Protein 3RV1 (pdb70)

CATH classification: 1.20.1270.260 (+1 more: 1.10.1520.10)

InterPro domains:
  IPR000999 Ribonuclease III domain [PF00636] (144-233)
  IPR000999 Ribonuclease III domain [PS00517] (144-152)
  IPR000999 Ribonuclea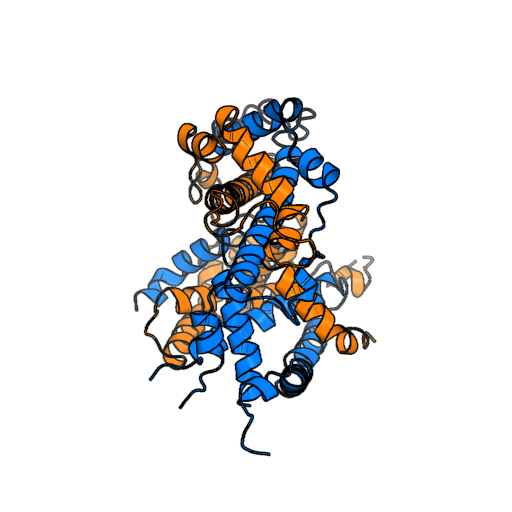se III domain [PS50142] (95-235)
  IPR000999 Ribonuclease III domain [SM00535] (115-259)
  IPR000999 Ribonuclease III domain [cd00593] (116-259)
  IPR014720 Double-stranded RNA-binding domain [PF00035] (270-331)
  IPR014720 Double-stranded RNA-binding domain [PF00035] (483-544)
  IPR014720 Double-stranded RNA-binding domain [PS50137] (269-334)
  IPR014720 Double-stranded RNA-binding domain [PS50137] (482-548)
  IPR014720 Double-stranded RNA-binding domain [SM00358] (270-333)
  IPR014720 Double-stranded RNA-binding domain [SM00358] (483-547)
  IPR036389 Ribonuclease III, endonuclease domain superfamily [G3DSA:1.10.1520.10] (99-260)
  IPR036389 Ribonuclease III, endonuclease domain superfamily [SSF69065] (112-248)
  IPR048504 Dicers-like, N-terminal domain [PF20860] (19-106)
  IPR048505 Dicers-like, N-terminal domain superfamily [G3DSA:1.20.1270.260] (15-98)

Nearest PDB structures (foldseek):
  3rv1-assembly1_B  TM=1.004E+00  e=1.310E-31  Vanderwaltozyma polyspora DSM 70294
  3rv0-assembly1_A  TM=9.539E-01  e=1.735E-27  Vanderwaltozyma polyspora DSM 70294
  3rv0-assembly2_C  TM=9.463E-01  e=3.176E-27  Vanderwaltozyma polyspora DSM 70294
  3rv0-assembly2_D  TM=9.300E-01  e=8.839E-27  Vanderwaltozyma polyspora DSM 70294
  3rv1-assembly1_A  TM=9.564E-01  e=5.062E-25  Vanderwaltozyma polyspora DSM 70294

Sequence (455 aa):
SNELKVREFYRLHNACVKLKESIKLIYENPLVTDQNVLNLGTAENTIDYTILNTPTLNVAKTLLGNRYSLDLIDLFQSHDFKDSNTDVDMFIKYPVVYDENLENLAFMHKSQLSNERLEFLGDSWLGALVSYIVYTRFPSANEGMLSQMKESIVNNNNLFDWSTKLNFTKRLQGNIAKRYADCVQAYIGALVIDRFGTEFLDIKEWLEELSEKKLAKSNELKVREFYRLHNACVKLKESIKLIYENPLVTDQNVLNLGTAENTIDYTILNTPTLNVAKTLLGNRYSLDLIDLFQSHDFKDSNTDVDMFIKYPVVYDENLENLAFMHKAHLNDAQKTQLSNERLEFLGDSWLGALVSYIVYTRFPSANEGMLSQMKESIVNNNNLFDWSTKLNFTKRLQGNIATPTRVVKDKMSKRYADCVQAYIGALVIDRFGTEFLDIKEWLEELSEKKLAKSS

Organism: Vanderwaltozyma polyspora (strain ATCC 22028 / DSM 70294 / BCRC 21397 / CBS 2163 / NBRC 10782 / NRRL Y-8283 / UCD 57-17) (NCBI:txid436907)

Structure (mmCIF, N/CA/C/O backbone):
data_3RV1
#
_entry.id   3RV1
#
_cell.length_a   58.907
_cell.length_b   96.405
_cell.length_c   101.449
_cell.angle_alpha   90.000
_cell.angle_beta   90.000
_cell.angle_gamma   90.000
#
_symmetry.space_group_name_H-M   'P 21 21 21'
#
loop_
_entity.id
_entity.type
_entity.pdbx_description
1 polymer 'K. polysporus Dcr1'
2 water water
#
loop_
_atom_site.group_PDB
_atom_site.id
_atom_site.type_symbol
_atom_site.label_atom_id
_atom_site.label_alt_id
_atom_site.label_comp_id
_atom_site.label_asym_id
_atom_site.label_entity_id
_atom_site.label_seq_id
_atom_site.pdbx_PDB_ins_code
_atom_site.Cartn_x
_atom_site.Cartn_y
_atom_site.Cartn_z
_atom_site.occupancy
_atom_site.B_iso_or_equiv
_atom_site.auth_seq_id
_atom_site.auth_comp_id
_atom_site.auth_asym_id
_atom_site.auth_atom_id
_atom_site.pdbx_PDB_model_num
ATOM 1 N N . SER A 1 1 ? -34.453 -3.082 -41.940 1.00 25.27 15 SER A N 1
ATOM 2 C CA . SER A 1 1 ? -35.879 -3.292 -41.677 1.00 27.60 15 SER A CA 1
ATOM 3 C C . SER A 1 1 ? -36.058 -4.141 -40.421 1.00 30.36 15 SER A C 1
ATOM 4 O O . SER A 1 1 ? -36.223 -3.586 -39.335 1.00 23.33 15 SER A O 1
ATOM 7 N N . ASN A 1 2 ? -36.018 -5.471 -40.546 1.00 23.45 16 ASN A N 1
ATOM 8 C CA . ASN A 1 2 ? -36.012 -6.309 -39.341 1.00 27.13 16 ASN A CA 1
ATOM 9 C C . ASN A 1 2 ? -34.861 -5.870 -38.442 1.00 22.29 16 ASN A C 1
ATOM 10 O O . ASN A 1 2 ? -35.006 -5.734 -37.227 1.00 14.46 16 ASN A O 1
ATOM 15 N N . GLU A 1 3 ? -33.716 -5.646 -39.070 1.00 13.42 17 GLU A N 1
ATOM 16 C CA . GLU A 1 3 ? -32.485 -5.377 -38.356 1.00 19.11 17 GLU A CA 1
ATOM 17 C C . GLU A 1 3 ? -32.580 -4.032 -37.643 1.00 18.80 17 GLU A C 1
ATOM 18 O O . GLU A 1 3 ? -32.198 -3.912 -36.477 1.00 14.51 17 GLU A O 1
ATOM 24 N N . LEU A 1 4 ? -33.113 -3.027 -38.332 1.00 11.38 18 LEU A N 1
ATOM 25 C CA . LEU A 1 4 ? -33.292 -1.720 -37.703 1.00 16.11 18 LEU A CA 1
ATOM 26 C C . LEU A 1 4 ? -34.264 -1.784 -36.520 1.00 23.17 18 LEU A C 1
ATOM 27 O O . LEU A 1 4 ? -34.096 -1.063 -35.536 1.00 13.93 18 LEU A O 1
ATOM 32 N N . LYS A 1 5 ? -35.266 -2.656 -36.611 1.00 18.16 19 LYS A N 1
ATOM 33 C CA . LYS A 1 5 ? -36.248 -2.769 -35.539 1.00 17.52 19 LYS A CA 1
ATOM 34 C C . LYS A 1 5 ? -35.640 -3.397 -34.293 1.00 17.93 19 LYS A C 1
ATOM 35 O O . LYS A 1 5 ? -35.938 -2.976 -33.176 1.00 15.28 19 LYS A O 1
ATOM 41 N N . VAL A 1 6 ? -34.803 -4.411 -34.491 1.00 10.94 20 VAL A N 1
ATOM 42 C CA . VAL A 1 6 ? -34.089 -5.015 -33.390 1.00 12.63 20 VAL A CA 1
ATOM 43 C C . VAL A 1 6 ? -33.174 -3.985 -32.711 1.00 11.14 20 VAL A C 1
ATOM 44 O O . VAL A 1 6 ? -33.192 -3.860 -31.493 1.00 8.26 20 VAL A O 1
ATOM 48 N N . ARG A 1 7 ? -32.391 -3.247 -33.491 1.00 11.06 21 ARG A N 1
ATOM 49 C CA . ARG A 1 7 ? -31.531 -2.222 -32.918 1.00 10.95 21 ARG A CA 1
ATOM 50 C C . ARG A 1 7 ? -32.321 -1.239 -32.066 1.00 16.56 21 ARG A C 1
ATOM 51 O O . ARG A 1 7 ? -31.924 -0.951 -30.929 1.00 13.33 21 ARG A O 1
ATOM 59 N N . GLU A 1 8 ? -33.428 -0.726 -32.607 1.00 8.56 22 GLU A N 1
ATOM 60 C CA . GLU A 1 8 ? -34.221 0.262 -31.882 1.00 13.98 22 GLU A CA 1
ATOM 61 C C . GLU A 1 8 ? -34.937 -0.373 -30.695 1.00 10.23 22 GLU A C 1
ATOM 62 O O . GLU A 1 8 ? -35.158 0.271 -29.669 1.00 9.82 22 GLU A O 1
ATOM 68 N N . PHE A 1 9 ? -35.306 -1.639 -30.838 1.00 8.11 23 PHE A N 1
ATOM 69 C CA . PHE A 1 9 ? -35.911 -2.345 -29.733 1.00 6.69 23 PHE A CA 1
ATOM 70 C C . PHE A 1 9 ? -34.982 -2.400 -28.513 1.00 8.64 23 PHE A C 1
ATOM 71 O O . PHE A 1 9 ? -35.414 -2.167 -27.383 1.00 11.77 23 PHE A O 1
ATOM 79 N N . TYR A 1 10 ? -33.708 -2.719 -28.726 1.00 6.75 24 TYR A N 1
ATOM 80 C CA . TYR A 1 10 ? -32.808 -2.762 -27.575 1.00 6.60 24 TYR A CA 1
ATOM 81 C C . TYR A 1 10 ? -32.503 -1.381 -26.971 1.00 11.58 24 TYR A C 1
ATOM 82 O O . TYR A 1 10 ? -32.400 -1.245 -25.745 1.00 8.24 24 TYR A O 1
ATOM 91 N N . ARG A 1 11 ? -32.398 -0.359 -27.812 1.00 6.40 25 ARG A N 1
ATOM 92 C CA . ARG A 1 11 ? -32.240 1.014 -27.301 1.00 12.01 25 ARG A CA 1
ATOM 93 C C . ARG A 1 11 ? -33.391 1.369 -26.355 1.00 13.35 25 ARG A C 1
ATOM 94 O O . ARG A 1 11 ? -33.194 1.992 -25.303 1.00 8.22 25 ARG A O 1
ATOM 102 N N . LEU A 1 12 ? -34.597 0.998 -26.775 1.00 6.29 26 LEU A N 1
ATOM 103 C CA . LEU A 1 12 ? -35.832 1.222 -26.019 1.00 7.61 26 LEU A CA 1
ATOM 104 C C . LEU A 1 12 ? -35.889 0.393 -24.748 1.00 6.28 26 LEU A C 1
ATOM 105 O O . LEU A 1 12 ? -36.239 0.901 -23.681 1.00 6.22 26 LEU A O 1
ATOM 110 N N . HIS A 1 13 ? -35.578 -0.898 -24.876 1.00 6.38 27 HIS A N 1
ATOM 111 C CA . HIS A 1 13 ? -35.628 -1.791 -23.732 1.00 7.75 27 HIS A CA 1
ATOM 112 C C . HIS A 1 13 ? -34.636 -1.333 -22.646 1.00 11.46 27 HIS A C 1
ATOM 113 O O . HIS A 1 13 ? -34.995 -1.224 -21.476 1.00 10.69 27 HIS A O 1
ATOM 120 N N . ASN A 1 14 ? -33.401 -1.034 -23.040 1.00 8.29 28 ASN A N 1
ATOM 121 C CA . ASN A 1 14 ? -32.411 -0.543 -22.080 1.00 11.87 28 ASN A CA 1
ATOM 122 C C . ASN A 1 14 ? -32.823 0.779 -21.413 1.00 8.25 28 ASN A C 1
ATOM 123 O O . ASN A 1 14 ? -32.529 1.015 -20.241 1.00 7.27 28 ASN A O 1
ATOM 128 N N . ALA A 1 15 ? -33.514 1.636 -22.149 1.00 6.11 29 ALA A N 1
ATOM 129 C CA . ALA A 1 15 ? -34.041 2.844 -21.529 1.00 17.23 29 ALA A CA 1
ATOM 130 C C . ALA A 1 15 ? -35.130 2.491 -20.519 1.00 13.62 29 ALA A C 1
ATOM 131 O O . ALA A 1 15 ? -35.245 3.148 -19.485 1.00 6.40 29 ALA A O 1
ATOM 133 N N . CYS A 1 16 ? -35.928 1.465 -20.819 1.00 6.12 30 CYS A N 1
ATOM 134 C CA . CYS A 1 16 ? -36.984 1.037 -19.894 1.00 6.15 30 CYS A CA 1
ATOM 135 C C . CYS A 1 16 ? -36.378 0.427 -18.621 1.00 6.17 30 CYS A C 1
ATOM 136 O O . CYS A 1 16 ? -36.882 0.651 -17.500 1.00 7.83 30 CYS A O 1
ATOM 139 N N . VAL A 1 17 ? -35.302 -0.342 -18.793 1.00 6.60 31 VAL A N 1
ATOM 140 C CA . VAL A 1 17 ? -34.575 -0.917 -17.651 1.00 6.23 31 VAL A CA 1
ATOM 141 C C . VAL A 1 17 ? -34.040 0.193 -16.719 1.00 9.37 31 VAL A C 1
ATOM 142 O O . VAL A 1 17 ? -34.193 0.122 -15.504 1.00 13.91 31 VAL A O 1
ATOM 146 N N . LYS A 1 18 ? -33.453 1.233 -17.293 1.00 6.93 32 LYS A N 1
ATOM 147 C CA . LYS A 1 18 ? -32.966 2.363 -16.497 1.00 9.58 32 LYS A CA 1
ATOM 148 C C . LYS A 1 18 ? -34.090 3.156 -15.832 1.00 7.46 32 LYS A C 1
ATOM 149 O O . LYS A 1 18 ? -33.932 3.667 -14.725 1.00 9.61 32 LYS A O 1
ATOM 155 N N . LEU A 1 19 ? -35.212 3.300 -16.520 1.00 6.42 33 LEU A N 1
ATOM 156 C CA . LEU A 1 19 ? -36.333 4.017 -15.944 1.00 5.95 33 LEU A CA 1
ATOM 157 C C . LEU A 1 19 ? -36.800 3.269 -14.711 1.00 6.20 33 LEU A C 1
ATOM 158 O O . LEU A 1 19 ? -37.072 3.866 -13.675 1.00 5.99 33 LEU A O 1
ATOM 163 N N . LYS A 1 20 ? -36.897 1.948 -14.839 1.00 6.07 34 LYS A N 1
ATOM 164 C CA . LYS A 1 20 ? -37.403 1.120 -13.760 1.00 6.13 34 LYS A CA 1
ATOM 165 C C . LYS A 1 20 ? -36.467 1.182 -12.543 1.00 11.42 34 LYS A C 1
ATOM 166 O O . LYS A 1 20 ? -36.917 1.267 -11.394 1.00 10.64 34 LYS A O 1
ATOM 172 N N . GLU A 1 21 ? -35.162 1.158 -12.806 1.00 10.77 35 GLU A N 1
ATOM 173 C CA . GLU A 1 21 ? -34.163 1.254 -11.751 1.00 6.09 35 GLU A CA 1
ATOM 174 C C . GLU A 1 21 ? -34.251 2.593 -11.036 1.00 6.03 35 GLU A C 1
ATOM 175 O O . GLU A 1 21 ? -34.249 2.659 -9.804 1.00 6.33 35 GLU A O 1
ATOM 181 N N . SER A 1 22 ? -34.310 3.669 -11.811 1.00 5.97 36 SER A N 1
ATOM 182 C CA . SER A 1 22 ? -34.285 5.001 -11.222 1.00 8.91 36 SER A CA 1
ATOM 183 C C . SER A 1 22 ? -35.549 5.301 -10.418 1.00 10.33 36 SER A C 1
ATOM 184 O O . SER A 1 22 ? -35.477 5.842 -9.310 1.00 13.94 36 SER A O 1
ATOM 187 N N . ILE A 1 23 ? -36.710 4.954 -10.975 1.00 11.72 37 ILE A N 1
ATOM 188 C CA . ILE A 1 23 ? -37.956 5.222 -10.278 1.00 6.02 37 ILE A CA 1
ATOM 189 C C . ILE A 1 23 ? -37.988 4.521 -8.920 1.00 8.64 37 ILE A C 1
ATOM 190 O O . ILE A 1 23 ? -38.479 5.088 -7.952 1.00 12.49 37 ILE A O 1
ATOM 195 N N . LYS A 1 24 ? -37.488 3.288 -8.845 1.00 8.77 38 LYS A N 1
ATOM 196 C CA . LYS A 1 24 ? -37.421 2.618 -7.552 1.00 14.34 38 LYS A CA 1
ATOM 197 C C . LYS A 1 24 ? -36.569 3.409 -6.548 1.00 18.78 38 LYS A C 1
ATOM 198 O O . LYS A 1 24 ? -36.934 3.561 -5.378 1.00 19.00 38 LYS A O 1
ATOM 204 N N . LEU A 1 25 ? -35.432 3.921 -7.011 1.00 10.71 39 LEU A N 1
ATOM 205 C CA . LEU A 1 25 ? -34.537 4.686 -6.153 1.00 8.27 39 LEU A CA 1
ATOM 206 C C . LEU A 1 25 ? -35.217 5.960 -5.700 1.00 10.63 39 LEU A C 1
ATOM 207 O O . LEU A 1 25 ? -35.019 6.406 -4.571 1.00 13.70 39 LEU A O 1
ATOM 212 N N . ILE A 1 26 ? -36.010 6.557 -6.590 1.00 7.28 40 ILE A N 1
ATOM 213 C CA . ILE A 1 26 ? -36.717 7.801 -6.272 1.00 13.42 40 ILE A CA 1
ATOM 214 C C . ILE A 1 26 ? -37.851 7.553 -5.275 1.00 15.69 40 ILE A C 1
ATOM 215 O O . ILE A 1 26 ? -37.998 8.291 -4.302 1.00 16.14 40 ILE A O 1
ATOM 220 N N . TYR A 1 27 ? -38.628 6.496 -5.505 1.00 12.56 41 TYR A N 1
ATOM 221 C CA . TYR A 1 27 ? -39.750 6.164 -4.621 1.00 15.15 41 TYR A CA 1
ATOM 222 C C . TYR A 1 27 ? -39.297 5.849 -3.192 1.00 22.47 41 TYR A C 1
ATOM 223 O O . TYR A 1 27 ? -40.010 6.117 -2.230 1.00 19.44 41 TYR A O 1
ATOM 232 N N . GLU A 1 28 ? -38.116 5.264 -3.061 1.00 24.15 42 GLU A N 1
ATOM 233 C CA . GLU A 1 28 ? -37.684 4.720 -1.782 1.00 22.21 42 GLU A CA 1
ATOM 234 C C . GLU A 1 28 ? -36.605 5.563 -1.118 1.00 21.71 42 GLU A C 1
ATOM 235 O O . GLU A 1 28 ? -36.038 5.159 -0.106 1.00 16.09 42 GLU A O 1
ATOM 241 N N . ASN A 1 29 ? -36.304 6.724 -1.686 1.00 16.00 43 ASN A N 1
ATOM 242 C CA . ASN A 1 29 ? -35.243 7.525 -1.123 1.00 9.56 43 ASN A CA 1
ATOM 243 C C . ASN A 1 29 ? -35.647 8.080 0.240 1.00 11.78 43 ASN A C 1
ATOM 244 O O . ASN A 1 29 ? -36.744 8.621 0.398 1.00 11.83 43 ASN A O 1
ATOM 249 N N . PRO A 1 30 ? -34.740 7.987 1.217 1.00 15.16 44 PRO A N 1
ATOM 250 C CA . PRO A 1 30 ? -35.029 8.404 2.600 1.00 16.45 44 PRO A CA 1
ATOM 251 C C . PRO A 1 30 ? -35.454 9.870 2.703 1.00 17.09 44 PRO A C 1
ATOM 252 O O . PRO A 1 30 ? -36.155 10.230 3.646 1.00 18.97 44 PRO A O 1
ATOM 256 N N . LEU A 1 31 ? -35.042 10.710 1.754 1.00 9.38 45 LEU A N 1
ATOM 257 C CA . LEU A 1 31 ? -35.391 12.137 1.817 1.00 9.02 45 LEU A CA 1
ATOM 258 C C . LEU A 1 31 ? -36.829 12.391 1.372 1.00 15.33 45 LEU A C 1
ATOM 259 O O . LEU A 1 31 ? -37.382 13.464 1.599 1.00 17.50 45 LEU A O 1
ATOM 264 N N . VAL A 1 32 ? -37.419 11.391 0.735 1.00 10.35 46 VAL A N 1
ATOM 265 C CA . VAL A 1 32 ? -38.685 11.551 0.027 1.00 17.37 46 VAL A CA 1
ATOM 266 C C . VAL A 1 32 ? -39.813 10.830 0.752 1.00 16.98 46 VAL A C 1
ATOM 267 O O . VAL A 1 32 ? -40.969 11.232 0.666 1.00 19.10 46 VAL A O 1
ATOM 271 N N . THR A 1 33 ? -39.470 9.754 1.450 1.00 17.88 47 THR A N 1
ATOM 272 C CA . THR A 1 33 ? -40.471 8.936 2.120 1.00 30.48 47 THR A CA 1
ATOM 273 C C . THR A 1 33 ? -40.936 9.569 3.432 1.00 40.52 47 THR A C 1
ATOM 274 O O . THR A 1 33 ? -40.321 10.512 3.937 1.00 32.20 47 THR A O 1
ATOM 278 N N . ASP A 1 34 ? -42.032 9.041 3.971 1.00 48.54 48 ASP A N 1
ATOM 279 C CA . ASP A 1 34 ? -42.737 9.677 5.079 1.00 48.49 48 ASP A CA 1
ATOM 280 C C . ASP A 1 34 ? -42.073 9.483 6.439 1.00 38.40 48 ASP A C 1
ATOM 281 O O . ASP A 1 34 ? -42.108 10.381 7.279 1.00 31.15 48 ASP A O 1
ATOM 286 N N . GLN A 1 35 ? -41.480 8.313 6.665 1.00 33.57 49 GLN A N 1
ATOM 287 C CA . GLN A 1 35 ? -40.732 8.093 7.893 1.00 32.49 49 GLN A CA 1
ATOM 288 C C . GLN A 1 35 ? -39.785 9.268 8.157 1.00 32.04 49 GLN A C 1
ATOM 289 O O . GLN A 1 35 ? -39.570 9.647 9.309 1.00 24.99 49 GLN A O 1
ATOM 295 N N . ASN A 1 36 ? -39.231 9.839 7.082 1.00 32.37 50 ASN A N 1
ATOM 296 C CA . ASN A 1 36 ? -38.266 10.939 7.176 1.00 24.60 50 ASN A CA 1
ATOM 297 C C . ASN A 1 36 ? -37.194 10.646 8.230 1.00 23.53 50 ASN A C 1
ATOM 298 O O . ASN A 1 36 ? -36.932 11.449 9.128 1.00 27.03 50 ASN A O 1
ATOM 303 N N . VAL A 1 37 ? -36.586 9.474 8.098 1.00 20.87 51 VAL A N 1
ATOM 304 C CA . VAL A 1 37 ? -35.619 8.953 9.059 1.00 26.30 51 VAL A CA 1
ATOM 305 C C . VAL A 1 37 ? -34.367 9.811 9.250 1.00 33.55 51 VAL A C 1
ATOM 306 O O . VAL A 1 37 ? -33.617 9.606 10.212 1.00 35.57 51 VAL A O 1
ATOM 310 N N . LEU A 1 38 ? -34.127 10.750 8.334 1.00 29.64 52 LEU A N 1
ATOM 311 C CA . LEU A 1 38 ? -32.977 11.647 8.453 1.00 32.18 52 LEU A CA 1
ATOM 312 C C . LEU A 1 38 ? -33.373 13.008 9.027 1.00 31.23 52 LEU A C 1
ATOM 313 O O . LEU A 1 38 ? -32.551 13.921 9.102 1.00 27.27 52 LEU A O 1
ATOM 318 N N . ASN A 1 39 ? -34.631 13.129 9.438 1.00 25.43 53 ASN A N 1
ATOM 319 C CA . ASN A 1 39 ? -35.150 14.378 9.995 1.00 30.63 53 ASN A CA 1
ATOM 320 C C . ASN A 1 39 ? -34.906 15.599 9.121 1.00 31.15 53 ASN A C 1
ATOM 321 O O . ASN A 1 39 ? -34.528 16.666 9.615 1.00 27.93 53 ASN A O 1
ATOM 326 N N . LEU A 1 40 ? -35.122 15.424 7.820 1.00 34.75 54 LEU A N 1
ATOM 327 C CA . LEU A 1 40 ? -35.090 16.521 6.866 1.00 31.49 54 LEU A CA 1
ATOM 328 C C . LEU A 1 40 ? -36.125 17.569 7.270 1.00 36.23 54 LEU A C 1
ATOM 329 O O . LEU A 1 40 ? -37.312 17.266 7.400 1.00 41.98 54 LEU A O 1
ATOM 334 N N . GLY A 1 41 ? -35.670 18.803 7.458 1.00 38.41 55 GLY A N 1
ATOM 335 C CA . GLY A 1 41 ? -36.548 19.896 7.834 1.00 44.96 55 GLY A CA 1
ATOM 336 C C . GLY A 1 41 ? -36.561 20.096 9.335 1.00 48.11 55 GLY A C 1
ATOM 337 O O . GLY A 1 41 ? -36.246 21.176 9.828 1.00 44.30 55 GLY A O 1
ATOM 338 N N . THR A 1 42 ? -36.924 19.035 10.049 1.00 58.55 56 THR A N 1
ATOM 339 C CA . THR A 1 42 ? -36.956 19.020 11.506 1.00 66.18 56 THR A CA 1
ATOM 340 C C . THR A 1 42 ? -35.680 19.585 12.120 1.00 69.71 56 THR A C 1
ATOM 341 O O . THR A 1 42 ? -35.729 20.328 13.103 1.00 66.01 56 THR A O 1
ATOM 345 N N . ALA A 1 43 ? -34.539 19.224 11.536 1.00 76.15 57 ALA A N 1
ATOM 346 C CA . ALA A 1 43 ? -33.236 19.639 12.052 1.00 75.20 57 ALA A CA 1
ATOM 347 C C . ALA A 1 43 ? -33.069 21.153 12.022 1.00 72.18 57 ALA A C 1
ATOM 348 O O . ALA A 1 43 ? -32.341 21.723 12.837 1.00 73.67 57 ALA A O 1
ATOM 350 N N . GLU A 1 44 ? -33.746 21.795 11.075 1.00 67.62 58 GLU A N 1
ATOM 351 C CA . GLU A 1 44 ? -33.707 23.247 10.943 1.00 64.26 58 GLU A CA 1
ATOM 352 C C . GLU A 1 44 ? -32.287 23.796 10.821 1.00 51.36 58 GLU A C 1
ATOM 353 O O . GLU A 1 44 ? -31.854 24.614 11.631 1.00 47.25 58 GLU A O 1
ATOM 359 N N . ASN A 1 45 ? -31.561 23.336 9.808 1.00 47.89 59 ASN A N 1
ATOM 360 C CA . ASN A 1 45 ? -30.281 23.938 9.462 1.00 40.86 59 ASN A CA 1
ATOM 361 C C . ASN A 1 45 ? -30.215 24.270 7.975 1.00 34.13 59 ASN A C 1
ATOM 362 O O . ASN A 1 45 ? -31.058 23.832 7.198 1.00 33.36 59 ASN A O 1
ATOM 367 N N . THR A 1 46 ? -29.206 25.039 7.590 1.00 27.91 60 THR A N 1
ATOM 368 C CA . THR A 1 46 ? -29.118 25.581 6.245 1.00 36.51 60 THR A CA 1
ATOM 369 C C . THR A 1 46 ? -29.165 24.515 5.152 1.00 31.61 60 THR A C 1
ATOM 370 O O . THR A 1 46 ? -29.697 24.763 4.079 1.00 37.32 60 THR A O 1
ATOM 374 N N . ILE A 1 47 ? -28.613 23.334 5.417 1.00 23.58 61 ILE A N 1
ATOM 375 C CA . ILE A 1 47 ? -28.566 22.317 4.378 1.00 30.88 61 ILE A CA 1
ATOM 376 C C . ILE A 1 47 ? -29.926 21.666 4.213 1.00 20.07 61 ILE A C 1
ATOM 377 O O . ILE A 1 47 ? -30.356 21.401 3.087 1.00 17.23 61 ILE A O 1
ATOM 382 N N . ASP A 1 48 ? -30.614 21.420 5.328 1.00 9.48 62 ASP A N 1
ATOM 383 C CA . ASP A 1 48 ? -31.986 20.954 5.242 1.00 15.13 62 ASP A CA 1
ATOM 384 C C . ASP A 1 48 ? -32.777 21.865 4.317 1.00 18.13 62 ASP A C 1
ATOM 385 O O . ASP A 1 48 ? -33.497 21.400 3.428 1.00 11.59 62 ASP A O 1
ATOM 390 N N . TYR A 1 49 ? -32.628 23.168 4.532 1.00 13.61 63 TYR A N 1
ATOM 391 C CA . TYR A 1 49 ? -33.383 24.167 3.798 1.00 15.87 63 TYR A CA 1
ATOM 392 C C . TYR A 1 49 ? -33.027 24.075 2.323 1.00 16.05 63 TYR A C 1
ATOM 393 O O . TYR A 1 49 ? -33.905 24.014 1.465 1.00 16.22 63 TYR A O 1
ATOM 402 N N . THR A 1 50 ? -31.726 24.062 2.044 1.00 9.17 64 THR A N 1
ATOM 403 C CA . THR A 1 50 ? -31.233 24.064 0.674 1.00 17.17 64 THR A CA 1
ATOM 404 C C . THR A 1 50 ? -31.773 22.848 -0.048 1.00 18.13 64 THR A C 1
ATOM 405 O O . THR A 1 50 ? -32.285 22.934 -1.162 1.00 11.06 64 THR A O 1
ATOM 409 N N . ILE A 1 51 ? -31.670 21.705 0.610 1.00 6.26 65 ILE A N 1
ATOM 410 C CA . ILE A 1 51 ? -32.158 20.469 0.024 1.00 6.22 65 ILE A CA 1
ATOM 411 C C . ILE A 1 51 ? -33.654 20.521 -0.293 1.00 16.57 65 ILE A C 1
ATOM 412 O O . ILE A 1 51 ? -34.076 20.124 -1.382 1.00 14.63 65 ILE A O 1
ATOM 417 N N . LEU A 1 52 ? -34.452 21.017 0.654 1.00 10.37 66 LEU A N 1
ATOM 418 C CA . LEU A 1 52 ? -35.904 21.033 0.501 1.00 9.69 66 LEU A CA 1
ATOM 419 C C . LEU A 1 52 ? -36.386 21.901 -0.654 1.00 9.80 66 LEU A C 1
ATOM 420 O O . LEU A 1 52 ? -37.395 21.603 -1.270 1.00 21.10 66 LEU A O 1
ATOM 425 N N . ASN A 1 53 ? -35.650 22.966 -0.949 1.00 11.04 67 ASN A N 1
ATOM 426 C CA . ASN A 1 53 ? -36.060 23.895 -1.994 1.00 15.43 67 ASN A CA 1
ATOM 427 C C . ASN A 1 53 ? -35.459 23.609 -3.372 1.00 17.37 67 ASN A C 1
ATOM 428 O O . ASN A 1 53 ? -35.549 24.447 -4.276 1.00 17.97 67 ASN A O 1
ATOM 433 N N . THR A 1 54 ? -34.855 22.435 -3.540 1.00 8.45 68 THR A N 1
ATOM 434 C CA . THR A 1 54 ? -34.268 22.077 -4.832 1.00 9.76 68 THR A CA 1
ATOM 435 C C . THR A 1 54 ? -35.334 21.575 -5.815 1.00 12.26 68 THR A C 1
ATOM 436 O O . THR A 1 54 ? -36.323 20.941 -5.425 1.00 10.21 68 THR A O 1
ATOM 440 N N . PRO A 1 55 ? -35.124 21.839 -7.106 1.00 13.58 69 PRO A N 1
ATOM 441 C CA . PRO A 1 55 ? -35.917 21.174 -8.144 1.00 7.62 69 PRO A CA 1
ATOM 442 C C . PRO A 1 55 ? -35.976 19.659 -7.895 1.00 7.81 69 PRO A C 1
ATOM 443 O O . PRO A 1 55 ? -37.016 19.028 -8.051 1.00 9.54 69 PRO A O 1
ATOM 447 N N . THR A 1 56 ? -34.844 19.090 -7.502 1.00 8.83 70 THR A N 1
ATOM 448 C CA . THR A 1 56 ? -34.733 17.651 -7.290 1.00 12.11 70 THR A CA 1
ATOM 449 C C . THR A 1 56 ? -35.804 17.138 -6.326 1.00 12.91 70 THR A C 1
ATOM 450 O O . THR A 1 56 ? -36.591 16.251 -6.659 1.00 8.22 70 THR A O 1
ATOM 454 N N . LEU A 1 57 ? -35.820 17.677 -5.116 1.00 10.37 71 LEU A N 1
ATOM 455 C CA . LEU A 1 57 ? -36.834 17.272 -4.157 1.00 9.60 71 LEU A CA 1
ATOM 456 C C . LEU A 1 57 ? -38.257 17.548 -4.672 1.00 8.51 71 LEU A C 1
ATOM 457 O O . LEU A 1 57 ? -39.154 16.732 -4.478 1.00 12.57 71 LEU A O 1
ATOM 462 N N . ASN A 1 58 ? -38.462 18.686 -5.334 1.00 10.20 72 ASN A N 1
ATOM 463 C CA . ASN A 1 58 ? -39.803 19.035 -5.822 1.00 15.63 72 ASN A CA 1
ATOM 464 C C . ASN A 1 58 ? -40.295 18.049 -6.863 1.00 14.22 72 ASN A C 1
ATOM 465 O O . ASN A 1 58 ? -41.447 17.607 -6.843 1.00 17.91 72 ASN A O 1
ATOM 470 N N . VAL A 1 59 ? -39.403 17.695 -7.771 1.00 14.69 73 VAL A N 1
ATOM 471 C CA . VAL A 1 59 ? -39.736 16.714 -8.784 1.00 8.58 73 VAL A CA 1
ATOM 472 C C . VAL A 1 59 ? -40.059 15.382 -8.129 1.00 10.57 73 VAL A C 1
ATOM 473 O O . VAL A 1 59 ? -41.098 14.778 -8.410 1.00 11.89 73 VAL A O 1
ATOM 477 N N . ALA A 1 60 ? -39.171 14.928 -7.245 1.00 10.01 74 ALA A N 1
ATOM 478 C CA . ALA A 1 60 ? -39.327 13.607 -6.635 1.00 8.03 74 ALA A CA 1
ATOM 479 C C . ALA A 1 60 ? -40.618 13.483 -5.833 1.00 12.66 74 ALA A C 1
ATOM 480 O O . ALA A 1 60 ? -41.277 12.445 -5.861 1.00 13.23 74 ALA A O 1
ATOM 482 N N . LYS A 1 61 ? -40.968 14.538 -5.104 1.00 9.17 75 LYS A N 1
ATOM 483 C CA . LYS A 1 61 ? -42.189 14.533 -4.294 1.00 9.56 75 LYS A CA 1
ATOM 484 C C . LYS A 1 61 ? -43.433 14.518 -5.180 1.00 10.34 75 LYS A C 1
ATOM 485 O O . LYS A 1 61 ? -44.459 13.954 -4.820 1.00 13.51 75 LYS A O 1
ATOM 491 N N . THR A 1 62 ? -43.336 15.136 -6.347 1.00 10.03 76 THR A N 1
ATOM 492 C CA . THR A 1 62 ? -44.437 15.086 -7.300 1.00 8.36 76 THR A CA 1
ATOM 493 C C . THR A 1 62 ? -44.622 13.662 -7.825 1.00 13.58 76 THR A C 1
ATOM 494 O O . THR A 1 62 ? -45.751 13.171 -7.947 1.00 10.28 76 THR A O 1
ATOM 498 N N . LEU A 1 63 ? -43.508 12.998 -8.117 1.00 12.73 77 LEU A N 1
ATOM 499 C CA . LEU A 1 63 ? -43.533 11.623 -8.610 1.00 11.43 77 LEU A CA 1
ATOM 500 C C . LEU A 1 63 ? -44.150 10.684 -7.580 1.00 10.05 77 LEU A C 1
ATOM 501 O O . LEU A 1 63 ? -44.962 9.819 -7.910 1.00 14.11 77 LEU A O 1
ATOM 506 N N . LEU A 1 64 ? -43.743 10.847 -6.331 1.00 11.71 78 LEU A N 1
ATOM 507 C CA . LEU A 1 64 ? -44.229 9.982 -5.266 1.00 18.87 78 LEU A CA 1
ATOM 508 C C . LEU A 1 64 ? -45.737 10.200 -5.074 1.00 20.56 78 LEU A C 1
ATOM 509 O O . LEU A 1 64 ? -46.510 9.255 -4.844 1.00 18.83 78 LEU A O 1
ATOM 514 N N . GLY A 1 65 ? -46.144 11.458 -5.172 1.00 12.99 79 GLY A N 1
ATOM 515 C CA . GLY A 1 65 ? -47.527 11.830 -4.952 1.00 21.30 79 GLY A CA 1
ATOM 516 C C . GLY A 1 65 ? -48.431 11.318 -6.055 1.00 24.07 79 GLY A C 1
ATOM 517 O O . GLY A 1 65 ? -49.636 11.186 -5.856 1.00 20.07 79 GLY A O 1
ATOM 518 N N . ASN A 1 66 ? -47.857 11.020 -7.218 1.00 15.14 80 ASN A N 1
ATOM 519 C CA . ASN A 1 66 ? -48.673 10.567 -8.340 1.00 15.83 80 ASN A CA 1
ATOM 520 C C . ASN A 1 66 ? -48.773 9.049 -8.440 1.00 16.16 80 ASN A C 1
ATOM 521 O O . ASN A 1 66 ? -49.439 8.520 -9.336 1.00 18.26 80 ASN A O 1
ATOM 526 N N . ARG A 1 67 ? -48.122 8.341 -7.520 1.00 9.49 81 ARG A N 1
ATOM 527 C CA . ARG A 1 67 ? -48.175 6.878 -7.560 1.00 13.17 81 ARG A CA 1
ATOM 528 C C . ARG A 1 67 ? -49.602 6.324 -7.552 1.00 18.49 81 ARG A C 1
ATOM 529 O O . ARG A 1 67 ? -49.863 5.272 -8.146 1.00 15.31 81 ARG A O 1
ATOM 537 N N . TYR A 1 68 ? -50.518 7.001 -6.855 1.00 12.75 82 TYR A N 1
ATOM 538 C CA . TYR A 1 68 ? -51.909 6.524 -6.764 1.00 20.44 82 TYR A CA 1
ATOM 539 C C . TYR A 1 68 ? -52.592 6.510 -8.137 1.00 22.88 82 TYR A C 1
ATOM 540 O O . TYR A 1 68 ? -53.469 5.689 -8.401 1.00 22.35 82 TYR A O 1
ATOM 549 N N . SER A 1 69 ? -52.177 7.432 -8.999 1.00 17.37 83 SER A N 1
ATOM 550 C CA . SER A 1 69 ? -52.652 7.501 -10.378 1.00 24.59 83 SER A CA 1
ATOM 551 C C . SER A 1 69 ? -51.918 6.532 -11.304 1.00 23.94 83 SER A C 1
ATOM 552 O O . SER A 1 69 ? -52.543 5.796 -12.069 1.00 19.66 83 SER A O 1
ATOM 555 N N . LEU A 1 70 ? -50.590 6.540 -11.249 1.00 18.95 84 LEU A N 1
ATOM 556 C CA . LEU A 1 70 ? -49.801 5.574 -12.018 1.00 13.04 84 LEU A CA 1
ATOM 557 C C . LEU A 1 70 ? -48.530 5.247 -11.257 1.00 15.35 84 LEU A C 1
ATOM 558 O O . LEU A 1 70 ? -47.675 6.109 -11.053 1.00 15.84 84 LEU A O 1
ATOM 563 N N . ASP A 1 71 ? -48.421 4.003 -10.818 1.00 16.84 85 ASP A N 1
ATOM 564 C CA . ASP A 1 71 ? -47.274 3.584 -10.050 1.00 21.28 85 ASP A CA 1
ATOM 565 C C . ASP A 1 71 ? -46.329 2.876 -10.997 1.00 19.26 85 ASP A C 1
ATOM 566 O O . ASP A 1 71 ? -46.630 1.785 -11.497 1.00 13.50 85 ASP A O 1
ATOM 571 N N . LEU A 1 72 ? -45.180 3.495 -11.248 1.00 15.18 86 LEU A N 1
ATOM 572 C CA . LEU A 1 72 ? -44.299 2.989 -12.288 1.00 14.34 86 LEU A CA 1
ATOM 573 C C . LEU A 1 72 ? -43.814 1.565 -11.995 1.00 15.60 86 LEU A C 1
ATOM 574 O O . LEU A 1 72 ? -43.725 0.736 -12.903 1.00 18.87 86 LEU A O 1
ATOM 579 N N . ILE A 1 73 ? -43.533 1.276 -10.727 1.00 8.20 87 ILE A N 1
ATOM 580 C CA . ILE A 1 73 ? -43.097 -0.063 -10.326 1.00 14.36 87 ILE A CA 1
ATOM 581 C C . ILE A 1 73 ? -44.188 -1.099 -10.608 1.00 16.41 87 ILE A C 1
ATOM 582 O O . ILE A 1 73 ? -43.918 -2.160 -11.170 1.00 16.84 87 ILE A O 1
ATOM 587 N N . ASP A 1 74 ? -45.426 -0.776 -10.231 1.00 15.25 88 ASP A N 1
ATOM 588 C CA . ASP A 1 74 ? -46.567 -1.645 -10.531 1.00 17.41 88 ASP A CA 1
ATOM 589 C C . ASP A 1 74 ? -46.755 -1.812 -12.036 1.00 16.17 88 ASP A C 1
ATOM 590 O O . ASP A 1 74 ? -47.052 -2.906 -12.517 1.00 9.95 88 ASP A O 1
ATOM 595 N N . LEU A 1 75 ? -46.585 -0.719 -12.773 1.00 14.93 89 LEU A N 1
ATOM 596 C CA . LEU A 1 75 ? -46.673 -0.763 -14.228 1.00 14.99 89 LEU A CA 1
ATOM 597 C C . LEU A 1 75 ? -45.765 -1.845 -14.809 1.00 22.11 89 LEU A C 1
ATOM 598 O O . LEU A 1 75 ? -46.202 -2.658 -15.619 1.00 21.60 89 LEU A O 1
ATOM 603 N N . PHE A 1 76 ? -44.499 -1.846 -14.400 1.00 18.13 90 PHE A N 1
ATOM 604 C CA . PHE A 1 76 ? -43.551 -2.824 -14.914 1.00 12.73 90 PHE A CA 1
ATOM 605 C C . PHE A 1 76 ? -43.932 -4.247 -14.517 1.00 15.09 90 PHE A C 1
ATOM 606 O O . PHE A 1 76 ? -43.956 -5.150 -15.355 1.00 15.03 90 PHE A O 1
ATOM 614 N N . GLN A 1 77 ? -44.236 -4.442 -13.239 1.00 18.41 91 GLN A N 1
ATOM 615 C CA . GLN A 1 77 ? -44.612 -5.765 -12.735 1.00 23.70 91 GLN A CA 1
ATOM 616 C C . GLN A 1 77 ? -45.885 -6.312 -13.393 1.00 18.50 91 GLN A C 1
ATOM 617 O O . GLN A 1 77 ? -45.938 -7.477 -13.786 1.00 16.22 91 GLN A O 1
ATOM 623 N N . SER A 1 78 ? -46.901 -5.465 -13.531 1.00 13.92 92 SER A N 1
ATOM 624 C CA . SER A 1 78 ? -48.158 -5.905 -14.120 1.00 26.58 92 SER A CA 1
ATOM 625 C C . SER A 1 78 ? -47.983 -6.438 -15.549 1.00 28.32 92 SER A C 1
ATOM 626 O O . SER A 1 78 ? -48.798 -7.222 -16.029 1.00 23.46 92 SER A O 1
ATOM 629 N N . HIS A 1 79 ? -46.917 -6.030 -16.231 1.00 26.25 93 HIS A N 1
ATOM 630 C CA . HIS A 1 79 ? -46.681 -6.537 -17.580 1.00 20.09 93 HIS A CA 1
ATOM 631 C C . HIS A 1 79 ? -45.642 -7.638 -17.623 1.00 21.21 93 HIS A C 1
ATOM 632 O O . HIS A 1 79 ? -45.236 -8.083 -18.700 1.00 24.49 93 HIS A O 1
ATOM 639 N N . ASP A 1 80 ? -45.228 -8.095 -16.449 1.00 15.42 94 ASP A N 1
ATOM 640 C CA . ASP A 1 80 ? -44.202 -9.127 -16.368 1.00 17.72 94 ASP A CA 1
ATOM 641 C C . ASP A 1 80 ? -42.940 -8.707 -17.144 1.00 22.17 94 ASP A C 1
ATOM 642 O O . ASP A 1 80 ? -42.306 -9.509 -17.840 1.00 22.93 94 ASP A O 1
ATOM 647 N N . PHE A 1 81 ? -42.588 -7.432 -17.020 1.00 19.80 95 PHE A N 1
ATOM 648 C CA . PHE A 1 81 ? -41.357 -6.912 -17.600 1.00 14.12 95 PHE A CA 1
ATOM 649 C C . PHE A 1 81 ? -40.149 -7.599 -16.969 1.00 18.21 95 PHE A C 1
ATOM 650 O O . PHE A 1 81 ? -40.018 -7.633 -15.748 1.00 20.92 95 PHE A O 1
ATOM 658 N N . LYS A 1 82 ? -39.263 -8.143 -17.794 1.00 11.33 96 LYS A N 1
ATOM 659 C CA . LYS A 1 82 ? -38.016 -8.715 -17.288 1.00 15.22 96 LYS A CA 1
ATOM 660 C C . LYS A 1 82 ? -36.807 -7.978 -17.856 1.00 20.70 96 LYS A C 1
ATOM 661 O O . LYS A 1 82 ? -36.655 -7.873 -19.079 1.00 17.60 96 LYS A O 1
ATOM 667 N N . ASP A 1 83 ? -35.944 -7.489 -16.965 1.00 18.19 97 ASP A N 1
ATOM 668 C CA . ASP A 1 83 ? -34.749 -6.737 -17.349 1.00 17.86 97 ASP A CA 1
ATOM 669 C C . ASP A 1 83 ? -33.842 -7.443 -18.366 1.00 16.38 97 ASP A C 1
ATOM 670 O O . ASP A 1 83 ? -33.429 -6.838 -19.352 1.00 9.29 97 ASP A O 1
ATOM 675 N N . SER A 1 84 ? -33.531 -8.714 -18.123 1.00 20.46 98 SER A N 1
ATOM 676 C CA . SER A 1 84 ? -32.414 -9.364 -18.820 1.00 19.97 98 SER A CA 1
ATOM 677 C C . SER A 1 84 ? -32.824 -10.386 -19.891 1.00 20.87 98 SER A C 1
ATOM 678 O O . SER A 1 84 ? -31.974 -10.974 -20.564 1.00 18.76 98 SER A O 1
ATOM 681 N N . ASN A 1 85 ? -34.124 -10.599 -20.039 1.00 22.10 99 ASN A N 1
ATOM 682 C CA . ASN A 1 85 ? -34.646 -11.555 -21.009 1.00 20.27 99 ASN A CA 1
ATOM 683 C C . ASN A 1 85 ? -35.815 -10.948 -21.762 1.00 23.55 99 ASN A C 1
ATOM 684 O O . ASN A 1 85 ? -36.729 -10.405 -21.142 1.00 19.81 99 ASN A O 1
ATOM 689 N N . THR A 1 86 ? -35.794 -11.037 -23.091 1.00 16.61 100 THR A N 1
ATOM 690 C CA . THR A 1 86 ? -36.924 -10.565 -23.877 1.00 19.29 100 THR A CA 1
ATOM 691 C C . THR A 1 86 ? -37.226 -11.540 -25.010 1.00 18.39 100 THR A C 1
ATOM 692 O O . THR A 1 86 ? -36.392 -12.377 -25.360 1.00 15.44 100 THR A O 1
ATOM 696 N N . ASP A 1 87 ? -38.424 -11.407 -25.576 1.00 15.09 101 ASP A N 1
ATOM 697 C CA . ASP A 1 87 ? -38.868 -12.225 -26.699 1.00 12.70 101 ASP A CA 1
ATOM 698 C C . ASP A 1 87 ? -38.020 -11.983 -27.937 1.00 21.19 101 ASP A C 1
ATOM 699 O O . ASP A 1 87 ? -37.967 -12.820 -28.841 1.00 23.03 101 ASP A O 1
ATOM 704 N N . VAL A 1 88 ? -37.354 -10.832 -27.967 1.00 16.67 102 VAL A N 1
ATOM 705 C CA . VAL A 1 88 ? -36.531 -10.456 -29.102 1.00 9.54 102 VAL A CA 1
ATOM 706 C C . VAL A 1 88 ? -35.120 -11.079 -29.074 1.00 11.23 102 VAL A C 1
ATOM 707 O O . VAL A 1 88 ? -34.414 -11.044 -30.084 1.00 14.11 102 VAL A O 1
ATOM 711 N N . ASP A 1 89 ? -34.720 -11.677 -27.946 1.00 11.71 103 ASP A N 1
ATOM 712 C CA . ASP A 1 89 ? -33.364 -12.239 -27.835 1.00 17.80 103 ASP A CA 1
ATOM 713 C C . ASP A 1 89 ? -33.119 -13.327 -28.894 1.00 20.71 103 ASP A C 1
ATOM 714 O O . ASP A 1 89 ? -31.973 -13.644 -29.258 1.00 17.06 103 ASP A O 1
ATOM 719 N N . MET A 1 90 ? -34.228 -13.881 -29.368 1.00 16.07 104 MET A N 1
ATOM 720 C CA . MET A 1 90 ? -34.295 -14.800 -30.500 1.00 24.92 104 MET A CA 1
ATOM 721 C C . MET A 1 90 ? -33.442 -14.329 -31.673 1.00 18.39 104 MET A C 1
ATOM 722 O O . MET A 1 90 ? -32.833 -15.117 -32.378 1.00 19.35 104 MET A O 1
ATOM 727 N N . PHE A 1 91 ? -33.421 -13.023 -31.887 1.00 14.64 105 PHE A N 1
ATOM 728 C CA . PHE A 1 91 ? -32.793 -12.447 -33.063 1.00 9.32 105 PHE A CA 1
ATOM 729 C C . PHE A 1 91 ? -31.293 -12.222 -32.923 1.00 11.65 105 PHE A C 1
ATOM 730 O O . PHE A 1 91 ? -30.645 -11.864 -33.898 1.00 13.82 105 PHE A O 1
ATOM 738 N N . ILE A 1 92 ? -30.739 -12.403 -31.722 1.00 12.20 106 ILE A N 1
ATOM 739 C CA . ILE A 1 92 ? -29.356 -11.993 -31.496 1.00 22.11 106 ILE A CA 1
ATOM 740 C C . ILE A 1 92 ? -28.483 -13.042 -30.825 1.00 21.17 106 ILE A C 1
ATOM 741 O O . ILE A 1 92 ? -28.975 -13.936 -30.143 1.00 24.34 106 ILE A O 1
ATOM 746 N N . LYS A 1 93 ? -27.177 -12.909 -31.028 1.00 21.55 107 LYS A N 1
ATOM 747 C CA . LYS A 1 93 ? -26.205 -13.794 -30.402 1.00 24.27 107 LYS A CA 1
ATOM 748 C C . LYS A 1 93 ? -25.508 -13.086 -29.233 1.00 24.42 107 LYS A C 1
ATOM 749 O O . LYS A 1 93 ? -25.149 -13.713 -28.235 1.00 25.40 107 LYS A O 1
ATOM 755 N N . TYR A 1 94 ? -25.344 -11.772 -29.364 1.00 16.47 108 TYR A N 1
ATOM 756 C CA . TYR A 1 94 ? -24.678 -10.965 -28.348 1.00 25.96 108 TYR A CA 1
ATOM 757 C C . TYR A 1 94 ? -25.245 -9.536 -28.319 1.00 26.39 108 TYR A C 1
ATOM 758 O O . TYR A 1 94 ? -25.986 -9.141 -29.226 1.00 23.09 108 TYR A O 1
ATOM 767 N N . PRO A 1 95 ? -24.905 -8.759 -27.274 1.00 13.76 109 PRO A N 1
ATOM 768 C CA . PRO A 1 95 ? -25.511 -7.431 -27.108 1.00 13.79 109 PRO A CA 1
ATOM 769 C C . PRO A 1 95 ? -25.352 -6.570 -28.344 1.00 19.67 109 PRO A C 1
ATOM 770 O O . PRO A 1 95 ? -24.312 -6.579 -29.001 1.00 12.89 109 PRO A O 1
ATOM 774 N N . VAL A 1 96 ? -26.388 -5.796 -28.619 1.00 9.45 110 VAL A N 1
ATOM 775 C CA . VAL A 1 96 ? -26.529 -5.074 -29.868 1.00 9.62 110 VAL A CA 1
ATOM 776 C C . VAL A 1 96 ? -25.932 -3.678 -29.840 1.00 13.79 110 VAL A C 1
ATOM 777 O O . VAL A 1 96 ? -26.077 -2.940 -28.857 1.00 10.89 110 VAL A O 1
ATOM 781 N N . VAL A 1 97 ? -25.282 -3.308 -30.935 1.00 13.89 111 VAL A N 1
ATOM 782 C CA . VAL A 1 97 ? -24.884 -1.928 -31.151 1.00 9.33 111 VAL A CA 1
ATOM 783 C C . VAL A 1 97 ? -26.058 -1.207 -31.790 1.00 16.36 111 VAL A C 1
ATOM 784 O O . VAL A 1 97 ? -26.557 -1.641 -32.826 1.00 18.18 111 VAL A O 1
ATOM 788 N N . TYR A 1 98 ? -26.536 -0.133 -31.166 1.00 11.59 112 TYR A N 1
ATOM 789 C CA . TYR A 1 98 ? -27.687 0.582 -31.726 1.00 14.75 112 TYR A CA 1
ATOM 790 C C . TYR A 1 98 ? -27.356 1.182 -33.095 1.00 15.31 112 TYR A C 1
ATOM 791 O O . TYR A 1 98 ? -28.184 1.137 -33.999 1.00 17.86 112 TYR A O 1
ATOM 800 N N . ASP A 1 99 ? -26.147 1.733 -33.248 1.00 12.15 113 ASP A N 1
ATOM 801 C CA . ASP A 1 99 ? -25.748 2.413 -34.494 1.00 17.72 113 ASP A CA 1
ATOM 802 C C . ASP A 1 99 ? -25.037 1.462 -35.486 1.00 17.88 113 ASP A C 1
ATOM 803 O O . ASP A 1 99 ? -23.906 1.050 -35.251 1.00 20.08 113 ASP A O 1
ATOM 808 N N . GLU A 1 100 ? -25.698 1.106 -36.584 1.00 13.47 114 GLU A N 1
ATOM 809 C CA . GLU A 1 100 ? -25.100 0.149 -37.527 1.00 10.91 114 GLU A CA 1
ATOM 810 C C . GLU A 1 100 ? -23.763 0.653 -38.097 1.00 16.95 114 GLU A C 1
ATOM 811 O O . GLU A 1 100 ? -22.845 -0.131 -38.293 1.00 15.77 114 GLU A O 1
ATOM 817 N N . ASN A 1 101 ? -23.656 1.957 -38.351 1.00 12.23 115 ASN A N 1
ATOM 818 C CA . ASN A 1 101 ? -22.404 2.538 -38.835 1.00 19.65 115 ASN A CA 1
ATOM 819 C C . ASN A 1 101 ? -21.274 2.323 -37.840 1.00 21.91 115 ASN A C 1
ATOM 820 O O . ASN A 1 101 ? -20.123 2.110 -38.212 1.00 21.30 115 ASN A O 1
ATOM 825 N N . LEU A 1 102 ? -21.612 2.383 -36.562 1.00 16.35 116 LEU A N 1
ATOM 826 C CA . LEU A 1 102 ? -20.639 2.170 -35.513 1.00 17.16 116 LEU A CA 1
ATOM 827 C C . LEU A 1 102 ? -20.224 0.702 -35.477 1.00 13.00 116 LEU A C 1
ATOM 828 O O . LEU A 1 102 ? -19.045 0.385 -35.315 1.00 10.62 116 LEU A O 1
ATOM 833 N N . GLU A 1 103 ? -21.193 -0.201 -35.607 1.00 16.37 117 GLU A N 1
ATOM 834 C CA . GLU A 1 103 ? -20.871 -1.626 -35.634 1.00 21.27 117 GLU A CA 1
ATOM 835 C C . GLU A 1 103 ? -19.924 -1.941 -36.800 1.00 23.08 117 GLU A C 1
ATOM 836 O O . GLU A 1 103 ? -18.939 -2.670 -36.642 1.00 18.85 117 GLU A O 1
ATOM 842 N N . ASN A 1 104 ? -20.220 -1.391 -37.971 1.00 18.29 118 ASN A N 1
ATOM 843 C CA . ASN A 1 104 ? -19.388 -1.678 -39.135 1.00 19.80 118 ASN A CA 1
ATOM 844 C C . ASN A 1 104 ? -17.959 -1.188 -38.949 1.00 20.38 118 ASN A C 1
ATOM 845 O O . ASN A 1 104 ? -17.007 -1.908 -39.238 1.00 23.09 118 ASN A O 1
ATOM 850 N N . LEU A 1 105 ? -17.829 0.034 -38.446 1.00 17.88 119 LEU A N 1
ATOM 851 C CA . LEU A 1 105 ? -16.531 0.653 -38.206 1.00 19.05 119 LEU A CA 1
ATOM 852 C C . LEU A 1 105 ? -15.644 -0.206 -37.305 1.00 18.28 119 LEU A C 1
ATOM 853 O O . LEU A 1 105 ? -14.410 -0.202 -37.436 1.00 15.20 119 LEU A O 1
ATOM 858 N N . ALA A 1 106 ? -16.276 -0.940 -36.395 1.00 17.41 120 ALA A N 1
ATOM 859 C CA . ALA A 1 106 ? -15.556 -1.805 -35.461 1.00 14.57 120 ALA A CA 1
ATOM 860 C C . ALA A 1 106 ? -14.838 -2.951 -36.160 1.00 20.96 120 ALA A C 1
ATOM 861 O O . ALA A 1 106 ? -13.928 -3.574 -35.597 1.00 17.38 120 ALA A O 1
ATOM 863 N N . PHE A 1 107 ? -15.255 -3.251 -37.383 1.00 20.11 121 PHE A N 1
ATOM 864 C CA . PHE A 1 107 ? -14.684 -4.398 -38.068 1.00 20.62 121 PHE A CA 1
ATOM 865 C C . PHE A 1 107 ? -13.658 -3.964 -39.111 1.00 23.80 121 PHE A C 1
ATOM 866 O O . PHE A 1 107 ? -13.064 -4.791 -39.792 1.00 20.15 121 PHE A O 1
ATOM 874 N N . MET A 1 108 ? -13.434 -2.656 -39.197 1.00 20.10 122 MET A N 1
ATOM 875 C CA . MET A 1 108 ? -12.454 -2.092 -40.116 1.00 21.45 122 MET A CA 1
ATOM 876 C C . MET A 1 108 ? -11.069 -2.014 -39.472 1.00 24.70 122 MET A C 1
ATOM 877 O O . MET A 1 108 ? -10.814 -1.144 -38.637 1.00 24.48 122 MET A O 1
ATOM 882 N N . HIS A 1 109 ? -10.174 -2.912 -39.882 1.00 23.55 123 HIS A N 1
ATOM 883 C CA . HIS A 1 109 ? -8.856 -3.046 -39.256 1.00 26.30 123 HIS A CA 1
ATOM 884 C C . HIS A 1 109 ? -7.909 -1.878 -39.535 1.00 34.12 123 HIS A C 1
ATOM 885 O O . HIS A 1 109 ? -7.987 -1.224 -40.581 1.00 25.80 123 HIS A O 1
ATOM 892 N N . LYS A 1 110 ? -7.014 -1.640 -38.581 1.00 35.27 124 LYS A N 1
ATOM 893 C CA . LYS A 1 110 ? -5.950 -0.645 -38.689 1.00 42.44 124 LYS A CA 1
ATOM 894 C C . LYS A 1 110 ? -5.030 -0.945 -39.875 1.00 40.69 124 LYS A C 1
ATOM 895 O O . LYS A 1 110 ? -4.928 -2.095 -40.313 1.00 36.57 124 LYS A O 1
ATOM 901 N N . SER A 1 111 ? -4.381 0.096 -40.395 1.00 50.26 125 SER A N 1
ATOM 902 C CA . SER A 1 111 ? -3.367 -0.026 -41.453 1.00 62.73 125 SER A CA 1
ATOM 903 C C . SER A 1 111 ? -3.178 -1.447 -41.976 1.00 68.67 125 SER A C 1
ATOM 904 O O . SER A 1 111 ? -2.158 -2.086 -41.707 1.00 66.66 125 SER A O 1
ATOM 907 N N . GLN A 1 126 ? -7.674 6.767 -43.990 1.00 62.19 140 GLN A N 1
ATOM 908 C CA . GLN A 1 126 ? -8.806 5.851 -44.093 1.00 66.90 140 GLN A CA 1
ATOM 909 C C . GLN A 1 126 ? -9.491 5.677 -42.735 1.00 65.44 140 GLN A C 1
ATOM 910 O O . GLN A 1 126 ? -8.943 6.062 -41.700 1.00 64.01 140 GLN A O 1
ATOM 916 N N . LEU A 1 127 ? -10.695 5.111 -42.744 1.00 60.27 141 LEU A N 1
ATOM 917 C CA . LEU A 1 127 ? -11.414 4.844 -41.506 1.00 51.79 141 LEU A CA 1
ATOM 918 C C . LEU A 1 127 ? -10.994 3.498 -40.950 1.00 45.14 141 LEU A C 1
ATOM 919 O O . LEU A 1 127 ? -10.823 2.536 -41.703 1.00 40.92 141 LEU A O 1
ATOM 924 N N . SER A 1 128 ? -10.815 3.441 -39.633 1.00 33.95 142 SER A N 1
ATOM 925 C CA . SER A 1 128 ? -10.484 2.191 -38.950 1.00 21.35 142 SER A CA 1
ATOM 926 C C . SER A 1 128 ? -11.056 2.163 -37.532 1.00 22.54 142 SER A C 1
ATOM 927 O O . SER A 1 128 ? -11.565 3.175 -37.028 1.00 13.71 142 SER A O 1
ATOM 930 N N . ASN A 1 129 ? -10.953 0.996 -36.900 1.00 16.95 143 ASN A N 1
ATOM 931 C CA . ASN A 1 129 ? -11.511 0.755 -35.577 1.00 19.33 143 ASN A CA 1
ATOM 932 C C . ASN A 1 129 ? -10.516 1.044 -34.452 1.00 25.21 143 ASN A C 1
ATOM 933 O O . ASN A 1 129 ? -10.774 0.705 -33.300 1.00 21.45 143 ASN A O 1
ATOM 938 N N . GLU A 1 130 ? -9.378 1.649 -34.781 1.00 19.98 144 GLU A N 1
ATOM 939 C CA . GLU A 1 130 ? -8.312 1.809 -33.797 1.00 19.81 144 GLU A CA 1
ATOM 940 C C . GLU A 1 130 ? -8.730 2.598 -32.547 1.00 11.94 144 GLU A C 1
ATOM 941 O O . GLU A 1 130 ? -8.324 2.254 -31.435 1.00 15.55 144 GLU A O 1
ATOM 947 N N . ARG A 1 131 ? -9.532 3.645 -32.721 1.00 14.21 145 ARG A N 1
ATOM 948 C CA . ARG A 1 131 ? -10.002 4.406 -31.565 1.00 17.72 145 ARG A CA 1
ATOM 949 C C . ARG A 1 131 ? -10.998 3.596 -30.744 1.00 18.01 145 ARG A C 1
ATOM 950 O O . ARG A 1 131 ? -10.995 3.662 -29.515 1.00 13.76 145 ARG A O 1
ATOM 958 N N . LEU A 1 132 ? -11.878 2.868 -31.428 1.00 16.94 146 LEU A N 1
ATOM 959 C CA . LEU A 1 132 ? -12.869 2.044 -30.750 1.00 12.53 146 LEU A CA 1
ATOM 960 C C . LEU A 1 132 ? -12.162 0.966 -29.943 1.00 14.16 146 LEU A C 1
ATOM 961 O O . LEU A 1 132 ? -12.567 0.647 -28.827 1.00 11.41 146 LEU A O 1
ATOM 966 N N . GLU A 1 133 ? -11.080 0.441 -30.504 1.00 11.83 147 GLU A N 1
ATOM 967 C CA . GLU A 1 133 ? -10.300 -0.606 -29.865 1.00 12.28 147 GLU A CA 1
ATOM 968 C C . GLU A 1 133 ? -9.637 -0.081 -28.600 1.00 13.37 147 GLU A C 1
ATOM 969 O O . GLU A 1 133 ? -9.605 -0.762 -27.585 1.00 14.25 147 GLU A O 1
ATOM 975 N N . PHE A 1 134 ? -9.081 1.121 -28.698 1.00 12.82 148 PHE A N 1
ATOM 976 C CA . PHE A 1 134 ? -8.542 1.847 -27.554 1.00 14.52 148 PHE A CA 1
ATOM 977 C C . PHE A 1 134 ? -9.613 1.986 -26.453 1.00 22.68 148 PHE A C 1
ATOM 978 O O . PHE A 1 134 ? -9.431 1.538 -25.321 1.00 15.68 148 PHE A O 1
ATOM 986 N N . LEU A 1 135 ? -10.736 2.604 -26.798 1.00 16.41 149 LEU A N 1
ATOM 987 C CA . LEU A 1 135 ? -11.833 2.775 -25.856 1.00 7.78 149 LEU A CA 1
ATOM 988 C C . LEU A 1 135 ? -12.277 1.439 -25.261 1.00 12.73 149 LEU A C 1
ATOM 989 O O . LEU A 1 135 ? -12.375 1.272 -24.044 1.00 10.71 149 LEU A O 1
ATOM 994 N N . GLY A 1 136 ? -12.544 0.479 -26.128 1.00 8.32 150 GLY A N 1
ATOM 995 C CA . GLY A 1 136 ? -13.130 -0.771 -25.688 1.00 9.26 150 GLY A CA 1
ATOM 996 C C . GLY A 1 136 ? -12.208 -1.620 -24.846 1.00 17.45 150 GLY A C 1
ATOM 997 O O . GLY A 1 136 ? -12.674 -2.400 -24.018 1.00 13.16 150 GLY A O 1
ATOM 998 N N . ASP A 1 137 ? -10.902 -1.497 -25.082 1.00 19.95 151 ASP A N 1
ATOM 999 C CA . ASP A 1 137 ? -9.909 -2.197 -24.273 1.00 13.51 151 ASP A CA 1
ATOM 1000 C C . ASP A 1 137 ? -9.961 -1.692 -22.819 1.00 12.59 151 ASP A C 1
ATOM 1001 O O . ASP A 1 137 ? -9.944 -2.482 -21.882 1.00 8.33 151 ASP A O 1
ATOM 1006 N N . SER A 1 138 ? -10.04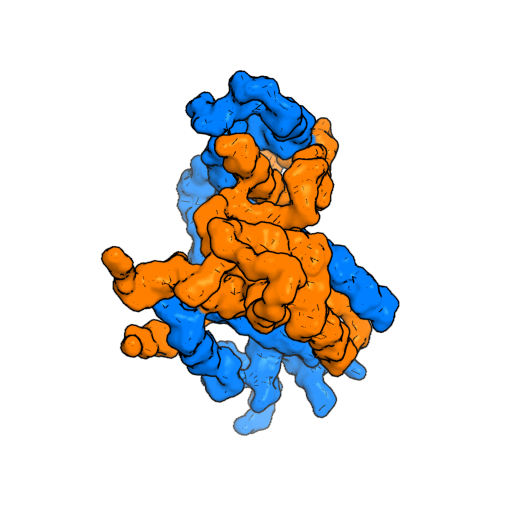1 -0.379 -22.625 1.00 7.78 152 SER A N 1
ATOM 1007 C CA . SER A 1 138 ? -10.146 0.135 -21.255 1.00 14.79 152 SER A CA 1
ATOM 1008 C C . SER A 1 138 ? -11.486 -0.189 -20.595 1.00 17.32 152 SER A C 1
ATOM 1009 O O . SER A 1 138 ? -11.534 -0.364 -19.383 1.00 11.82 152 SER A O 1
ATOM 1012 N N . TRP A 1 139 ? -12.572 -0.269 -21.375 1.00 11.71 153 TRP A N 1
ATOM 1013 C CA . TRP A 1 139 ? -13.877 -0.548 -20.780 1.00 6.92 153 TRP A CA 1
ATOM 1014 C C . TRP A 1 139 ? -14.022 -2.036 -20.447 1.00 12.83 153 TRP A C 1
ATOM 1015 O O . TRP A 1 139 ? -14.605 -2.406 -19.422 1.00 8.88 153 TRP A O 1
ATOM 1026 N N . LEU A 1 140 ? -13.458 -2.887 -21.294 1.00 8.31 154 LEU A N 1
ATOM 1027 C CA . LEU A 1 140 ? -13.359 -4.311 -20.969 1.00 12.32 154 LEU A CA 1
ATOM 1028 C C . LEU A 1 140 ? -12.665 -4.496 -19.613 1.00 9.73 154 LEU A C 1
ATOM 1029 O O . LEU A 1 140 ? -13.144 -5.242 -18.742 1.00 12.93 154 LEU A O 1
ATOM 1034 N N . GLY A 1 141 ? -11.545 -3.804 -19.431 1.00 13.23 155 GLY A N 1
ATOM 1035 C CA . GLY A 1 141 ? -10.798 -3.879 -18.183 1.00 12.53 155 GLY A CA 1
ATOM 1036 C C . GLY A 1 141 ? -11.628 -3.436 -16.989 1.00 14.18 155 GLY A C 1
ATOM 1037 O O . GLY A 1 141 ? -11.692 -4.121 -15.974 1.00 12.29 155 GLY A O 1
ATOM 1038 N N . ALA A 1 142 ? -12.268 -2.278 -17.115 1.00 9.43 156 ALA A N 1
ATOM 1039 C CA . ALA A 1 142 ? -13.099 -1.742 -16.047 1.00 9.97 156 ALA A CA 1
ATOM 1040 C C . ALA A 1 142 ? -14.269 -2.668 -15.722 1.00 9.77 156 ALA A C 1
ATOM 1041 O O . ALA A 1 142 ? -14.556 -2.923 -14.548 1.00 10.28 156 ALA A O 1
ATOM 1043 N N . LEU A 1 143 ? -14.942 -3.188 -16.748 1.00 11.69 157 LEU A N 1
ATOM 1044 C CA . LEU A 1 143 ? -16.094 -4.067 -16.487 1.00 14.89 157 LEU A CA 1
ATOM 1045 C C . LEU A 1 143 ? -15.684 -5.383 -15.831 1.00 12.39 157 LEU A C 1
ATOM 1046 O O . LEU A 1 143 ? -16.308 -5.829 -14.868 1.00 8.73 157 LEU A O 1
ATOM 1051 N N . VAL A 1 144 ? -14.633 -6.003 -16.350 1.00 9.97 158 VAL A N 1
ATOM 1052 C CA . VAL A 1 144 ? -14.135 -7.229 -15.754 1.00 12.34 158 VAL A CA 1
ATOM 1053 C C . VAL A 1 144 ? -13.644 -6.964 -14.316 1.00 16.00 158 VAL A C 1
ATOM 1054 O O . VAL A 1 144 ? -13.838 -7.787 -13.424 1.00 15.56 158 VAL A O 1
ATOM 1058 N N . SER A 1 145 ? -13.040 -5.800 -14.088 1.00 17.98 159 SER A N 1
ATOM 1059 C CA . SER A 1 145 ? -12.597 -5.432 -12.743 1.00 14.85 159 SER A CA 1
ATOM 1060 C C . SER A 1 145 ? -13.785 -5.348 -11.790 1.00 20.04 159 SER A C 1
ATOM 1061 O O . SER A 1 145 ? -13.714 -5.785 -10.630 1.00 19.54 159 SER A O 1
ATOM 1064 N N . TYR A 1 146 ? -14.883 -4.791 -12.287 1.00 10.05 160 TYR A N 1
ATOM 1065 C CA . TYR A 1 146 ? -16.090 -4.679 -11.484 1.00 7.03 160 TYR A CA 1
ATOM 1066 C C . TYR A 1 146 ? -16.649 -6.084 -11.248 1.00 14.25 160 TYR A C 1
ATOM 1067 O O . TYR A 1 146 ? -17.088 -6.411 -10.151 1.00 16.29 160 TYR A O 1
ATOM 1076 N N . ILE A 1 147 ? -16.601 -6.929 -12.271 1.00 12.94 161 ILE A N 1
ATOM 1077 C CA . ILE A 1 147 ? -17.083 -8.296 -12.112 1.00 17.63 161 ILE A CA 1
ATOM 1078 C C . ILE A 1 147 ? -16.345 -9.044 -10.995 1.00 16.89 161 ILE A C 1
ATOM 1079 O O . ILE A 1 147 ? -16.978 -9.608 -10.100 1.00 12.79 161 ILE A O 1
ATOM 1084 N N . VAL A 1 148 ? -15.016 -9.018 -11.023 1.00 15.21 162 VAL A N 1
ATOM 1085 C CA . VAL A 1 148 ? -14.252 -9.789 -10.050 1.00 17.75 162 VAL A CA 1
ATOM 1086 C C . VAL A 1 148 ? -14.355 -9.184 -8.658 1.00 22.60 162 VAL A C 1
ATOM 1087 O O . VAL A 1 148 ? -14.468 -9.910 -7.663 1.00 20.50 162 VAL A O 1
ATOM 1091 N N . TYR A 1 149 ? -14.337 -7.857 -8.591 1.00 13.67 163 TYR A N 1
ATOM 1092 C CA . TYR A 1 149 ? -14.482 -7.161 -7.316 1.00 16.81 163 TYR A CA 1
ATOM 1093 C C . TYR A 1 149 ? -15.767 -7.561 -6.590 1.00 23.22 163 TYR A C 1
ATOM 1094 O O . TYR A 1 149 ? -15.749 -7.863 -5.391 1.00 19.92 163 TYR A O 1
ATOM 1103 N N . THR A 1 150 ? -16.885 -7.554 -7.312 1.00 19.67 164 THR A N 1
ATOM 1104 C CA . THR A 1 150 ? -18.168 -7.766 -6.667 1.00 15.67 164 THR A CA 1
ATOM 1105 C C . THR A 1 150 ? -18.416 -9.249 -6.458 1.00 20.29 164 THR A C 1
ATOM 1106 O O . THR A 1 150 ? -19.178 -9.643 -5.583 1.00 22.20 164 THR A O 1
ATOM 1110 N N . ARG A 1 151 ? -17.757 -10.070 -7.259 1.00 22.49 165 ARG A N 1
ATOM 1111 C CA . ARG A 1 151 ? -17.967 -11.508 -7.200 1.00 24.48 165 ARG A CA 1
ATOM 1112 C C . ARG A 1 151 ? -17.119 -12.211 -6.138 1.00 32.39 165 ARG A C 1
ATOM 1113 O O . ARG A 1 151 ? -17.489 -13.278 -5.649 1.00 33.60 165 ARG A O 1
ATOM 1121 N N . PHE A 1 152 ? -15.976 -11.618 -5.804 1.00 26.07 166 PHE A N 1
ATOM 1122 C CA . PHE A 1 152 ? -15.098 -12.154 -4.773 1.00 22.93 166 PHE A CA 1
ATOM 1123 C C . PHE A 1 152 ? -14.837 -11.086 -3.729 1.00 20.39 166 PHE A C 1
ATOM 1124 O O . PHE A 1 152 ? -13.739 -10.517 -3.662 1.00 13.88 166 PHE A O 1
ATOM 1132 N N . PRO A 1 153 ? -15.856 -10.808 -2.908 1.00 25.28 167 PRO A N 1
ATOM 1133 C CA . PRO A 1 153 ? -15.818 -9.697 -1.963 1.00 29.08 167 PRO A CA 1
ATOM 1134 C C . PRO A 1 153 ? -14.648 -9.769 -1.002 1.00 32.17 167 PRO A C 1
ATOM 1135 O O . PRO A 1 153 ? -14.384 -8.770 -0.342 1.00 25.66 167 PRO A O 1
ATOM 1139 N N . SER A 1 154 ? -13.955 -10.904 -0.938 1.00 30.38 168 SER A N 1
ATOM 1140 C CA . SER A 1 154 ? -12.872 -11.062 0.030 1.00 39.48 168 SER A CA 1
ATOM 1141 C C . SER A 1 154 ? -11.499 -11.252 -0.595 1.00 36.37 168 SER A C 1
ATOM 1142 O O . SER A 1 154 ? -10.490 -11.192 0.105 1.00 38.24 168 SER A O 1
ATOM 1145 N N . ALA A 1 155 ? -11.453 -11.498 -1.900 1.00 29.47 169 ALA A N 1
ATOM 1146 C CA . ALA A 1 155 ? -10.169 -11.601 -2.575 1.00 24.65 169 ALA A CA 1
ATOM 1147 C C . ALA A 1 155 ? -9.362 -10.350 -2.281 1.00 27.01 169 ALA A C 1
ATOM 1148 O O . ALA A 1 155 ? -9.922 -9.262 -2.140 1.00 23.06 169 ALA A O 1
ATOM 1150 N N . ASN A 1 156 ? -8.052 -10.516 -2.151 1.00 25.17 170 ASN A N 1
ATOM 1151 C CA . ASN A 1 156 ? -7.166 -9.374 -2.045 1.00 29.66 170 ASN A CA 1
ATOM 1152 C C . ASN A 1 156 ? -6.824 -8.862 -3.443 1.00 24.96 170 ASN A C 1
ATOM 1153 O O . ASN A 1 156 ? -7.152 -9.493 -4.448 1.00 25.53 170 ASN A O 1
ATOM 1158 N N . GLU A 1 157 ? -6.179 -7.707 -3.502 1.00 23.60 171 GLU A N 1
ATOM 1159 C CA . GLU A 1 157 ? -5.869 -7.082 -4.775 1.00 29.21 171 GLU A CA 1
ATOM 1160 C C . GLU A 1 157 ? -5.147 -8.062 -5.705 1.00 34.51 171 GLU A C 1
ATOM 1161 O O . GLU A 1 157 ? -5.438 -8.136 -6.896 1.00 28.12 171 GLU A O 1
ATOM 1167 N N . GLY A 1 158 ? -4.209 -8.823 -5.151 1.00 37.68 172 GLY A N 1
ATOM 1168 C CA . GLY A 1 158 ? -3.423 -9.750 -5.943 1.00 28.57 172 GLY A CA 1
ATOM 1169 C C . GLY A 1 158 ? -4.266 -10.789 -6.657 1.00 23.97 172 GLY A C 1
ATOM 1170 O O . GLY A 1 158 ? -4.076 -11.044 -7.841 1.00 23.89 172 GLY A O 1
ATOM 1171 N N . MET A 1 159 ? -5.198 -11.393 -5.931 1.00 22.20 173 MET A N 1
ATOM 1172 C CA . MET A 1 159 ? -6.106 -12.370 -6.514 1.00 27.18 173 MET A CA 1
ATOM 1173 C C . MET A 1 159 ? -7.005 -11.759 -7.585 1.00 31.82 173 MET A C 1
ATOM 1174 O O . MET A 1 159 ? -7.183 -12.345 -8.656 1.00 37.02 173 MET A O 1
ATOM 1179 N N . LEU A 1 160 ? -7.569 -10.588 -7.298 1.00 22.54 174 LEU A N 1
ATOM 1180 C CA . LEU A 1 160 ? -8.386 -9.892 -8.290 1.00 21.69 174 LEU A CA 1
ATOM 1181 C C . LEU A 1 160 ? -7.613 -9.666 -9.587 1.00 16.21 174 LEU A C 1
ATOM 1182 O O . LEU A 1 160 ? -8.135 -9.890 -10.676 1.00 17.92 174 LEU A O 1
ATOM 1187 N N . SER A 1 161 ? -6.366 -9.223 -9.468 1.00 24.33 175 SER A N 1
ATOM 1188 C CA . SER A 1 161 ? -5.528 -8.994 -10.644 1.00 30.05 175 SER A CA 1
ATOM 1189 C C . SER A 1 161 ? -5.250 -10.276 -11.419 1.00 30.20 175 SER A C 1
ATOM 1190 O O . SER A 1 161 ? -5.271 -10.285 -12.652 1.00 27.78 175 SER A O 1
ATOM 1193 N N . GLN A 1 162 ? -4.982 -11.362 -10.700 1.00 31.88 176 GLN A N 1
ATOM 1194 C CA . GLN A 1 162 ? -4.711 -12.628 -11.364 1.00 35.70 176 GLN A CA 1
ATOM 1195 C C . GLN A 1 162 ? -5.949 -13.085 -12.125 1.00 32.94 176 GLN A C 1
ATOM 1196 O O . GLN A 1 162 ? -5.861 -13.471 -13.297 1.00 27.49 176 GLN A O 1
ATOM 1202 N N . MET A 1 163 ? -7.104 -13.035 -11.461 1.00 25.91 177 MET A N 1
ATOM 1203 C CA . MET A 1 163 ? -8.347 -13.423 -12.116 1.00 31.69 177 MET A CA 1
ATOM 1204 C C . MET A 1 163 ? -8.590 -12.556 -13.350 1.00 28.18 177 MET A C 1
ATOM 1205 O O . MET A 1 163 ? -8.774 -13.074 -14.451 1.00 29.88 177 MET A O 1
ATOM 1210 N N . LYS A 1 164 ? -8.560 -11.237 -13.164 1.00 20.07 178 LYS A N 1
ATOM 1211 C CA . LYS A 1 164 ? -8.792 -10.308 -14.265 1.00 27.90 178 LYS A CA 1
ATOM 1212 C C . LYS A 1 164 ? -7.873 -10.583 -15.448 1.00 30.65 178 LYS A C 1
ATOM 1213 O O . LYS A 1 164 ? -8.328 -10.694 -16.589 1.00 27.15 178 LYS A O 1
ATOM 1219 N N . GLU A 1 165 ? -6.574 -10.678 -15.170 1.00 31.20 179 GLU A N 1
ATOM 1220 C CA . GLU A 1 165 ? -5.580 -10.927 -16.209 1.00 31.70 179 GLU A CA 1
ATOM 1221 C C . GLU A 1 165 ? -5.832 -12.231 -16.968 1.00 23.15 179 GLU A C 1
ATOM 1222 O O . GLU A 1 165 ? -5.560 -12.323 -18.167 1.00 30.06 179 GLU A O 1
ATOM 1228 N N . SER A 1 166 ? -6.345 -13.235 -16.265 1.00 18.72 180 SER A N 1
ATOM 1229 C CA . SER A 1 166 ? -6.633 -14.522 -16.881 1.00 27.12 180 SER A CA 1
ATOM 1230 C C . SER A 1 166 ? -7.804 -14.408 -17.844 1.00 33.11 180 SER A C 1
ATOM 1231 O O . SER A 1 166 ? -8.065 -15.327 -18.627 1.00 30.82 180 SER A O 1
ATOM 1234 N N . ILE A 1 167 ? -8.517 -13.284 -17.776 1.00 28.40 181 ILE A N 1
ATOM 1235 C CA . ILE A 1 167 ? -9.683 -13.067 -18.631 1.00 29.38 181 ILE A CA 1
ATOM 1236 C C . ILE A 1 167 ? -9.397 -12.106 -19.784 1.00 27.75 181 ILE A C 1
ATOM 1237 O O . ILE A 1 167 ? -9.809 -12.352 -20.914 1.00 29.87 181 ILE A O 1
ATOM 1242 N N . VAL A 1 168 ? -8.696 -11.010 -19.514 1.00 20.65 182 VAL A N 1
ATOM 1243 C CA . VAL A 1 168 ? -8.548 -9.986 -20.546 1.00 25.25 182 VAL A CA 1
ATOM 1244 C C . VAL A 1 168 ? -7.295 -10.101 -21.407 1.00 25.32 182 VAL A C 1
ATOM 1245 O O . VAL A 1 168 ? -7.068 -9.247 -22.256 1.00 28.54 182 VAL A O 1
ATOM 1249 N N . ASN A 1 169 ? -6.488 -11.139 -21.207 1.00 25.69 183 ASN A N 1
ATOM 1250 C CA . ASN A 1 169 ? -5.308 -11.326 -22.056 1.00 30.62 183 ASN A CA 1
ATOM 1251 C C . ASN A 1 169 ? -5.710 -11.685 -23.496 1.00 29.31 183 ASN A C 1
ATOM 1252 O O . ASN A 1 169 ? -6.799 -12.214 -23.725 1.00 29.46 183 ASN A O 1
ATOM 1257 N N . ASN A 1 170 ? -4.836 -11.383 -24.456 1.00 28.69 184 ASN A N 1
ATOM 1258 C CA . ASN A 1 170 ? -5.141 -11.553 -25.878 1.00 33.57 184 ASN A CA 1
ATOM 1259 C C . ASN A 1 170 ? -5.466 -12.991 -26.276 1.00 38.24 184 ASN A C 1
ATOM 1260 O O . ASN A 1 170 ? -6.171 -13.229 -27.255 1.00 37.45 184 ASN A O 1
ATOM 1265 N N . ASN A 1 171 ? -4.961 -13.946 -25.505 1.00 39.86 185 ASN A N 1
ATOM 1266 C CA . ASN A 1 171 ? -5.232 -15.351 -25.769 1.00 47.05 185 ASN A CA 1
ATOM 1267 C C . ASN A 1 171 ? -6.683 -15.728 -25.484 1.00 45.08 185 ASN A C 1
ATOM 1268 O O . ASN A 1 171 ? -7.312 -16.443 -26.270 1.00 46.08 185 ASN A O 1
ATOM 1273 N N . ASN A 1 172 ? -7.209 -15.246 -24.361 1.00 34.88 186 ASN A N 1
ATOM 1274 C CA . ASN A 1 172 ? -8.612 -15.461 -24.031 1.00 29.92 186 ASN A CA 1
ATOM 1275 C C . ASN A 1 172 ? -9.479 -14.711 -25.032 1.00 24.43 186 ASN A C 1
ATOM 1276 O O . ASN A 1 172 ? -10.462 -15.245 -25.547 1.00 27.79 186 ASN A O 1
ATOM 1281 N N . LEU A 1 173 ? -9.092 -13.472 -25.320 1.00 20.73 187 LEU A N 1
ATOM 1282 C CA . LEU A 1 173 ? -9.823 -12.642 -26.266 1.00 23.89 187 LEU A CA 1
ATOM 1283 C C . LEU A 1 173 ? -9.884 -13.294 -27.645 1.00 32.64 187 LEU A C 1
ATOM 1284 O O . LEU A 1 173 ? -10.867 -13.149 -28.364 1.00 32.95 187 LEU A O 1
ATOM 1289 N N . PHE A 1 174 ? -8.826 -14.007 -28.015 1.00 37.48 188 PHE A N 1
ATOM 1290 C CA . PHE A 1 174 ? -8.842 -14.752 -29.264 1.00 36.63 188 PHE A CA 1
ATOM 1291 C C . PHE A 1 174 ? -9.910 -15.839 -29.217 1.00 25.92 188 PHE A C 1
ATOM 1292 O O . PHE A 1 174 ? -10.689 -15.984 -30.154 1.00 34.46 188 PHE A O 1
ATOM 1300 N N . ASP A 1 175 ? -9.943 -16.593 -28.124 1.00 25.57 189 ASP A N 1
ATOM 1301 C CA . ASP A 1 175 ? -10.950 -17.630 -27.944 1.00 36.04 189 ASP A CA 1
ATOM 1302 C C . ASP A 1 175 ? -12.367 -17.069 -28.039 1.00 43.31 189 ASP A C 1
ATOM 1303 O O . ASP A 1 175 ? -13.247 -17.689 -28.638 1.00 49.16 189 ASP A O 1
ATOM 1308 N N . TRP A 1 176 ? -12.583 -15.896 -27.447 1.00 39.16 190 TRP A N 1
ATOM 1309 C CA . TRP A 1 176 ? -13.892 -15.252 -27.491 1.00 31.60 190 TRP A CA 1
ATOM 1310 C C . TRP A 1 176 ? -14.272 -14.931 -28.935 1.00 34.61 190 TRP A C 1
ATOM 1311 O O . TRP A 1 176 ? -15.356 -15.273 -29.391 1.00 40.67 190 TRP A O 1
ATOM 1322 N N . SER A 1 177 ? -13.367 -14.271 -29.650 1.00 31.60 191 SER A N 1
ATOM 1323 C CA . SER A 1 177 ? -13.609 -13.894 -31.033 1.00 35.32 191 SER A CA 1
ATOM 1324 C C . SER A 1 177 ? -14.032 -15.114 -31.848 1.00 36.69 191 SER A C 1
ATOM 1325 O O . SER A 1 177 ? -14.837 -15.019 -32.781 1.00 33.72 191 SER A O 1
ATOM 1328 N N . THR A 1 178 ? -13.496 -16.268 -31.474 1.00 42.43 192 THR A N 1
ATOM 1329 C CA . THR A 1 178 ? -13.835 -17.514 -32.145 1.00 41.93 192 THR A CA 1
ATOM 1330 C C . THR A 1 178 ? -15.258 -17.935 -31.808 1.00 41.27 192 THR A C 1
ATOM 1331 O O . THR A 1 178 ? -16.093 -18.111 -32.696 1.00 40.57 192 THR A O 1
ATOM 1335 N N . LYS A 1 179 ? -15.531 -18.093 -30.518 1.00 46.02 193 LYS A N 1
ATOM 1336 C CA . LYS A 1 179 ? -16.870 -18.446 -30.066 1.00 48.26 193 LYS A CA 1
ATOM 1337 C C . LYS A 1 179 ? -17.909 -17.481 -30.633 1.00 45.81 193 LYS A C 1
ATOM 1338 O O . LYS A 1 179 ? -18.960 -17.901 -31.113 1.00 47.01 193 LYS A O 1
ATOM 1344 N N . LEU A 1 180 ? -17.606 -16.188 -30.584 1.00 43.77 194 LEU A N 1
ATOM 1345 C CA . LEU A 1 180 ? -18.536 -15.167 -31.058 1.00 48.27 194 LEU A CA 1
ATOM 1346 C C . LEU A 1 180 ? -18.668 -15.163 -32.585 1.00 52.99 194 LEU A C 1
ATOM 1347 O O . LEU A 1 180 ? -19.548 -14.499 -33.144 1.00 51.03 194 LEU A O 1
ATOM 1352 N N . ASN A 1 181 ? -17.796 -15.914 -33.250 1.00 52.34 195 ASN A N 1
ATOM 1353 C CA . ASN A 1 181 ? -17.826 -16.022 -34.705 1.00 51.51 195 ASN A CA 1
ATOM 1354 C C . ASN A 1 181 ? -17.572 -14.701 -35.416 1.00 47.34 195 ASN A C 1
ATOM 1355 O O . ASN A 1 181 ? -18.063 -14.487 -36.526 1.00 42.71 195 ASN A O 1
ATOM 1360 N N . PHE A 1 182 ? -16.810 -13.817 -34.774 1.00 48.68 196 PHE A N 1
ATOM 1361 C CA . PHE A 1 182 ? -16.371 -12.582 -35.413 1.00 60.34 196 PHE A CA 1
ATOM 1362 C C . PHE A 1 182 ? -15.502 -12.935 -36.614 1.00 73.78 196 PHE A C 1
ATOM 1363 O O . PHE A 1 182 ? -15.130 -12.074 -37.413 1.00 72.72 196 PHE A O 1
ATOM 1371 N N . THR A 1 183 ? -15.176 -14.218 -36.721 1.00 87.66 197 THR A N 1
ATOM 1372 C CA . THR A 1 183 ? -14.470 -14.749 -37.876 1.00 96.14 197 THR A CA 1
ATOM 1373 C C . THR A 1 183 ? -15.377 -14.770 -39.107 1.00 98.43 197 THR A C 1
ATOM 1374 O O . THR A 1 183 ? -15.060 -14.169 -40.133 1.00 99.36 197 THR A O 1
ATOM 1378 N N . LYS A 1 184 ? -16.511 -15.455 -38.993 1.00 96.25 198 LYS A N 1
ATOM 1379 C CA . LYS A 1 184 ? -17.438 -15.599 -40.111 1.00 96.04 198 LYS A CA 1
ATOM 1380 C C . LYS A 1 184 ? -18.010 -14.261 -40.581 1.00 92.78 198 LYS A C 1
ATOM 1381 O O . LYS A 1 184 ? -18.814 -14.212 -41.513 1.00 96.15 198 LYS A O 1
ATOM 1387 N N . ARG A 1 185 ? -17.597 -13.180 -39.931 1.00 87.77 199 ARG A N 1
ATOM 1388 C CA . ARG A 1 185 ? -18.028 -11.844 -40.323 1.00 81.84 199 ARG A CA 1
ATOM 1389 C C . ARG A 1 185 ? -16.949 -11.158 -41.157 1.00 78.15 199 ARG A C 1
ATOM 1390 O O . ARG A 1 185 ? -17.250 -10.351 -42.039 1.00 72.95 199 ARG A O 1
ATOM 1398 N N . LEU A 1 186 ? -15.692 -11.492 -40.867 1.00 76.19 200 LEU A N 1
ATOM 1399 C CA . LEU A 1 186 ? -14.540 -10.878 -41.526 1.00 78.02 200 LEU A CA 1
ATOM 1400 C C . LEU A 1 186 ? -14.062 -11.672 -42.747 1.00 77.70 200 LEU A C 1
ATOM 1401 O O . LEU A 1 186 ? -13.431 -11.121 -43.654 1.00 73.97 200 LEU A O 1
ATOM 1406 N N . GLN A 1 187 ? -14.362 -12.968 -42.760 1.00 76.99 201 GLN A N 1
ATOM 1407 C CA . GLN A 1 187 ? -13.966 -13.835 -43.862 1.00 76.37 201 GLN A CA 1
ATOM 1408 C C . GLN A 1 187 ? -15.170 -14.485 -44.537 1.00 59.73 201 GLN A C 1
ATOM 1409 O O . GLN A 1 187 ? -16.304 -14.373 -44.071 1.00 64.03 201 GLN A O 1
ATOM 1415 N N . GLY A 1 188 ? -14.905 -15.173 -45.639 1.00 40.64 202 GLY A N 1
ATOM 1416 C CA . GLY A 1 188 ? -15.921 -15.927 -46.351 1.00 31.91 202 GLY A CA 1
ATOM 1417 C C . GLY A 1 188 ? -15.237 -16.648 -47.490 1.00 29.47 202 GLY A C 1
ATOM 1418 O O . GLY A 1 188 ? -15.364 -17.857 -47.654 1.00 26.61 202 GLY A O 1
ATOM 1419 N N . ASN A 1 189 ? -14.465 -15.889 -48.257 1.00 33.74 203 ASN A N 1
ATOM 1420 C CA . ASN A 1 189 ? -13.772 -16.405 -49.422 1.00 25.13 203 ASN A CA 1
ATOM 1421 C C . ASN A 1 189 ? -12.575 -17.298 -49.060 1.00 20.56 203 ASN A C 1
ATOM 1422 O O . ASN A 1 189 ? -12.495 -18.445 -49.479 1.00 21.28 203 ASN A O 1
ATOM 1427 N N . ILE A 1 190 ? -11.655 -16.765 -48.269 1.00 20.21 204 ILE A N 1
ATOM 1428 C CA . ILE A 1 190 ? -10.387 -17.440 -47.955 1.00 34.51 204 ILE A CA 1
ATOM 1429 C C . ILE A 1 190 ? -10.524 -18.469 -46.820 1.00 38.45 204 ILE A C 1
ATOM 1430 O O . ILE A 1 190 ? -11.059 -18.150 -45.755 1.00 31.73 204 ILE A O 1
ATOM 1435 N N . ALA A 1 191 ? -10.009 -19.681 -47.051 1.00 39.54 205 ALA A N 1
ATOM 1436 C CA . ALA A 1 191 ? -10.203 -20.840 -46.162 1.00 42.62 205 ALA A CA 1
ATOM 1437 C C . ALA A 1 191 ? -9.550 -20.739 -44.782 1.00 40.86 205 ALA A C 1
ATOM 1438 O O . ALA A 1 191 ? -8.564 -20.035 -44.592 1.00 46.73 205 ALA A O 1
ATOM 1440 N N . LYS A 1 203 ? -4.082 -11.260 -33.419 1.00 52.01 217 LYS A N 1
ATOM 1441 C CA . LYS A 1 203 ? -4.143 -9.968 -32.742 1.00 57.48 217 LYS A CA 1
ATOM 1442 C C . LYS A 1 203 ? -5.252 -9.143 -33.370 1.00 60.96 217 LYS A C 1
ATOM 1443 O O . LYS A 1 203 ? -5.942 -8.377 -32.696 1.00 62.25 217 LYS A O 1
ATOM 1449 N N . ARG A 1 204 ? -5.408 -9.316 -34.675 1.00 59.13 218 ARG A N 1
ATOM 1450 C CA . ARG A 1 204 ? -6.397 -8.596 -35.454 1.00 54.52 218 ARG A CA 1
ATOM 1451 C C . ARG A 1 204 ? -7.787 -8.871 -34.901 1.00 52.81 218 ARG A C 1
ATOM 1452 O O . ARG A 1 204 ? -8.611 -7.962 -34.757 1.00 50.07 218 ARG A O 1
ATOM 1460 N N . TYR A 1 205 ? -8.040 -10.135 -34.582 1.00 53.32 219 TYR A N 1
ATOM 1461 C CA . TYR A 1 205 ? -9.356 -10.560 -34.122 1.00 58.07 219 TYR A CA 1
ATOM 1462 C C . TYR A 1 205 ? -9.650 -10.112 -32.696 1.00 50.15 219 TYR A C 1
ATOM 1463 O O . TYR A 1 205 ? -10.782 -9.727 -32.379 1.00 49.80 219 TYR A O 1
ATOM 1472 N N . ALA A 1 206 ? -8.636 -10.164 -31.840 1.00 38.30 220 ALA A N 1
ATOM 1473 C CA . ALA A 1 206 ? -8.788 -9.670 -30.480 1.00 33.81 220 ALA A CA 1
ATOM 1474 C C . ALA A 1 206 ? -9.201 -8.206 -30.531 1.00 32.61 220 ALA A C 1
ATOM 1475 O O . ALA A 1 206 ? -10.061 -7.764 -29.768 1.00 35.60 220 ALA A O 1
ATOM 1477 N N . ASP A 1 207 ? -8.587 -7.464 -31.446 1.00 22.74 221 ASP A N 1
ATOM 1478 C CA . ASP A 1 207 ? -8.825 -6.035 -31.554 1.00 29.35 221 ASP A CA 1
ATOM 1479 C C . ASP A 1 207 ? -10.279 -5.758 -31.918 1.00 28.48 221 ASP A C 1
ATOM 1480 O O . ASP A 1 207 ? -10.828 -4.736 -31.519 1.00 24.57 221 ASP A O 1
ATOM 1485 N N . CYS A 1 208 ? -10.891 -6.672 -32.673 1.00 27.97 222 CYS A N 1
ATOM 1486 C CA . CYS A 1 208 ? -12.298 -6.556 -33.061 1.00 23.29 222 CYS A CA 1
ATOM 1487 C C . CYS A 1 208 ? -13.242 -6.735 -31.875 1.00 22.05 222 CYS A C 1
ATOM 1488 O O . CYS A 1 208 ? -14.230 -6.015 -31.742 1.00 25.42 222 CYS A O 1
ATOM 1491 N N . VAL A 1 209 ? -12.938 -7.717 -31.033 1.00 12.82 223 VAL A N 1
ATOM 1492 C CA . VAL A 1 209 ? -13.690 -7.939 -29.818 1.00 17.71 223 VAL A CA 1
ATOM 1493 C C . VAL A 1 209 ? -13.676 -6.651 -29.001 1.00 20.94 223 VAL A C 1
ATOM 1494 O O . VAL A 1 209 ? -14.717 -6.190 -28.525 1.00 18.92 223 VAL A O 1
ATOM 1498 N N . GLN A 1 210 ? -12.491 -6.063 -28.863 1.00 16.78 224 GLN A N 1
ATOM 1499 C CA . GLN A 1 210 ? -12.338 -4.822 -28.101 1.00 16.87 224 GLN A CA 1
ATOM 1500 C C . GLN A 1 210 ? -13.042 -3.642 -28.758 1.00 22.17 224 GLN A C 1
ATOM 1501 O O . GLN A 1 210 ? -13.674 -2.840 -28.072 1.00 17.37 224 GLN A O 1
ATOM 1507 N N . ALA A 1 211 ? -12.917 -3.526 -30.082 1.00 14.37 225 ALA A N 1
ATOM 1508 C CA . ALA A 1 211 ? -13.571 -2.435 -30.797 1.00 18.75 225 ALA A CA 1
ATOM 1509 C C . ALA A 1 211 ? -15.093 -2.528 -30.656 1.00 18.16 225 ALA A C 1
ATOM 1510 O O . ALA A 1 211 ? -15.765 -1.512 -30.507 1.00 9.82 225 ALA A O 1
ATOM 1512 N N . TYR A 1 212 ? -15.623 -3.750 -30.690 1.00 12.98 226 TYR A N 1
ATOM 1513 C CA . TYR A 1 212 ? -17.057 -3.981 -30.547 1.00 13.74 226 TYR A CA 1
ATOM 1514 C C . TYR A 1 212 ? -17.548 -3.484 -29.185 1.00 16.94 226 TYR A C 1
ATOM 1515 O O . TYR A 1 212 ? -18.576 -2.809 -29.088 1.00 16.57 226 TYR A O 1
ATOM 1524 N N . ILE A 1 213 ? -16.804 -3.820 -28.133 1.00 11.02 227 ILE A N 1
ATOM 1525 C CA . ILE A 1 213 ? -17.120 -3.315 -26.800 1.00 10.78 227 ILE A CA 1
ATOM 1526 C C . ILE A 1 213 ? -17.063 -1.787 -26.809 1.00 9.87 227 ILE A C 1
ATOM 1527 O O . ILE A 1 213 ? -17.958 -1.146 -26.301 1.00 11.44 227 ILE A O 1
ATOM 1532 N N . GLY A 1 214 ? -16.030 -1.207 -27.414 1.00 14.37 228 GLY A N 1
ATOM 1533 C CA . GLY A 1 214 ? -15.992 0.236 -27.601 1.00 8.48 228 GLY A CA 1
ATOM 1534 C C . GLY A 1 214 ? -17.283 0.778 -28.197 1.00 12.00 228 GLY A C 1
ATOM 1535 O O . GLY A 1 214 ? -17.812 1.799 -27.750 1.00 12.30 228 GLY A O 1
ATOM 1536 N N . ALA A 1 215 ? -17.804 0.093 -29.216 1.00 8.84 229 ALA A N 1
ATOM 1537 C CA . ALA A 1 215 ? -19.052 0.514 -29.841 1.00 10.20 229 ALA A CA 1
ATOM 1538 C C . ALA A 1 215 ? -20.240 0.396 -28.870 1.00 8.90 229 ALA A C 1
ATOM 1539 O O . ALA A 1 215 ? -21.067 1.298 -28.786 1.00 8.14 229 ALA A O 1
ATOM 1541 N N . LEU A 1 216 ? -20.318 -0.718 -28.149 1.00 8.70 230 LEU A N 1
ATOM 1542 C CA . LEU A 1 216 ? -21.395 -0.926 -27.197 1.00 11.53 230 LEU A CA 1
ATOM 1543 C C . LEU A 1 216 ? -21.379 0.204 -26.165 1.00 12.14 230 LEU A C 1
ATOM 1544 O O . LEU A 1 216 ? -22.421 0.746 -25.793 1.00 13.45 230 LEU A O 1
ATOM 1549 N N . VAL A 1 217 ? -20.179 0.555 -25.725 1.00 13.65 231 VAL A N 1
ATOM 1550 C CA . VAL A 1 217 ? -19.991 1.594 -24.732 1.00 11.89 231 VAL A CA 1
ATOM 1551 C C . VAL A 1 217 ? -20.438 2.964 -25.242 1.00 14.57 231 VAL A C 1
ATOM 1552 O O . VAL A 1 217 ? -21.184 3.664 -24.556 1.00 6.32 231 VAL A O 1
ATOM 1556 N N . ILE A 1 218 ? -19.978 3.339 -26.435 1.00 10.69 232 ILE A N 1
ATOM 1557 C CA . ILE A 1 218 ? -20.354 4.609 -27.039 1.00 6.94 232 ILE A CA 1
ATOM 1558 C C . ILE A 1 218 ? -21.878 4.711 -27.129 1.00 18.19 232 ILE A C 1
ATOM 1559 O O . ILE A 1 218 ? -22.456 5.773 -26.879 1.00 8.33 232 ILE A O 1
ATOM 1564 N N . ASP A 1 219 ? -22.536 3.604 -27.471 1.00 7.76 233 ASP A N 1
ATOM 1565 C CA . ASP A 1 219 ? -23.993 3.637 -27.632 1.00 7.88 233 ASP A CA 1
ATOM 1566 C C . ASP A 1 219 ? -24.729 3.768 -26.311 1.00 20.43 233 ASP A C 1
ATOM 1567 O O . ASP A 1 219 ? -25.790 4.391 -26.256 1.00 22.81 233 ASP A O 1
ATOM 1572 N N . ARG A 1 220 ? -24.159 3.209 -25.245 1.00 14.61 234 ARG A N 1
ATOM 1573 C CA . ARG A 1 220 ? -24.855 3.172 -23.961 1.00 12.90 234 ARG A CA 1
ATOM 1574 C C . ARG A 1 220 ? -24.501 4.300 -22.975 1.00 14.64 234 ARG A C 1
ATOM 1575 O O . ARG A 1 220 ? -25.245 4.547 -22.030 1.00 15.68 234 ARG A O 1
ATOM 1583 N N . PHE A 1 221 ? -23.381 4.987 -23.181 1.00 8.60 235 PHE A N 1
ATOM 1584 C CA . PHE A 1 221 ? -22.925 5.925 -22.166 1.00 10.52 235 PHE A CA 1
ATOM 1585 C C . PHE A 1 221 ? -23.932 7.054 -22.051 1.00 14.86 235 PHE A C 1
ATOM 1586 O O . PHE A 1 221 ? -24.171 7.777 -23.009 1.00 8.50 235 PHE A O 1
ATOM 1594 N N . GLY A 1 222 ? -24.529 7.193 -20.874 1.00 10.10 236 GLY A N 1
ATOM 1595 C CA . GLY A 1 222 ? -25.513 8.232 -20.659 1.00 9.99 236 GLY A CA 1
ATOM 1596 C C . GLY A 1 222 ? -25.201 9.045 -19.415 1.00 12.43 236 GLY A C 1
ATOM 1597 O O . GLY A 1 222 ? -24.208 9.774 -19.355 1.00 18.96 236 GLY A O 1
ATOM 1598 N N . THR A 1 223 ? -26.032 8.904 -18.398 1.00 8.48 237 THR A N 1
ATOM 1599 C CA . THR A 1 223 ? -25.873 9.751 -17.214 1.00 13.38 237 THR A CA 1
ATOM 1600 C C . THR A 1 223 ? -25.353 8.986 -16.005 1.00 12.95 237 THR A C 1
ATOM 1601 O O . THR A 1 223 ? -25.057 9.581 -14.958 1.00 9.66 237 THR A O 1
ATOM 1605 N N . GLU A 1 224 ? -25.264 7.667 -16.120 1.00 7.98 238 GLU A N 1
ATOM 1606 C CA . GLU A 1 224 ? -24.935 6.871 -14.933 1.00 11.11 238 GLU A CA 1
ATOM 1607 C C . GLU A 1 224 ? -23.615 7.285 -14.272 1.00 12.24 238 GLU A C 1
ATOM 1608 O O . GLU A 1 224 ? -23.532 7.406 -13.043 1.00 5.60 238 GLU A O 1
ATOM 1614 N N . PHE A 1 225 ? -22.582 7.491 -15.084 1.00 2.74 239 PHE A N 1
ATOM 1615 C CA . PHE A 1 225 ? -21.306 7.979 -14.561 1.00 11.78 239 PHE A CA 1
ATOM 1616 C C . PHE A 1 225 ? -20.988 9.405 -14.969 1.00 12.49 239 PHE A C 1
ATOM 1617 O O . PHE A 1 225 ? -19.833 9.839 -14.923 1.00 11.73 239 PHE A O 1
ATOM 1625 N N . LEU A 1 226 ? -22.020 10.132 -15.363 1.00 11.91 240 LEU A N 1
ATOM 1626 C CA . LEU A 1 226 ? -21.823 11.453 -15.929 1.00 13.48 240 LEU A CA 1
ATOM 1627 C C . LEU A 1 226 ? -21.165 12.424 -14.952 1.00 10.53 240 LEU A C 1
ATOM 1628 O O . LEU A 1 226 ? -20.334 13.241 -15.357 1.00 10.64 240 LEU A O 1
ATOM 1633 N N . ASP A 1 227 ? -21.550 12.366 -13.676 1.00 9.41 241 ASP A N 1
ATOM 1634 C CA . ASP A 1 227 ? -20.993 13.320 -12.721 1.00 10.27 241 ASP A CA 1
ATOM 1635 C C . ASP A 1 227 ? -19.498 13.066 -12.526 1.00 12.83 241 ASP A C 1
ATOM 1636 O O . ASP A 1 227 ? -18.719 14.000 -12.491 1.00 9.02 241 ASP A O 1
ATOM 1641 N N . ILE A 1 228 ? -19.092 11.801 -12.450 1.00 5.61 242 ILE A N 1
ATOM 1642 C CA . ILE A 1 228 ? -17.667 11.483 -12.334 1.00 4.53 242 ILE A CA 1
ATOM 1643 C C . ILE A 1 228 ? -16.897 11.909 -13.581 1.00 5.26 242 ILE A C 1
ATOM 1644 O O . ILE A 1 228 ? -15.781 12.391 -13.497 1.00 9.61 242 ILE A O 1
ATOM 1649 N N . LYS A 1 229 ? -17.503 11.690 -14.743 1.00 11.60 243 LYS A N 1
ATOM 1650 C CA . LYS A 1 229 ? -16.873 11.987 -16.023 1.00 10.28 243 LYS A CA 1
ATOM 1651 C C . LYS A 1 229 ? -16.646 13.495 -16.154 1.00 2.53 243 LYS A C 1
ATOM 1652 O O . LYS A 1 229 ? -15.583 13.946 -16.559 1.00 11.07 243 LYS A O 1
ATOM 1658 N N . GLU A 1 230 ? -17.648 14.274 -15.787 1.00 6.16 244 GLU A N 1
ATOM 1659 C CA . GLU A 1 230 ? -17.522 15.723 -15.874 1.00 12.92 244 GLU A CA 1
ATOM 1660 C C . GLU A 1 230 ? -16.473 16.274 -14.912 1.00 14.88 244 GLU A C 1
ATOM 1661 O O . GLU A 1 230 ? -15.740 17.208 -15.234 1.00 11.89 244 GLU A O 1
ATOM 1667 N N . TRP A 1 231 ? -16.396 15.665 -13.739 1.00 6.78 245 TRP A N 1
ATOM 1668 C CA . TRP A 1 231 ? -15.450 16.068 -12.708 1.00 6.38 245 TRP A CA 1
ATOM 1669 C C . TRP A 1 231 ? -14.033 15.757 -13.168 1.00 9.62 245 TRP A C 1
ATOM 1670 O O . TRP A 1 231 ? -13.151 16.595 -13.075 1.00 8.19 245 TRP A O 1
ATOM 1681 N N . LEU A 1 232 ? -13.826 14.540 -13.666 1.00 2.67 246 LEU A N 1
ATOM 1682 C CA . LEU A 1 232 ? -12.522 14.142 -14.173 1.00 4.00 246 LEU A CA 1
ATOM 1683 C C . LEU A 1 232 ? -12.093 15.032 -15.335 1.00 9.67 246 LEU A C 1
ATOM 1684 O O . LEU A 1 232 ? -10.919 15.375 -15.461 1.00 14.33 246 LEU A O 1
ATOM 1689 N N . GLU A 1 233 ? -13.044 15.401 -16.184 1.00 10.63 247 GLU A N 1
ATOM 1690 C CA . GLU A 1 233 ? -12.736 16.268 -17.328 1.00 18.34 247 GLU A CA 1
ATOM 1691 C C . GLU A 1 233 ? -12.326 17.669 -16.862 1.00 14.77 247 GLU A C 1
ATOM 1692 O O . GLU A 1 233 ? -11.379 18.259 -17.378 1.00 16.09 247 GLU A O 1
ATOM 1698 N N . GLU A 1 234 ? -13.040 18.192 -15.877 1.00 14.87 248 GLU A N 1
ATOM 1699 C CA . GLU A 1 234 ? -12.665 19.464 -15.270 1.00 15.59 248 GLU A CA 1
ATOM 1700 C C . GLU A 1 234 ? -11.263 19.393 -14.667 1.00 16.93 248 GLU A C 1
ATOM 1701 O O . GLU A 1 234 ? -10.455 20.310 -14.837 1.00 22.94 248 GLU A O 1
ATOM 1707 N N . LEU A 1 235 ? -10.981 18.306 -13.950 1.00 14.64 249 LEU A N 1
ATOM 1708 C CA . LEU A 1 235 ? -9.665 18.115 -13.351 1.00 13.91 249 LEU A CA 1
ATOM 1709 C C . LEU A 1 235 ? -8.584 18.050 -14.415 1.00 16.96 249 LEU A C 1
ATOM 1710 O O . LEU A 1 235 ? -7.448 18.445 -14.166 1.00 9.98 249 LEU A O 1
ATOM 1715 N N . SER A 1 236 ? -8.955 17.539 -15.591 1.00 16.46 250 SER A N 1
ATOM 1716 C CA . SER A 1 236 ? -8.028 17.258 -16.679 1.00 10.70 250 SER A CA 1
ATOM 1717 C C . SER A 1 236 ? -7.947 18.400 -17.692 1.00 19.28 250 SER A C 1
ATOM 1718 O O . SER A 1 236 ? -7.313 18.260 -18.727 1.00 19.18 250 SER A O 1
ATOM 1721 N N . GLU A 1 237 ? -8.608 19.512 -17.411 1.00 13.70 251 GLU A N 1
ATOM 1722 C CA . GLU A 1 237 ? -8.781 20.546 -18.423 1.00 22.30 251 GLU A CA 1
ATOM 1723 C C . GLU A 1 237 ? -7.460 21.118 -18.930 1.00 30.63 251 GLU A C 1
ATOM 1724 O O . GLU A 1 237 ? -7.289 21.314 -20.131 1.00 37.38 251 GLU A O 1
ATOM 1730 N N . LYS A 1 238 ? -6.528 21.376 -18.018 1.00 25.15 252 LYS A N 1
ATOM 1731 C CA . LYS A 1 238 ? -5.201 21.844 -18.400 1.00 26.64 252 LYS A CA 1
ATOM 1732 C C . LYS A 1 238 ? -4.562 20.888 -19.396 1.00 24.77 252 LYS A C 1
ATOM 1733 O O . LYS A 1 238 ? -4.072 21.298 -20.447 1.00 31.95 252 LYS A O 1
ATOM 1739 N N . LYS A 1 239 ? -4.546 19.607 -19.054 1.00 20.40 253 LYS A N 1
ATOM 1740 C CA . LYS A 1 239 ? -3.908 18.626 -19.911 1.00 21.22 253 LYS A CA 1
ATOM 1741 C C . LYS A 1 239 ? -4.618 18.570 -21.264 1.00 25.08 253 LYS A C 1
ATOM 1742 O O . LYS A 1 239 ? -3.977 18.410 -22.299 1.00 32.73 253 LYS A O 1
ATOM 1748 N N . LEU A 1 240 ? -5.939 18.713 -21.244 1.00 22.52 254 LEU A N 1
ATOM 1749 C CA . LEU A 1 240 ? -6.754 18.573 -22.447 1.00 24.90 254 LEU A CA 1
ATOM 1750 C C . LEU A 1 240 ? -6.610 19.786 -23.363 1.00 36.64 254 LEU A C 1
ATOM 1751 O O . LEU A 1 240 ? -6.606 19.657 -24.593 1.00 35.14 254 LEU A O 1
ATOM 1756 N N . ALA A 1 241 ? -6.490 20.962 -22.757 1.00 39.28 255 ALA A N 1
ATOM 1757 C CA . ALA A 1 241 ? -6.282 22.194 -23.508 1.00 51.05 255 ALA A CA 1
ATOM 1758 C C . ALA A 1 241 ? -5.022 22.116 -24.381 1.00 57.53 255 ALA A C 1
ATOM 1759 O O . ALA A 1 241 ? -4.980 22.681 -25.475 1.00 62.31 255 ALA A O 1
ATOM 1761 N N . LYS A 1 242 ? -4.003 21.410 -23.898 1.00 59.51 256 LYS A N 1
ATOM 1762 C CA . LYS A 1 242 ? -2.775 21.212 -24.665 1.00 68.80 256 LYS A CA 1
ATOM 1763 C C . LYS A 1 242 ? -3.061 20.518 -26.001 1.00 70.90 256 LYS A C 1
ATOM 1764 O O . LYS A 1 242 ? -2.587 19.409 -26.260 1.00 67.10 256 LYS A O 1
ATOM 1770 N N . SER B 1 1 ? -25.479 12.681 10.349 1.00 53.89 15 SER B N 1
ATOM 1771 C CA . SER B 1 1 ? -26.846 12.775 9.862 1.00 53.83 15 SER B CA 1
ATOM 1772 C C . SER B 1 1 ? -26.948 13.891 8.832 1.00 49.77 15 SER B C 1
ATOM 1773 O O . SER B 1 1 ? -27.527 13.704 7.759 1.00 51.07 15 SER B O 1
ATOM 1776 N N . ASN B 1 2 ? -26.386 15.052 9.155 1.00 34.26 16 ASN B N 1
ATOM 1777 C CA . ASN B 1 2 ? -26.308 16.129 8.178 1.00 34.14 16 ASN B CA 1
ATOM 1778 C C . ASN B 1 2 ? -25.602 15.665 6.910 1.00 26.58 16 ASN B C 1
ATOM 1779 O O . ASN B 1 2 ? -26.070 15.911 5.797 1.00 17.87 16 ASN B O 1
ATOM 1784 N N . GLU B 1 3 ? -24.478 14.982 7.098 1.00 16.34 17 GLU B N 1
ATOM 1785 C CA . GLU B 1 3 ? -23.696 14.464 5.991 1.00 21.29 17 GLU B CA 1
ATOM 1786 C C . GLU B 1 3 ? -24.499 13.393 5.266 1.00 18.28 17 GLU B C 1
ATOM 1787 O O . GLU B 1 3 ? -24.416 13.275 4.047 1.00 11.61 17 GLU B O 1
ATOM 1793 N N . LEU B 1 4 ? -25.282 12.613 6.010 1.00 9.35 18 LEU B N 1
ATOM 1794 C CA . LEU B 1 4 ? -26.100 11.584 5.380 1.00 12.68 18 LEU B CA 1
ATOM 1795 C C . LEU B 1 4 ? -27.156 12.191 4.455 1.00 13.67 18 LEU B C 1
ATOM 1796 O O . LEU B 1 4 ? -27.458 11.622 3.416 1.00 7.32 18 LEU B O 1
ATOM 1801 N N . LYS B 1 5 ? -27.714 13.344 4.825 1.00 5.70 19 LYS B N 1
ATOM 1802 C CA . LYS B 1 5 ? -28.705 14.005 3.969 1.00 13.28 19 LYS B CA 1
ATOM 1803 C C . LYS B 1 5 ? -28.094 14.404 2.623 1.00 8.37 19 LYS B C 1
ATOM 1804 O O . LYS B 1 5 ? -28.715 14.210 1.579 1.00 12.30 19 LYS B O 1
ATOM 1810 N N . VAL B 1 6 ? -26.896 14.983 2.663 1.00 10.60 20 VAL B N 1
ATOM 1811 C CA . VAL B 1 6 ? -26.188 15.381 1.447 1.00 19.62 20 VAL B CA 1
ATOM 1812 C C . VAL B 1 6 ? -25.909 14.144 0.602 1.00 9.44 20 VAL B C 1
ATOM 1813 O O . VAL B 1 6 ? -26.063 14.158 -0.609 1.00 5.05 20 VAL B O 1
ATOM 1817 N N . ARG B 1 7 ? -25.517 13.060 1.257 1.00 2.75 21 ARG B N 1
ATOM 1818 C CA . ARG B 1 7 ? -25.223 11.829 0.542 1.00 8.71 21 ARG B CA 1
ATOM 1819 C C . ARG B 1 7 ? -26.447 11.277 -0.164 1.00 11.82 21 ARG B C 1
ATOM 1820 O O . ARG B 1 7 ? -26.376 10.904 -1.338 1.00 11.52 21 ARG B O 1
ATOM 1828 N N . GLU B 1 8 ? -27.567 11.232 0.552 1.00 8.99 22 GLU B N 1
ATOM 1829 C CA . GLU B 1 8 ? -28.814 10.745 -0.017 1.00 8.31 22 GLU B CA 1
ATOM 1830 C C . GLU B 1 8 ? -29.371 11.711 -1.044 1.00 7.84 22 GLU B C 1
ATOM 1831 O O . GLU B 1 8 ? -30.066 11.287 -1.975 1.00 7.76 22 GLU B O 1
ATOM 1837 N N . PHE B 1 9 ? -29.093 13.005 -0.882 1.00 2.16 23 PHE B N 1
ATOM 1838 C CA . PHE B 1 9 ? -29.534 13.955 -1.899 1.00 2.71 23 PHE B CA 1
ATOM 1839 C C . PHE B 1 9 ? -28.917 13.655 -3.282 1.00 3.76 23 PHE B C 1
ATOM 1840 O O . PHE B 1 9 ? -29.622 13.624 -4.291 1.00 8.71 23 PHE B O 1
ATOM 1848 N N . TYR B 1 10 ? -27.601 13.453 -3.336 1.00 5.44 24 TYR B N 1
ATOM 1849 C CA . TYR B 1 10 ? -26.958 13.171 -4.629 1.00 4.56 24 TYR B CA 1
ATOM 1850 C C . TYR B 1 10 ? -27.376 11.805 -5.182 1.00 6.34 24 TYR B C 1
ATOM 1851 O O . TYR B 1 10 ? -27.494 11.617 -6.395 1.00 4.45 24 TYR B O 1
ATOM 1860 N N . ARG B 1 11 ? -27.598 10.844 -4.300 1.00 2.80 25 ARG B N 1
ATOM 1861 C CA . ARG B 1 11 ? -28.146 9.577 -4.756 1.00 8.86 25 ARG B CA 1
ATOM 1862 C C . ARG B 1 11 ? -29.492 9.826 -5.433 1.00 19.05 25 ARG B C 1
ATOM 1863 O O . ARG B 1 11 ? -29.787 9.262 -6.502 1.00 4.19 25 ARG B O 1
ATOM 1871 N N . LEU B 1 12 ? -30.303 10.683 -4.813 1.00 6.76 26 LEU B N 1
ATOM 1872 C CA . LEU B 1 12 ? -31.615 11.000 -5.355 1.00 7.97 26 LEU B CA 1
ATOM 1873 C C . LEU B 1 12 ? -31.494 11.793 -6.649 1.00 10.01 26 LEU B C 1
ATOM 1874 O O . LEU B 1 12 ? -32.167 11.498 -7.642 1.00 8.89 26 LEU B O 1
ATOM 1879 N N . HIS B 1 13 ? -30.651 12.817 -6.623 1.00 2.62 27 HIS B N 1
ATOM 1880 C CA . HIS B 1 13 ? -30.483 13.666 -7.784 1.00 2.66 27 HIS B CA 1
ATOM 1881 C C . HIS B 1 13 ? -30.007 12.867 -8.996 1.00 9.91 27 HIS B C 1
ATOM 1882 O O . HIS B 1 13 ? -30.509 13.059 -10.107 1.00 7.47 27 HIS B O 1
ATOM 1889 N N . ASN B 1 14 ? -29.039 11.977 -8.787 1.00 6.35 28 ASN B N 1
ATOM 1890 C CA . ASN B 1 14 ? -28.522 11.154 -9.889 1.00 9.43 28 ASN B CA 1
ATOM 1891 C C . ASN B 1 14 ? -29.573 10.172 -10.418 1.00 7.36 28 ASN B C 1
ATOM 1892 O O . ASN B 1 14 ? -29.602 9.831 -11.603 1.00 8.35 28 ASN B O 1
ATOM 1897 N N . ALA B 1 15 ? -30.469 9.729 -9.552 1.00 4.62 29 ALA B N 1
ATOM 1898 C CA . ALA B 1 15 ? -31.564 8.891 -10.033 1.00 8.83 29 ALA B CA 1
ATOM 1899 C C . ALA B 1 15 ? -32.542 9.725 -10.872 1.00 4.93 29 ALA B C 1
ATOM 1900 O O . ALA B 1 15 ? -33.012 9.280 -11.911 1.00 3.59 29 ALA B O 1
ATOM 1902 N N . CYS B 1 16 ? -32.817 10.952 -10.441 1.00 3.61 30 CYS B N 1
ATOM 1903 C CA . CYS B 1 16 ? -33.669 11.848 -11.219 1.00 3.33 30 CYS B CA 1
ATOM 1904 C C . CYS B 1 16 ? -33.072 12.118 -12.604 1.00 3.41 30 CYS B C 1
ATOM 1905 O O . CYS B 1 16 ? -33.795 12.143 -13.610 1.00 4.20 30 CYS B O 1
ATOM 1908 N N . VAL B 1 17 ? -31.759 12.329 -12.649 1.00 7.40 31 VAL B N 1
ATOM 1909 C CA . VAL B 1 17 ? -31.067 12.580 -13.913 1.00 3.98 31 VAL B CA 1
ATOM 1910 C C . VAL B 1 17 ? -31.268 11.405 -14.862 1.00 6.55 31 VAL B C 1
ATOM 1911 O O . VAL B 1 17 ? -31.601 11.572 -16.048 1.00 5.52 31 VAL B O 1
ATOM 1915 N N . LYS B 1 18 ? -31.072 10.210 -14.327 1.00 3.32 32 LYS B N 1
ATOM 1916 C CA . LYS B 1 18 ? -31.254 8.994 -15.102 1.00 8.14 32 LYS B CA 1
ATOM 1917 C C . LYS B 1 18 ? -32.712 8.865 -15.562 1.00 6.06 32 LYS B C 1
ATOM 1918 O O . LYS B 1 18 ? -32.966 8.520 -16.701 1.00 7.67 32 LYS B O 1
ATOM 1924 N N . LEU B 1 19 ? -33.669 9.160 -14.685 1.00 3.78 33 LEU B N 1
ATOM 1925 C CA . LEU B 1 19 ? -35.078 9.031 -15.057 1.00 4.06 33 LEU B CA 1
ATOM 1926 C C . LEU B 1 19 ? -35.413 9.953 -16.218 1.00 10.25 33 LEU B C 1
ATOM 1927 O O . LEU B 1 19 ? -36.092 9.564 -17.171 1.00 4.52 33 LEU B O 1
ATOM 1932 N N . LYS B 1 20 ? -34.939 11.186 -16.119 1.00 4.18 34 LYS B N 1
ATOM 1933 C CA . LYS B 1 20 ? -35.217 12.190 -17.126 1.00 11.09 34 LYS B CA 1
ATOM 1934 C C . LYS B 1 20 ? -34.664 11.760 -18.482 1.00 4.47 34 LYS B C 1
ATOM 1935 O O . LYS B 1 20 ? -35.371 11.802 -19.484 1.00 9.25 34 LYS B O 1
ATOM 1941 N N . GLU B 1 21 ? -33.411 11.311 -18.498 1.00 4.48 35 GLU B N 1
ATOM 1942 C CA . GLU B 1 21 ? -32.793 10.793 -19.718 1.00 6.73 35 GLU B CA 1
ATOM 1943 C C . GLU B 1 21 ? -33.605 9.641 -20.292 1.00 12.17 35 GLU B C 1
ATOM 1944 O O . GLU B 1 21 ? -33.868 9.577 -21.493 1.00 14.48 35 GLU B O 1
ATOM 1950 N N . SER B 1 22 ? -33.982 8.718 -19.421 1.00 7.92 36 SER B N 1
ATOM 1951 C CA . SER B 1 22 ? -34.701 7.517 -19.822 1.00 8.78 36 SER B CA 1
ATOM 1952 C C . SER B 1 22 ? -36.065 7.838 -20.415 1.00 8.80 36 SER B C 1
ATOM 1953 O O . SER B 1 22 ? -36.452 7.281 -21.437 1.00 9.86 36 SER B O 1
ATOM 1956 N N . ILE B 1 23 ? -36.801 8.742 -19.778 1.00 11.14 37 ILE B N 1
ATOM 1957 C CA . ILE B 1 23 ? -38.153 9.028 -20.250 1.00 7.45 37 ILE B CA 1
ATOM 1958 C C . ILE B 1 23 ? -38.142 9.769 -21.596 1.00 18.36 37 ILE B C 1
ATOM 1959 O O . ILE B 1 23 ? -39.028 9.578 -22.423 1.00 12.43 37 ILE B O 1
ATOM 1964 N N . LYS B 1 24 ? -37.136 10.613 -21.813 1.00 13.78 38 LYS B N 1
ATOM 1965 C CA . LYS B 1 24 ? -36.987 11.290 -23.088 1.00 19.38 38 LYS B CA 1
ATOM 1966 C C . LYS B 1 24 ? -36.792 10.254 -24.205 1.00 22.91 38 LYS B C 1
ATOM 1967 O O . LYS B 1 24 ? -37.427 10.333 -25.260 1.00 19.93 38 LYS B O 1
ATOM 1973 N N . LEU B 1 25 ? -35.920 9.279 -23.970 1.00 12.97 39 LEU B N 1
ATOM 1974 C CA . LEU B 1 25 ? -35.719 8.208 -24.938 1.00 22.39 39 LEU B CA 1
ATOM 1975 C C . LEU B 1 25 ? -37.051 7.530 -25.238 1.00 19.02 39 LEU B C 1
ATOM 1976 O O . LEU B 1 25 ? -37.454 7.410 -26.396 1.00 20.85 39 LEU B O 1
ATOM 1981 N N . ILE B 1 26 ? -37.731 7.097 -24.184 1.00 14.26 40 ILE B N 1
ATOM 1982 C CA . ILE B 1 26 ? -38.986 6.378 -24.331 1.00 14.90 40 ILE B CA 1
ATOM 1983 C C . ILE B 1 26 ? -40.047 7.191 -25.080 1.00 15.44 40 ILE B C 1
ATOM 1984 O O . ILE B 1 26 ? -40.642 6.698 -26.035 1.00 15.39 40 ILE B O 1
ATOM 1989 N N . TYR B 1 27 ? -40.290 8.427 -24.649 1.00 17.42 41 TYR B N 1
ATOM 1990 C CA . TYR B 1 27 ? -41.311 9.252 -25.289 1.00 21.28 41 TYR B CA 1
ATOM 1991 C C . TYR B 1 27 ? -41.035 9.429 -26.792 1.00 20.80 41 TYR B C 1
ATOM 1992 O O . TYR B 1 27 ? -41.956 9.497 -27.597 1.00 23.52 41 TYR B O 1
ATOM 2001 N N . GLU B 1 28 ? -39.767 9.523 -27.168 1.00 18.97 42 GLU B N 1
ATOM 2002 C CA . GLU B 1 28 ? -39.430 9.888 -28.540 1.00 23.05 42 GLU B CA 1
ATOM 2003 C C . GLU B 1 28 ? -39.072 8.694 -29.415 1.00 19.25 42 GLU B C 1
ATOM 2004 O O . GLU B 1 28 ? -38.751 8.861 -30.578 1.00 20.11 42 GLU B O 1
ATOM 2010 N N . ASN B 1 29 ? -39.114 7.489 -28.862 1.00 16.45 43 ASN B N 1
ATOM 2011 C CA . ASN B 1 29 ? -38.663 6.337 -29.624 1.00 15.81 43 ASN B CA 1
ATOM 2012 C C . ASN B 1 29 ? -39.552 6.071 -30.855 1.00 13.28 43 ASN B C 1
ATOM 2013 O O . ASN B 1 29 ? -40.778 6.116 -30.769 1.00 12.59 43 ASN B O 1
ATOM 2018 N N . PRO B 1 30 ? -38.927 5.792 -32.004 1.00 22.81 44 PRO B N 1
ATOM 2019 C CA . PRO B 1 30 ? -39.652 5.513 -33.255 1.00 26.72 44 PRO B CA 1
ATOM 2020 C C . PRO B 1 30 ? -40.651 4.366 -33.126 1.00 29.97 44 PRO B C 1
ATOM 2021 O O . PRO B 1 30 ? -41.656 4.343 -33.845 1.00 31.93 44 PRO B O 1
ATOM 2025 N N . LEU B 1 31 ? -40.381 3.425 -32.227 1.00 19.60 45 LEU B N 1
ATOM 2026 C CA . LEU B 1 31 ? -41.203 2.221 -32.129 1.00 17.17 45 LEU B CA 1
ATOM 20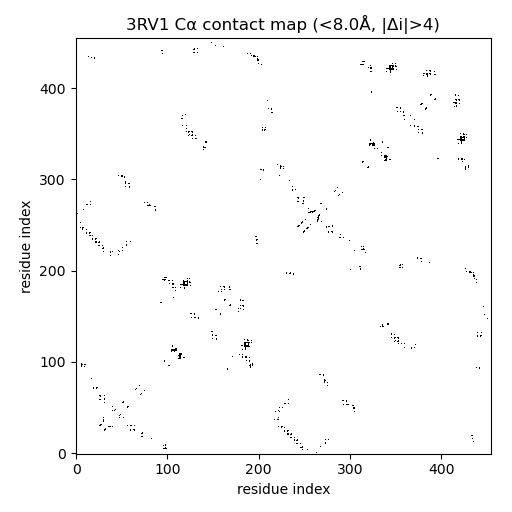27 C C . LEU B 1 31 ? -42.459 2.491 -31.349 1.00 20.76 45 LEU B C 1
ATOM 2028 O O . LEU B 1 31 ? -43.385 1.677 -31.343 1.00 18.37 45 LEU B O 1
ATOM 2033 N N . VAL B 1 32 ? -42.476 3.632 -30.675 1.00 14.56 46 VAL B N 1
ATOM 2034 C CA . VAL B 1 32 ? -43.501 3.916 -29.685 1.00 21.69 46 VAL B CA 1
ATOM 2035 C C . VAL B 1 32 ? -44.510 4.947 -30.187 1.00 30.39 46 VAL B C 1
ATOM 2036 O O . VAL B 1 32 ? -45.698 4.856 -29.873 1.00 35.14 46 VAL B O 1
ATOM 2040 N N . THR B 1 33 ? -44.041 5.914 -30.973 1.00 19.61 47 THR B N 1
ATOM 2041 C CA . THR B 1 33 ? -44.827 7.124 -31.229 1.00 30.99 47 THR B CA 1
ATOM 2042 C C . THR B 1 33 ? -45.899 6.968 -32.306 1.00 46.68 47 THR B C 1
ATOM 2043 O O . THR B 1 33 ? -47.049 7.372 -32.119 1.00 45.85 47 THR B O 1
ATOM 2047 N N . ASP B 1 34 ? -45.518 6.393 -33.437 1.00 61.43 48 ASP B N 1
ATOM 2048 C CA . ASP B 1 34 ? -46.449 6.225 -34.544 1.00 75.41 48 ASP B CA 1
ATOM 2049 C C . ASP B 1 34 ? -46.547 4.765 -34.945 1.00 78.28 48 ASP B C 1
ATOM 2050 O O . ASP B 1 34 ? -46.024 3.884 -34.259 1.00 76.42 48 ASP B O 1
ATOM 2055 N N . GLN B 1 35 ? -47.233 4.516 -36.053 1.00 80.90 49 GLN B N 1
ATOM 2056 C CA . GLN B 1 35 ? -47.286 3.186 -36.636 1.00 84.73 49 GLN B CA 1
ATOM 2057 C C . GLN B 1 35 ? -46.495 3.199 -37.926 1.00 75.55 49 GLN B C 1
ATOM 2058 O O . GLN B 1 35 ? -46.712 2.369 -38.805 1.00 71.51 49 GLN B O 1
ATOM 2064 N N . ASN B 1 36 ? -45.577 4.154 -38.030 1.00 75.43 50 ASN B N 1
ATOM 2065 C CA . ASN B 1 36 ? -44.798 4.342 -39.246 1.00 76.20 50 ASN B CA 1
ATOM 2066 C C . ASN B 1 36 ? -43.601 3.405 -39.371 1.00 64.57 50 ASN B C 1
ATOM 2067 O O . ASN B 1 36 ? -42.973 3.330 -40.427 1.00 59.58 50 ASN B O 1
ATOM 2072 N N . VAL B 1 37 ? -43.283 2.692 -38.296 1.00 52.80 51 VAL B N 1
ATOM 2073 C CA . VAL B 1 37 ? -42.199 1.714 -38.340 1.00 42.11 51 VAL B CA 1
ATOM 2074 C C . VAL B 1 37 ? -42.700 0.322 -37.947 1.00 35.28 51 VAL B C 1
ATOM 2075 O O . VAL B 1 37 ? -42.227 -0.686 -38.466 1.00 32.39 51 VAL B O 1
ATOM 2079 N N . LEU B 1 38 ? -43.680 0.288 -37.050 1.00 35.25 52 LEU B N 1
ATOM 2080 C CA . LEU B 1 38 ? -44.239 -0.953 -36.531 1.00 37.14 52 LEU B CA 1
ATOM 2081 C C . LEU B 1 38 ? -45.741 -1.056 -36.842 1.00 44.45 52 LEU B C 1
ATOM 2082 O O . LEU B 1 38 ? -46.558 -0.417 -36.179 1.00 47.95 52 LEU B O 1
ATOM 2087 N N . ASN B 1 39 ? -46.101 -1.867 -37.838 1.00 46.68 53 ASN B N 1
ATOM 2088 C CA . ASN B 1 39 ? -47.502 -2.032 -38.248 1.00 47.03 53 ASN B CA 1
ATOM 2089 C C . ASN B 1 39 ? -48.351 -2.817 -37.256 1.00 43.38 53 ASN B C 1
ATOM 2090 O O . ASN B 1 39 ? -47.917 -3.837 -36.726 1.00 32.19 53 ASN B O 1
ATOM 2095 N N . LEU B 1 40 ? -49.576 -2.350 -37.028 1.00 51.35 54 LEU B N 1
ATOM 2096 C CA . LEU B 1 40 ? -50.505 -3.050 -36.142 1.00 49.80 54 LEU B CA 1
ATOM 2097 C C . LEU B 1 40 ? -51.151 -4.257 -36.816 1.00 43.04 54 LEU B C 1
ATOM 2098 O O . LEU B 1 40 ? -51.205 -4.352 -38.043 1.00 42.56 54 LEU B O 1
ATOM 2103 N N . GLY B 1 41 ? -51.631 -5.179 -35.990 1.00 34.61 55 GLY B N 1
ATOM 2104 C CA . GLY B 1 41 ? -52.320 -6.366 -36.457 1.00 32.01 55 GLY B CA 1
ATOM 2105 C C . GLY B 1 41 ? -51.637 -7.133 -37.574 1.00 29.11 55 GLY B C 1
ATOM 2106 O O . GLY B 1 41 ? -52.314 -7.687 -38.437 1.00 31.69 55 GLY B O 1
ATOM 2107 N N . THR B 1 42 ? -50.306 -7.170 -37.569 1.00 22.84 56 THR B N 1
ATOM 2108 C CA . THR B 1 42 ? -49.577 -8.035 -38.491 1.00 22.58 56 THR B CA 1
ATOM 2109 C C . THR B 1 42 ? -49.606 -9.465 -37.953 1.00 23.85 56 THR B C 1
ATOM 2110 O O . THR B 1 42 ? -49.971 -9.685 -36.801 1.00 21.50 56 THR B O 1
ATOM 2114 N N . ALA B 1 43 ? -49.227 -10.429 -38.782 1.00 23.57 57 ALA B N 1
ATOM 2115 C CA . ALA B 1 43 ? -49.335 -11.845 -38.427 1.00 24.20 57 ALA B CA 1
ATOM 2116 C C . ALA B 1 43 ? -48.433 -12.252 -37.263 1.00 24.45 57 ALA B C 1
ATOM 2117 O O . ALA B 1 43 ? -47.384 -11.660 -37.048 1.00 31.34 57 ALA B O 1
ATOM 2119 N N . GLU B 1 44 ? -48.831 -13.304 -36.553 1.00 29.49 58 GLU B N 1
ATOM 2120 C CA . GLU B 1 44 ? -48.102 -13.787 -35.376 1.00 33.52 58 GLU B CA 1
ATOM 2121 C C . GLU B 1 44 ? -46.622 -14.052 -35.616 1.00 32.03 58 GLU B C 1
ATOM 2122 O O . GLU B 1 44 ? -45.817 -13.943 -34.689 1.00 35.57 58 GLU B O 1
ATOM 2128 N N . ASN B 1 45 ? -46.254 -14.411 -36.845 1.00 18.17 59 ASN B N 1
ATOM 2129 C CA . ASN B 1 45 ? -44.855 -14.721 -37.119 1.00 25.81 59 ASN B CA 1
ATOM 2130 C C . ASN B 1 45 ? -44.085 -13.579 -37.770 1.00 22.98 59 ASN B C 1
ATOM 2131 O O . ASN B 1 45 ? -43.100 -13.815 -38.470 1.00 19.43 59 ASN B O 1
ATOM 2136 N N . THR B 1 46 ? -44.535 -12.345 -37.545 1.00 9.81 60 THR B N 1
ATOM 2137 C CA . THR B 1 46 ? -43.795 -11.194 -38.043 1.00 21.07 60 THR B CA 1
ATOM 2138 C C . THR B 1 46 ? -43.143 -10.464 -36.880 1.00 24.95 60 THR B C 1
ATOM 2139 O O . THR B 1 46 ? -43.654 -10.472 -35.763 1.00 16.55 60 THR B O 1
ATOM 2143 N N . ILE B 1 47 ? -42.015 -9.821 -37.145 1.00 24.11 61 ILE B N 1
ATOM 2144 C CA . ILE B 1 47 ? -41.295 -9.128 -36.090 1.00 25.40 61 ILE B CA 1
ATOM 2145 C C . ILE B 1 47 ? -42.147 -8.018 -35.457 1.00 20.05 61 ILE B C 1
ATOM 2146 O O . ILE B 1 47 ? -42.040 -7.763 -34.257 1.00 14.98 61 ILE B O 1
ATOM 2151 N N . ASP B 1 48 ? -42.998 -7.368 -36.252 1.00 17.59 62 ASP B N 1
ATOM 2152 C CA . ASP B 1 48 ? -43.804 -6.263 -35.729 1.00 16.36 62 ASP B CA 1
ATOM 2153 C C . ASP B 1 48 ? -44.656 -6.765 -34.575 1.00 21.24 62 ASP B C 1
ATOM 2154 O O . ASP B 1 48 ? -44.791 -6.100 -33.549 1.00 18.59 62 ASP B O 1
ATOM 2159 N N . TYR B 1 49 ? -45.215 -7.958 -34.759 1.00 15.57 63 TYR B N 1
ATOM 2160 C CA . TYR B 1 49 ? -46.070 -8.588 -33.769 1.00 21.31 63 TYR B CA 1
ATOM 2161 C C . TYR B 1 49 ? -45.278 -8.944 -32.512 1.00 21.23 63 TYR B C 1
ATOM 2162 O O . TYR B 1 49 ? -45.697 -8.642 -31.395 1.00 15.13 63 TYR B O 1
ATOM 2171 N N . THR B 1 50 ? -44.144 -9.606 -32.706 1.00 22.23 64 THR B N 1
ATOM 2172 C CA . THR B 1 50 ? -43.287 -10.000 -31.598 1.00 21.30 64 THR B CA 1
ATOM 2173 C C . THR B 1 50 ? -42.936 -8.785 -30.758 1.00 16.07 64 THR B 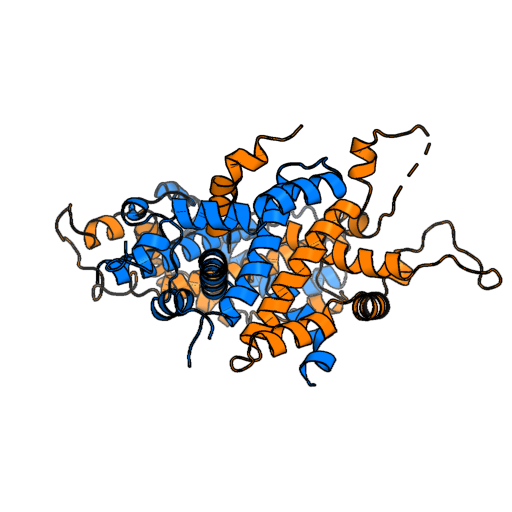C 1
ATOM 2174 O O . THR B 1 50 ? -43.008 -8.813 -29.533 1.00 19.59 64 THR B O 1
ATOM 2178 N N . ILE B 1 51 ? -42.551 -7.710 -31.424 1.00 14.46 65 ILE B N 1
ATOM 2179 C CA . ILE B 1 51 ? -42.112 -6.525 -30.710 1.00 17.34 65 ILE B CA 1
ATOM 2180 C C . I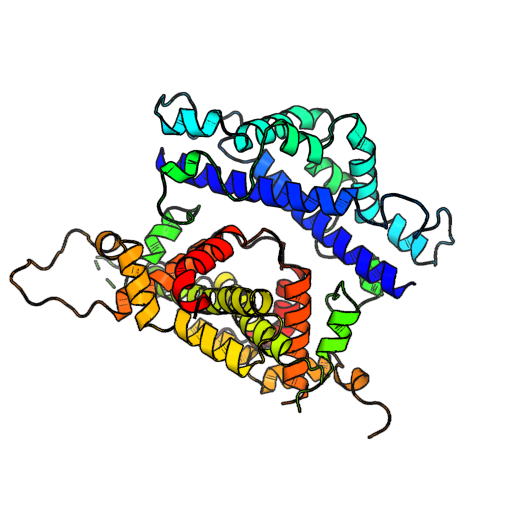LE B 1 51 ? -43.275 -5.843 -29.982 1.00 20.61 65 ILE B C 1
ATOM 2181 O O . ILE B 1 51 ? -43.164 -5.500 -28.802 1.00 14.29 65 ILE B O 1
ATOM 2186 N N . LEU B 1 52 ? -44.396 -5.663 -30.674 1.00 16.57 66 LEU B N 1
ATOM 2187 C CA . LEU B 1 52 ? -45.540 -4.992 -30.068 1.00 15.61 66 LEU B CA 1
ATOM 2188 C C . LEU B 1 52 ? -46.104 -5.768 -28.891 1.00 15.07 66 LEU B C 1
ATOM 2189 O O . LEU B 1 52 ? -46.718 -5.186 -28.013 1.00 17.93 66 LEU B O 1
ATOM 2194 N N . ASN B 1 53 ? -45.895 -7.080 -28.872 1.00 10.65 67 ASN B N 1
ATOM 2195 C CA . ASN B 1 53 ? -46.390 -7.895 -27.770 1.00 17.35 67 ASN B CA 1
ATOM 2196 C C . ASN B 1 53 ? -45.457 -8.007 -26.561 1.00 16.41 67 ASN B C 1
ATOM 2197 O O . ASN B 1 53 ? -45.775 -8.706 -25.608 1.00 16.54 67 ASN B O 1
ATOM 2202 N N . THR B 1 54 ? -44.321 -7.320 -26.597 1.00 18.31 68 THR B N 1
ATOM 2203 C CA . THR B 1 54 ? -43.375 -7.369 -25.481 1.00 12.30 68 THR B CA 1
ATOM 2204 C C . THR B 1 54 ? -43.861 -6.546 -24.284 1.00 11.24 68 THR B C 1
ATOM 2205 O O . THR B 1 54 ? -44.530 -5.520 -24.444 1.00 11.34 68 THR B O 1
ATOM 2209 N N . PRO B 1 55 ? -43.528 -6.999 -23.070 1.00 8.83 69 PRO B N 1
ATOM 2210 C CA . PRO B 1 55 ? -43.722 -6.122 -21.911 1.00 6.93 69 PRO B CA 1
ATOM 2211 C C . PRO B 1 55 ? -43.162 -4.728 -22.199 1.00 8.21 69 PRO B C 1
ATOM 2212 O O . PRO B 1 55 ? -43.787 -3.735 -21.827 1.00 14.26 69 PRO B O 1
ATOM 2216 N N . THR B 1 56 ? -42.015 -4.665 -22.874 1.00 8.02 70 THR B N 1
ATOM 2217 C CA . THR B 1 56 ? -41.346 -3.390 -23.158 1.00 10.43 70 THR B CA 1
ATOM 2218 C C . THR B 1 56 ? -42.240 -2.393 -23.896 1.00 6.80 70 THR B C 1
ATOM 2219 O O . THR B 1 56 ? -42.382 -1.254 -23.471 1.00 10.41 70 THR B O 1
ATOM 2223 N N . LEU B 1 57 ? -42.820 -2.807 -25.021 1.00 13.69 71 LEU B N 1
ATOM 2224 C CA . LEU B 1 57 ? -43.657 -1.894 -25.793 1.00 8.21 71 LEU B CA 1
ATOM 2225 C C . LEU B 1 57 ? -44.940 -1.569 -25.043 1.00 12.89 71 LEU B C 1
ATOM 2226 O O . LEU B 1 57 ? -45.449 -0.456 -25.129 1.00 19.68 71 LEU B O 1
ATOM 2231 N N . ASN B 1 58 ? -45.463 -2.541 -24.306 1.00 12.68 72 ASN B N 1
ATOM 2232 C CA . ASN B 1 58 ? -46.666 -2.292 -23.521 1.00 17.74 72 ASN B CA 1
ATOM 2233 C C . ASN B 1 58 ? -46.431 -1.240 -22.445 1.00 12.89 72 ASN B C 1
ATOM 2234 O O . ASN B 1 58 ? -47.241 -0.335 -22.274 1.00 15.38 72 ASN B O 1
ATOM 2239 N N . VAL B 1 59 ? -45.290 -1.330 -21.766 1.00 11.13 73 VAL B N 1
ATOM 2240 C CA . VAL B 1 59 ? -44.925 -0.327 -20.768 1.00 7.26 73 VAL B CA 1
ATOM 2241 C C . VAL B 1 59 ? -44.698 1.029 -21.421 1.00 14.50 73 VAL B C 1
ATOM 2242 O O . VAL B 1 59 ? -45.208 2.047 -20.941 1.00 8.76 73 VAL B O 1
ATOM 2246 N N . ALA B 1 60 ? -43.937 1.039 -22.519 1.00 12.25 74 ALA B N 1
ATOM 2247 C CA . ALA B 1 60 ? -43.596 2.284 -23.198 1.00 13.39 74 ALA B CA 1
ATOM 2248 C C . ALA B 1 60 ? -44.858 2.991 -23.672 1.00 15.35 74 ALA B C 1
ATOM 2249 O O . ALA B 1 60 ? -45.019 4.206 -23.500 1.00 14.40 74 ALA B O 1
ATOM 2251 N N . LYS B 1 61 ? -45.763 2.223 -24.269 1.00 15.13 75 LYS B N 1
ATOM 2252 C CA . LYS B 1 61 ? -47.021 2.784 -24.758 1.00 15.16 75 LYS B CA 1
ATOM 2253 C C . LYS B 1 61 ? -47.876 3.321 -23.615 1.00 21.33 75 LYS B C 1
ATOM 2254 O O . LYS B 1 61 ? -48.459 4.402 -23.722 1.00 15.66 75 LYS B O 1
ATOM 2260 N N . THR B 1 62 ? -47.934 2.588 -22.509 1.00 14.94 76 THR B N 1
ATOM 2261 C CA . THR B 1 62 ? -48.677 3.079 -21.353 1.00 19.12 76 THR B CA 1
ATOM 2262 C C . THR B 1 62 ? -48.111 4.422 -20.869 1.00 24.96 76 THR B C 1
ATOM 2263 O O . THR B 1 62 ? -48.860 5.343 -20.553 1.00 21.85 76 THR B O 1
ATOM 2267 N N . LEU B 1 63 ? -46.788 4.536 -20.840 1.00 18.14 77 LEU B N 1
ATOM 2268 C CA . LEU B 1 63 ? -46.136 5.764 -20.404 1.00 20.19 77 LEU B CA 1
ATOM 2269 C C . LEU B 1 63 ? -46.447 6.937 -21.323 1.00 11.92 77 LEU B C 1
ATOM 2270 O O . LEU B 1 63 ? -46.817 8.023 -20.863 1.00 12.66 77 LEU B O 1
ATOM 2275 N N . LEU B 1 64 ? -46.264 6.726 -22.622 1.00 8.06 78 LEU B N 1
ATOM 2276 C CA . LEU B 1 64 ? -46.555 7.761 -23.607 1.00 17.21 78 LEU B CA 1
ATOM 2277 C C . LEU B 1 64 ? -48.029 8.163 -23.511 1.00 20.99 78 LEU B C 1
ATOM 2278 O O . LEU B 1 64 ? -48.374 9.339 -23.600 1.00 15.67 78 LEU B O 1
ATOM 2283 N N . GLY B 1 65 ? -48.893 7.178 -23.301 1.00 22.88 79 GLY B N 1
ATOM 2284 C CA . GLY B 1 65 ? -50.319 7.430 -23.172 1.00 24.09 79 GLY B CA 1
ATOM 2285 C C . GLY B 1 65 ? -50.730 8.227 -21.943 1.00 26.64 79 GLY B C 1
ATOM 2286 O O . GLY B 1 65 ? -51.835 8.778 -21.909 1.00 25.46 79 GLY B O 1
ATOM 2287 N N . ASN B 1 66 ? -49.856 8.297 -20.933 1.00 12.56 80 ASN B N 1
ATOM 2288 C CA . ASN B 1 66 ? -50.205 8.986 -19.690 1.00 11.79 80 ASN B CA 1
ATOM 2289 C C . ASN B 1 66 ? -49.635 10.405 -19.610 1.00 16.64 80 ASN B C 1
ATOM 2290 O O . ASN B 1 66 ? -49.777 11.086 -18.591 1.00 19.07 80 ASN B O 1
ATOM 2295 N N . ARG B 1 67 ? -49.006 10.854 -20.694 1.00 14.19 81 ARG B N 1
ATOM 2296 C CA . ARG B 1 67 ? -48.421 12.193 -20.732 1.00 25.97 81 ARG B CA 1
ATOM 2297 C C . ARG B 1 67 ? -49.451 13.286 -20.492 1.00 24.53 81 ARG B C 1
ATOM 2298 O O . ARG B 1 67 ? -49.143 14.285 -19.840 1.00 24.67 81 ARG B O 1
ATOM 2306 N N . TYR B 1 68 ? -50.665 13.098 -21.020 1.00 21.05 82 TYR B N 1
ATOM 2307 C CA . TYR B 1 68 ? -51.750 14.066 -20.845 1.00 22.93 82 TYR B CA 1
ATOM 2308 C C . TYR B 1 68 ? -51.955 14.374 -19.363 1.00 27.27 82 TYR B C 1
ATOM 2309 O O . TYR B 1 68 ? -52.231 15.514 -18.986 1.00 31.38 82 TYR B O 1
ATOM 2318 N N . SER B 1 69 ? -51.821 13.348 -18.526 1.00 18.84 83 SER B N 1
ATOM 2319 C CA . SER B 1 69 ? -51.995 13.511 -17.086 1.00 25.27 83 SER B CA 1
ATOM 2320 C C . SER B 1 69 ? -50.737 14.076 -16.423 1.00 29.40 83 SER B C 1
ATOM 2321 O O . SER B 1 69 ? -50.786 15.127 -15.786 1.00 27.19 83 SER B O 1
ATOM 2324 N N . LEU B 1 70 ? -49.615 13.373 -16.565 1.00 26.53 84 LEU B N 1
ATOM 2325 C CA . LEU B 1 70 ? -48.337 13.878 -16.066 1.00 28.05 84 LEU B CA 1
ATOM 2326 C C . LEU B 1 70 ? -47.228 13.674 -17.094 1.00 25.75 84 LEU B C 1
ATOM 2327 O O . LEU B 1 70 ? -46.815 12.547 -17.363 1.00 17.65 84 LEU B O 1
ATOM 2332 N N . ASP B 1 71 ? -46.755 14.775 -17.665 1.00 13.43 85 ASP B N 1
ATOM 2333 C CA . ASP B 1 71 ? -45.718 14.732 -18.683 1.00 16.86 85 ASP B CA 1
ATOM 2334 C C . ASP B 1 71 ? -44.386 14.842 -17.971 1.00 17.14 85 ASP B C 1
ATOM 2335 O O . ASP B 1 71 ? -44.044 15.904 -17.438 1.00 18.85 85 ASP B O 1
ATOM 2340 N N . LEU B 1 72 ? -43.632 13.750 -17.958 1.00 11.97 86 LEU B N 1
ATOM 2341 C CA . LEU B 1 72 ? -42.414 13.701 -17.146 1.00 17.34 86 LEU B CA 1
ATOM 2342 C C . LEU B 1 72 ? -41.378 14.734 -17.582 1.00 23.34 86 LEU B C 1
ATOM 2343 O O . LEU B 1 72 ? -40.781 15.405 -16.745 1.00 21.44 86 LEU B O 1
ATOM 2348 N N . ILE B 1 73 ? -41.199 14.892 -18.892 1.00 14.85 87 ILE B N 1
ATOM 2349 C CA . ILE B 1 73 ? -40.262 15.884 -19.413 1.00 14.22 87 ILE B CA 1
ATOM 2350 C C . ILE B 1 73 ? -40.651 17.271 -18.942 1.00 16.66 87 ILE B C 1
ATOM 2351 O O . ILE B 1 73 ? -39.807 18.048 -18.483 1.00 18.24 87 ILE B O 1
ATOM 2356 N N . ASP B 1 74 ? -41.940 17.579 -19.035 1.00 17.92 88 ASP B N 1
ATOM 2357 C CA . ASP B 1 74 ? -42.404 18.901 -18.649 1.00 22.50 88 ASP B CA 1
ATOM 2358 C C . ASP B 1 74 ? -42.303 19.088 -17.144 1.00 17.19 88 ASP B C 1
ATOM 2359 O O . ASP B 1 74 ? -42.134 20.205 -16.660 1.00 18.69 88 ASP B O 1
ATOM 2364 N N . LEU B 1 75 ? -42.409 17.990 -16.406 1.00 18.43 89 LEU B N 1
ATOM 2365 C CA . LEU B 1 75 ? -42.282 18.052 -14.960 1.00 20.23 89 LEU B CA 1
ATOM 2366 C C . LEU B 1 75 ? -40.910 18.599 -14.639 1.00 17.80 89 LEU B C 1
ATOM 2367 O O . LEU B 1 75 ? -40.782 19.568 -13.895 1.00 1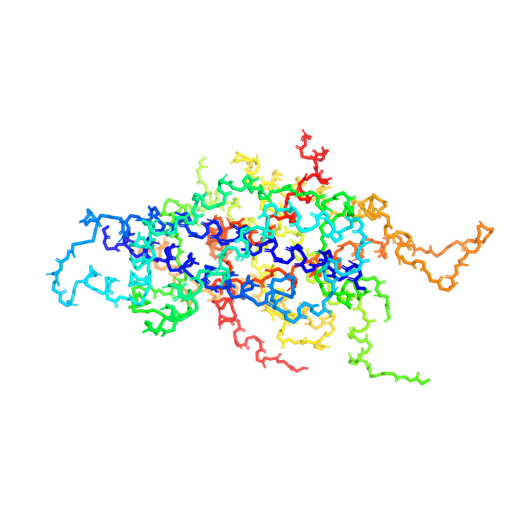5.80 89 LEU B O 1
ATOM 2372 N N . PHE B 1 76 ? -39.880 18.002 -15.236 1.00 13.39 90 PHE B N 1
ATOM 2373 C CA . PHE B 1 76 ? -38.518 18.436 -14.957 1.00 12.19 90 PHE B CA 1
ATOM 2374 C C . PHE B 1 76 ? -38.300 19.886 -15.359 1.00 16.06 90 PHE B C 1
ATOM 2375 O O . PHE B 1 76 ? -37.739 20.677 -14.604 1.00 19.13 90 PHE B O 1
ATOM 2383 N N . GLN B 1 77 ? -38.753 20.220 -16.560 1.00 16.19 91 GLN B N 1
ATOM 2384 C CA . GLN B 1 77 ? -38.595 21.558 -17.109 1.00 18.40 91 GLN B CA 1
ATOM 2385 C C . GLN B 1 77 ? -39.294 22.613 -16.244 1.00 17.36 91 GLN B C 1
ATOM 2386 O O . GLN B 1 77 ? -38.750 23.687 -16.024 1.00 20.18 91 GLN B O 1
ATOM 2392 N N . SER B 1 78 ? -40.487 22.300 -15.744 1.00 20.38 92 SER B N 1
ATOM 2393 C CA . SER B 1 78 ? -41.280 23.288 -15.018 1.00 20.95 92 SER B CA 1
ATOM 2394 C C . SER B 1 78 ? -40.724 23.556 -13.625 1.00 30.44 92 SER B C 1
ATOM 2395 O O . SER B 1 78 ? -41.152 24.501 -12.953 1.00 22.17 92 SER B O 1
ATOM 2398 N N . HIS B 1 79 ? -39.776 22.726 -13.193 1.00 22.22 93 HIS B N 1
ATOM 2399 C CA . HIS B 1 79 ? -39.170 22.901 -11.872 1.00 15.67 93 HIS B CA 1
ATOM 2400 C C . HIS B 1 79 ? -37.750 23.400 -12.006 1.00 20.49 93 HIS B C 1
ATOM 2401 O O . HIS B 1 79 ? -37.006 23.475 -11.017 1.00 18.59 93 HIS B O 1
ATOM 2408 N N . ASP B 1 80 ? -37.389 23.743 -13.241 1.00 17.93 94 ASP B N 1
ATOM 2409 C CA . ASP B 1 80 ? -36.085 24.311 -13.551 1.00 28.69 94 ASP B CA 1
ATOM 2410 C C . ASP B 1 80 ? -34.962 23.359 -13.147 1.00 25.91 94 ASP B C 1
ATOM 2411 O O . ASP B 1 80 ? -33.855 23.773 -12.781 1.00 19.96 94 ASP B O 1
ATOM 2416 N N . PHE B 1 81 ? -35.259 22.070 -13.229 1.00 17.47 95 PHE B N 1
ATOM 2417 C CA . PHE B 1 81 ? -34.286 21.044 -12.902 1.00 16.57 95 PHE B CA 1
ATOM 2418 C C . PHE B 1 81 ? -33.043 21.160 -13.773 1.00 16.40 95 PHE B C 1
ATOM 2419 O O . PHE B 1 81 ? -33.149 21.264 -14.989 1.00 21.90 95 PHE B O 1
ATOM 2427 N N . LYS B 1 82 ? -31.866 21.128 -13.152 1.00 12.00 96 LYS B N 1
ATOM 2428 C CA . LYS B 1 82 ? -30.611 21.048 -13.902 1.00 16.42 96 LYS B CA 1
ATOM 2429 C C . LYS B 1 82 ? -29.817 19.784 -13.557 1.00 18.40 96 LYS B C 1
ATOM 2430 O O . LYS B 1 82 ? -29.657 19.419 -12.390 1.00 9.98 96 LYS B O 1
ATOM 2436 N N . ASP B 1 83 ? -29.330 19.107 -14.586 1.00 8.57 97 ASP B N 1
ATOM 2437 C CA . ASP B 1 83 ? -28.624 17.842 -14.387 1.00 10.29 97 ASP B CA 1
ATOM 2438 C C . ASP B 1 83 ? -27.283 18.001 -13.687 1.00 18.10 97 ASP B C 1
ATOM 2439 O O . ASP B 1 83 ? -26.961 17.239 -12.783 1.00 12.18 97 ASP B O 1
ATOM 2444 N N . SER B 1 84 ? -26.504 18.992 -14.098 1.00 13.95 98 SER B N 1
ATOM 2445 C CA . SER B 1 84 ? -25.091 19.024 -13.729 1.00 22.29 98 SER B CA 1
ATOM 2446 C C . SER B 1 84 ? -24.756 20.048 -12.647 1.00 22.24 98 SER B C 1
ATOM 2447 O O . SER B 1 84 ? -23.604 20.164 -12.235 1.00 27.43 98 SER B O 1
ATOM 2450 N N . ASN B 1 85 ? -25.771 20.778 -12.193 1.00 20.37 99 ASN B N 1
ATOM 2451 C CA . ASN B 1 85 ? -25.611 21.770 -11.139 1.00 25.23 99 ASN B CA 1
ATOM 2452 C C . ASN B 1 85 ? -26.806 21.719 -10.203 1.00 23.49 99 ASN B C 1
ATOM 2453 O O . ASN B 1 85 ? -27.946 21.617 -10.653 1.00 21.79 99 ASN B O 1
ATOM 2458 N N . THR B 1 86 ? -26.543 21.795 -8.903 1.00 16.34 100 THR B N 1
ATOM 2459 C CA . THR B 1 86 ? -27.608 21.901 -7.906 1.00 14.93 100 THR B CA 1
ATOM 2460 C C . THR B 1 86 ? -27.150 22.832 -6.783 1.00 8.55 100 THR B C 1
ATOM 2461 O O . THR B 1 86 ? -25.951 23.045 -6.591 1.00 15.19 100 THR B O 1
ATOM 2465 N N . ASP B 1 87 ? -28.114 23.351 -6.030 1.00 16.62 101 ASP B N 1
ATOM 2466 C CA . ASP B 1 87 ? -27.861 24.299 -4.943 1.00 16.23 101 ASP B CA 1
ATOM 2467 C C . ASP B 1 87 ? -27.029 23.690 -3.820 1.00 11.42 101 ASP B C 1
ATOM 2468 O O . ASP B 1 87 ? -26.408 24.406 -3.041 1.00 11.92 101 ASP B O 1
ATOM 2473 N N . VAL B 1 88 ? -27.038 22.366 -3.729 1.00 8.40 102 VAL B N 1
ATOM 2474 C CA . VAL B 1 88 ? -26.304 21.654 -2.679 1.00 7.90 102 VAL B CA 1
ATOM 2475 C C . VAL B 1 88 ? -24.799 21.571 -2.965 1.00 13.48 102 VAL B C 1
ATOM 2476 O O . VAL B 1 88 ? -24.012 21.298 -2.064 1.00 16.98 102 VAL B O 1
ATOM 2480 N N . ASP B 1 89 ? -24.403 21.797 -4.217 1.00 6.74 103 ASP B N 1
ATOM 2481 C CA . ASP B 1 89 ? -22.986 21.731 -4.591 1.00 9.15 103 ASP B CA 1
ATOM 2482 C C . ASP B 1 89 ? -22.127 22.617 -3.694 1.00 18.42 103 ASP B C 1
ATOM 2483 O O . ASP B 1 89 ? -20.947 22.346 -3.471 1.00 14.91 103 ASP B O 1
ATOM 2488 N N . MET B 1 90 ? -22.741 23.671 -3.173 1.00 20.45 104 MET B N 1
ATOM 2489 C CA . MET B 1 90 ? -22.082 24.596 -2.255 1.00 22.81 104 MET B CA 1
ATOM 2490 C C . MET B 1 90 ? -21.440 23.886 -1.062 1.00 18.49 104 MET B C 1
ATOM 2491 O O . MET B 1 90 ? -20.475 24.377 -0.488 1.00 25.84 104 MET B O 1
ATOM 2496 N N . PHE B 1 91 ? -21.981 22.734 -0.680 1.00 12.84 105 PHE B N 1
ATOM 2497 C CA . PHE B 1 91 ? -21.533 22.051 0.529 1.00 16.65 105 PHE B CA 1
ATOM 2498 C C . PHE B 1 91 ? -20.498 20.956 0.260 1.00 25.20 105 PHE B C 1
ATOM 2499 O O . PHE B 1 91 ? -20.134 20.206 1.160 1.00 17.29 105 PHE B O 1
ATOM 2507 N N . ILE B 1 92 ? -20.027 20.842 -0.974 1.00 19.67 106 ILE B N 1
ATOM 2508 C CA . ILE B 1 92 ? -19.117 19.748 -1.288 1.00 13.43 106 ILE B CA 1
ATOM 2509 C C . ILE B 1 92 ? -17.949 20.241 -2.121 1.00 10.50 106 ILE B C 1
ATOM 2510 O O . ILE B 1 92 ? -18.041 21.296 -2.740 1.00 15.24 106 ILE B O 1
ATOM 2515 N N . LYS B 1 93 ? -16.852 19.482 -2.134 1.00 12.05 107 LYS B N 1
ATOM 2516 C CA . LYS B 1 93 ? -15.696 19.850 -2.967 1.00 20.12 107 LYS B CA 1
ATOM 2517 C C . LYS B 1 93 ? -15.606 19.019 -4.242 1.00 20.22 107 LYS B C 1
ATOM 2518 O O . LYS B 1 93 ? -15.149 19.506 -5.271 1.00 24.27 107 LYS B O 1
ATOM 2524 N N . TYR B 1 94 ? -16.035 17.762 -4.160 1.00 15.71 108 TYR B N 1
ATOM 2525 C CA . TYR B 1 94 ? -15.967 16.823 -5.281 1.00 15.03 108 TYR B CA 1
ATOM 2526 C C . TYR B 1 94 ? -17.126 15.815 -5.205 1.00 9.13 108 TYR B C 1
ATOM 2527 O O . TYR B 1 94 ? -17.798 15.717 -4.177 1.00 9.47 108 TYR B O 1
ATOM 2536 N N . PRO B 1 95 ? -17.380 15.084 -6.300 1.00 11.26 109 PRO B N 1
ATOM 2537 C CA . PRO B 1 95 ? -18.530 14.172 -6.302 1.00 3.29 109 PRO B CA 1
ATOM 2538 C C . PRO B 1 95 ? -18.548 13.316 -5.051 1.00 1.62 109 PRO B C 1
ATOM 2539 O O . PRO B 1 95 ? -17.502 12.948 -4.530 1.00 5.22 109 PRO B O 1
ATOM 2543 N N . VAL B 1 96 ? -19.746 13.025 -4.566 1.00 2.87 110 VAL B N 1
ATOM 2544 C CA . VAL B 1 96 ? -19.930 12.426 -3.255 1.00 6.17 110 VAL B CA 1
ATOM 2545 C C . VAL B 1 96 ? -20.058 10.908 -3.357 1.00 8.33 110 VAL B C 1
ATOM 2546 O O . VAL B 1 96 ? -20.659 10.383 -4.294 1.00 4.89 110 VAL B O 1
ATOM 2550 N N . VAL B 1 97 ? -19.479 10.203 -2.397 1.00 7.45 111 VAL B N 1
ATOM 2551 C CA . VAL B 1 97 ? -19.716 8.776 -2.267 1.00 2.56 111 VAL B CA 1
ATOM 2552 C C . VAL B 1 97 ? -20.971 8.614 -1.377 1.00 10.21 111 VAL B C 1
ATOM 2553 O O . VAL B 1 97 ? -21.078 9.277 -0.348 1.00 6.38 111 VAL B O 1
ATOM 2557 N N . TYR B 1 98 ? -21.934 7.781 -1.773 1.00 7.17 112 TYR B N 1
ATOM 2558 C CA . TYR B 1 98 ? -23.197 7.682 -1.015 1.00 11.45 112 TYR B CA 1
ATOM 2559 C C . TYR B 1 98 ? -23.042 6.958 0.328 1.00 11.90 112 TYR B C 1
ATOM 2560 O O . TYR B 1 98 ? -23.684 7.305 1.317 1.00 10.41 112 TYR B O 1
ATOM 2569 N N . ASP B 1 99 ? -22.217 5.923 0.337 1.00 13.96 113 ASP B N 1
ATOM 2570 C CA . ASP B 1 99 ? -22.040 5.088 1.511 1.00 8.37 113 ASP B CA 1
ATOM 2571 C C . ASP B 1 99 ? -20.855 5.603 2.324 1.00 11.04 113 ASP B C 1
ATOM 2572 O O . ASP B 1 99 ? -19.715 5.594 1.860 1.00 9.06 113 ASP B O 1
ATOM 2577 N N . GLU B 1 100 ? -21.121 6.042 3.545 1.00 8.88 114 GLU B N 1
ATOM 2578 C CA . GLU B 1 100 ? -20.076 6.643 4.370 1.00 16.35 114 GLU B CA 1
ATOM 2579 C C . GLU B 1 100 ? -18.947 5.672 4.714 1.00 7.92 114 GLU B C 1
ATOM 2580 O O . GLU B 1 100 ? -17.785 6.063 4.782 1.00 10.94 114 GLU B O 1
ATOM 2586 N N . ASN B 1 101 ? -19.285 4.408 4.939 1.00 11.97 115 ASN B N 1
ATOM 2587 C CA . ASN B 1 101 ? -18.269 3.422 5.253 1.00 7.28 115 ASN B CA 1
ATOM 2588 C C . ASN B 1 101 ? -17.367 3.169 4.055 1.00 14.62 115 ASN B C 1
ATOM 2589 O O . ASN B 1 101 ? -16.169 2.921 4.205 1.00 10.52 115 ASN B O 1
ATOM 2594 N N . LEU B 1 102 ? -17.946 3.253 2.865 1.00 5.39 116 LEU B N 1
ATOM 2595 C CA . LEU B 1 102 ? -17.174 3.044 1.649 1.00 6.54 116 LEU B CA 1
ATOM 2596 C C . LEU B 1 102 ? -16.182 4.179 1.450 1.00 10.80 116 LEU B C 1
ATOM 2597 O O . LEU B 1 102 ? -15.028 3.950 1.090 1.00 15.40 116 LEU B O 1
ATOM 2602 N N . GLU B 1 103 ? -16.640 5.408 1.674 1.00 5.44 117 GLU B N 1
ATOM 2603 C CA . GLU B 1 103 ? -15.780 6.568 1.518 1.00 8.91 117 GLU B CA 1
ATOM 2604 C C . GLU B 1 103 ? -14.576 6.432 2.456 1.00 15.26 117 GLU B C 1
ATOM 2605 O O . GLU B 1 103 ? -13.433 6.628 2.043 1.00 9.55 117 GLU B O 1
ATOM 2611 N N . ASN B 1 104 ? -14.831 6.053 3.705 1.00 15.66 118 ASN B N 1
ATOM 2612 C CA . ASN B 1 104 ? -13.757 5.973 4.687 1.00 12.27 118 ASN B CA 1
ATOM 2613 C C . ASN B 1 104 ? -12.793 4.839 4.387 1.00 12.35 118 ASN B C 1
ATOM 2614 O O . ASN B 1 104 ? -11.596 4.949 4.639 1.00 12.81 118 ASN B O 1
ATOM 2619 N N . LEU B 1 105 ? -13.324 3.765 3.822 1.00 11.43 119 LEU B N 1
ATOM 2620 C CA . LEU B 1 105 ? -12.507 2.651 3.389 1.00 11.35 119 LEU B CA 1
ATOM 2621 C C . LEU B 1 105 ? -11.485 3.107 2.342 1.00 15.51 119 LEU B C 1
ATOM 2622 O O . LEU B 1 105 ? -10.352 2.637 2.334 1.00 19.59 119 LEU B O 1
ATOM 2627 N N . ALA B 1 106 ? -11.889 4.030 1.470 1.00 7.28 120 ALA B N 1
ATOM 2628 C CA . ALA B 1 106 ? -11.013 4.512 0.393 1.00 10.58 120 ALA B CA 1
ATOM 2629 C C . ALA B 1 106 ? -9.720 5.140 0.919 1.00 8.38 120 ALA B C 1
ATOM 2630 O O . ALA B 1 106 ? -8.720 5.212 0.212 1.00 8.16 120 ALA B O 1
ATOM 2632 N N . PHE B 1 107 ? -9.734 5.592 2.163 1.00 14.63 121 PHE B N 1
ATOM 2633 C CA . PHE B 1 107 ? -8.555 6.226 2.719 1.00 11.36 121 PHE B CA 1
ATOM 2634 C C . PHE B 1 107 ? -7.825 5.348 3.731 1.00 17.52 121 PHE B C 1
ATOM 2635 O O . PHE B 1 107 ? -6.856 5.780 4.348 1.00 18.89 121 PHE B O 1
ATOM 2643 N N . MET B 1 108 ? -8.258 4.104 3.874 1.00 17.96 122 MET B N 1
ATOM 2644 C CA . MET B 1 108 ? -7.631 3.215 4.848 1.00 18.37 122 MET B CA 1
ATOM 2645 C C . MET B 1 108 ? -6.472 2.422 4.266 1.00 28.35 122 MET B C 1
ATOM 2646 O O . MET B 1 108 ? -6.586 1.802 3.201 1.00 20.10 122 MET B O 1
ATOM 2651 N N . HIS B 1 109 ? -5.362 2.424 4.994 1.00 43.71 123 HIS B N 1
ATOM 2652 C CA . HIS B 1 109 ? -4.130 1.783 4.548 1.00 51.06 123 HIS B CA 1
ATOM 2653 C C . HIS B 1 109 ? -3.962 0.413 5.198 1.00 42.40 123 HIS B C 1
ATOM 2654 O O . HIS B 1 109 ? -4.584 0.121 6.218 1.00 38.79 123 HIS B O 1
ATOM 2661 N N . LYS B 1 110 ? -3.131 -0.424 4.582 1.00 53.75 124 LYS B N 1
ATOM 2662 C CA . LYS B 1 110 ? -2.690 -1.703 5.155 1.00 64.24 124 LYS B CA 1
ATOM 2663 C C . LYS B 1 110 ? -3.466 -2.153 6.393 1.00 64.77 124 LYS B C 1
ATOM 2664 O O . LYS B 1 110 ? -4.434 -2.913 6.290 1.00 59.96 124 LYS B O 1
ATOM 2670 N N . ALA B 1 117 ? -6.107 -7.016 20.199 1.00 53.93 131 ALA B N 1
ATOM 2671 C CA . ALA B 1 117 ? -6.745 -8.140 19.523 1.00 60.31 131 ALA B CA 1
ATOM 2672 C C . ALA B 1 117 ? -6.597 -7.971 18.032 1.00 70.14 131 ALA B C 1
ATOM 2673 O O . ALA B 1 117 ? -5.942 -7.036 17.573 1.00 73.75 131 ALA B O 1
ATOM 2675 N N . HIS B 1 118 ? -7.221 -8.869 17.276 1.00 75.69 132 HIS B N 1
ATOM 2676 C CA . HIS B 1 118 ? -6.927 -8.988 15.856 1.00 74.82 132 HIS B CA 1
ATOM 2677 C C . HIS B 1 118 ? -8.126 -9.346 14.985 1.00 70.07 132 HIS B C 1
ATOM 2678 O O . HIS B 1 118 ? -9.237 -9.583 15.471 1.00 67.09 132 HIS B O 1
ATOM 2685 N N . LEU B 1 119 ? -7.871 -9.381 13.684 1.00 65.31 133 LEU B N 1
ATOM 2686 C CA . LEU B 1 119 ? -8.885 -9.700 12.700 1.00 61.09 133 LEU B CA 1
ATOM 2687 C C . LEU B 1 119 ? -8.283 -10.662 11.683 1.00 60.01 133 LEU B C 1
ATOM 2688 O O . LEU B 1 119 ? -7.055 -10.760 11.565 1.00 46.53 133 LEU B O 1
ATOM 2693 N N . ASN B 1 120 ? -9.147 -11.378 10.964 1.00 73.85 134 ASN B N 1
ATOM 2694 C CA . ASN B 1 120 ? -8.710 -12.288 9.907 1.00 78.18 134 ASN B CA 1
ATOM 2695 C C . ASN B 1 120 ? -8.035 -11.530 8.781 1.00 83.81 134 ASN B C 1
ATOM 2696 O O . ASN B 1 120 ? -8.303 -10.346 8.574 1.00 82.84 134 ASN B O 1
ATOM 2701 N N . ASP B 1 121 ? -7.162 -12.212 8.049 1.00 90.22 135 ASP B N 1
ATOM 2702 C CA . ASP B 1 121 ? -6.558 -11.608 6.872 1.00 90.68 135 ASP B CA 1
ATOM 2703 C C . ASP B 1 121 ? -7.657 -11.290 5.866 1.00 83.45 135 ASP B C 1
ATOM 2704 O O . ASP B 1 121 ? -7.495 -10.431 5.000 1.00 84.86 135 ASP B O 1
ATOM 2709 N N . ALA B 1 122 ? -8.786 -11.977 6.006 1.00 74.79 136 ALA B N 1
ATOM 2710 C CA . ALA B 1 122 ? -9.957 -11.696 5.190 1.00 70.03 136 ALA B CA 1
ATOM 2711 C C . ALA B 1 122 ? -10.594 -10.385 5.628 1.00 64.79 136 ALA B C 1
ATOM 2712 O O . ALA B 1 122 ? -10.899 -9.526 4.803 1.00 60.91 136 ALA B O 1
ATOM 2714 N N . GLN B 1 123 ? -10.786 -10.236 6.934 1.00 62.20 137 GLN B N 1
ATOM 2715 C CA . GLN B 1 123 ? -11.422 -9.042 7.481 1.00 53.33 137 GLN B CA 1
ATOM 2716 C C . GLN B 1 123 ? -10.545 -7.797 7.358 1.00 40.49 137 GLN B C 1
ATOM 2717 O O . GLN B 1 123 ? -11.049 -6.696 7.107 1.00 30.74 137 GLN B O 1
ATOM 2723 N N . LYS B 1 124 ? -9.237 -7.953 7.527 1.00 33.54 138 LYS B N 1
ATOM 2724 C CA . LYS B 1 124 ? -8.359 -6.805 7.345 1.00 44.90 138 LYS B CA 1
ATOM 2725 C C . LYS B 1 124 ? -8.370 -6.377 5.877 1.00 42.27 138 LYS B C 1
ATOM 2726 O O . LYS B 1 124 ? -8.212 -5.195 5.559 1.00 28.23 138 LYS B O 1
ATOM 2732 N N . THR B 1 125 ? -8.588 -7.348 4.994 1.00 45.15 139 THR B N 1
ATOM 2733 C CA . THR B 1 125 ? -8.729 -7.078 3.569 1.00 52.06 139 THR B CA 1
ATOM 2734 C C . THR B 1 125 ? -9.907 -6.140 3.311 1.00 50.44 139 THR B C 1
ATOM 2735 O O . THR B 1 125 ? -9.837 -5.263 2.443 1.00 49.12 139 THR B O 1
ATOM 2739 N N . GLN B 1 126 ? -10.983 -6.311 4.076 1.00 47.54 140 GLN B N 1
ATOM 2740 C CA . GLN B 1 126 ? -12.116 -5.396 3.981 1.00 43.03 140 GLN B CA 1
ATOM 2741 C C . GLN B 1 126 ? -11.818 -4.064 4.663 1.00 39.69 140 GLN B C 1
ATOM 2742 O O . GLN B 1 126 ? -12.572 -3.108 4.513 1.00 48.73 140 GLN B O 1
ATOM 2748 N N . LEU B 1 127 ? -10.729 -4.003 5.424 1.00 26.62 141 LEU B N 1
ATOM 2749 C CA . LEU B 1 127 ? -10.366 -2.764 6.110 1.00 26.95 141 LEU B CA 1
ATOM 2750 C C . LEU B 1 127 ? -9.127 -2.149 5.483 1.00 30.69 141 LEU B C 1
ATOM 2751 O O . LEU B 1 127 ? -8.231 -1.658 6.174 1.00 35.34 141 LEU B O 1
ATOM 2756 N N . SER B 1 128 ? -9.101 -2.177 4.158 1.00 19.55 142 SER B N 1
ATOM 2757 C CA . SER B 1 128 ? -7.949 -1.760 3.383 1.00 28.90 142 SER B CA 1
ATOM 2758 C C . SER B 1 128 ? -8.479 -1.255 2.052 1.00 25.10 142 SER B C 1
ATOM 2759 O O . SER B 1 128 ? -9.420 -1.825 1.501 1.00 16.69 142 SER B O 1
ATOM 2762 N N . ASN B 1 129 ? -7.877 -0.193 1.533 1.00 14.33 143 ASN B N 1
ATOM 2763 C CA . ASN B 1 129 ? -8.360 0.410 0.303 1.00 7.85 143 ASN B CA 1
ATOM 2764 C C . ASN B 1 129 ? -7.814 -0.262 -0.944 1.00 13.46 143 ASN B C 1
ATOM 2765 O O . ASN B 1 129 ? -7.998 0.257 -2.037 1.00 15.23 143 ASN B O 1
ATOM 2770 N N . GLU B 1 130 ? -7.133 -1.395 -0.773 1.00 12.57 144 GLU B N 1
ATOM 2771 C CA . GLU B 1 130 ? -6.499 -2.114 -1.888 1.00 25.99 144 GLU B CA 1
ATOM 2772 C C . GLU B 1 130 ? -7.462 -2.549 -2.999 1.00 15.74 144 GLU B C 1
ATOM 2773 O O . GLU B 1 130 ? -7.158 -2.419 -4.191 1.00 13.45 144 GLU B O 1
ATOM 2779 N N . ARG B 1 131 ? -8.587 -3.135 -2.601 1.00 10.19 145 ARG B N 1
ATOM 2780 C CA . ARG B 1 131 ? -9.586 -3.590 -3.555 1.00 13.32 145 ARG B CA 1
ATOM 2781 C C . ARG B 1 131 ? -10.170 -2.396 -4.297 1.00 12.81 145 ARG B C 1
ATOM 2782 O O . ARG B 1 131 ? -10.280 -2.409 -5.524 1.00 15.05 145 ARG B O 1
ATOM 2790 N N . LEU B 1 132 ? -10.543 -1.364 -3.550 1.00 8.17 146 LEU B N 1
ATOM 2791 C CA . LEU B 1 132 ? -11.059 -0.138 -4.160 1.00 10.84 146 LEU B CA 1
ATOM 2792 C C . LEU B 1 132 ? -10.058 0.497 -5.133 1.00 9.36 146 LEU B C 1
ATOM 2793 O O . LEU B 1 132 ? -10.440 0.972 -6.196 1.00 12.28 146 LEU B O 1
ATOM 2798 N N . GLU B 1 133 ? -8.776 0.482 -4.775 1.00 8.49 147 GLU B N 1
ATOM 2799 C CA . GLU B 1 133 ? -7.730 1.054 -5.618 1.00 5.69 147 GLU B CA 1
ATOM 2800 C C . GLU B 1 133 ? -7.649 0.294 -6.948 1.00 9.42 147 GLU B C 1
ATOM 2801 O O . GLU B 1 133 ? -7.576 0.887 -8.033 1.00 4.03 147 GLU B O 1
ATOM 2807 N N . PHE B 1 134 ? -7.650 -1.030 -6.857 1.00 7.44 148 PHE B N 1
ATOM 2808 C CA . PHE B 1 134 ? -7.659 -1.876 -8.045 1.00 8.40 148 PHE B CA 1
ATOM 2809 C C . PHE B 1 134 ? -8.842 -1.524 -8.970 1.00 7.94 148 PHE B C 1
ATOM 2810 O O . PHE B 1 134 ? -8.672 -1.297 -10.179 1.00 13.37 148 PHE B O 1
ATOM 2818 N N . LEU B 1 135 ? -10.045 -1.489 -8.403 1.00 7.50 149 LEU B N 1
ATOM 2819 C CA . LEU B 1 135 ? -11.242 -1.104 -9.165 1.00 5.28 149 LEU B CA 1
ATOM 2820 C C . LEU B 1 135 ? -11.123 0.313 -9.739 1.00 10.15 149 LEU B C 1
ATOM 2821 O O . LEU B 1 135 ? -11.316 0.532 -10.942 1.00 5.71 149 LEU B O 1
ATOM 2826 N N . GLY B 1 136 ? -10.814 1.274 -8.872 1.00 8.12 150 GLY B N 1
ATOM 2827 C CA . GLY B 1 136 ? -10.732 2.682 -9.263 1.00 5.34 150 GLY B CA 1
ATOM 2828 C C . GLY B 1 136 ? -9.686 2.949 -10.343 1.00 14.39 150 GLY B C 1
ATOM 2829 O O . GLY B 1 136 ? -9.857 3.824 -11.193 1.00 6.90 150 GLY B O 1
ATOM 2830 N N . ASP B 1 137 ? -8.591 2.202 -10.307 1.00 9.26 151 ASP B N 1
ATOM 2831 C CA . ASP B 1 137 ? -7.546 2.334 -11.326 1.00 12.43 151 ASP B CA 1
ATOM 2832 C C . ASP B 1 137 ? -8.107 2.010 -12.711 1.00 8.27 151 ASP B C 1
ATOM 2833 O O . ASP B 1 137 ? -7.968 2.782 -13.660 1.00 9.27 151 ASP B O 1
ATOM 2838 N N . SER B 1 138 ? -8.747 0.854 -12.819 1.00 9.70 152 SER B N 1
ATOM 2839 C CA . SER B 1 138 ? -9.396 0.453 -14.066 1.00 6.81 152 SER B CA 1
ATOM 2840 C C . SER B 1 138 ? -10.444 1.483 -14.531 1.00 17.31 152 SER B C 1
ATOM 2841 O O . SER B 1 138 ? -10.475 1.859 -15.707 1.00 12.05 152 SER B O 1
ATOM 2844 N N . TRP B 1 139 ? -11.302 1.940 -13.614 1.00 6.56 153 TRP B N 1
ATOM 2845 C CA . TRP B 1 139 ? -12.401 2.834 -13.995 1.00 4.40 153 TRP B CA 1
ATOM 2846 C C . TRP B 1 139 ? -11.937 4.253 -14.302 1.00 4.58 153 TRP B C 1
ATOM 2847 O O . TRP B 1 139 ? -12.516 4.948 -15.146 1.00 6.33 153 TRP B O 1
ATOM 2858 N N . LEU B 1 140 ? -10.866 4.681 -13.651 1.00 3.22 154 LEU B N 1
ATOM 2859 C CA . LEU B 1 140 ? -10.263 5.950 -14.050 1.00 9.57 154 LEU B CA 1
ATOM 2860 C C . LEU B 1 140 ? -9.785 5.865 -15.516 1.00 5.15 154 LEU B C 1
ATOM 2861 O O . LEU B 1 140 ? -9.961 6.797 -16.319 1.00 7.09 154 LEU B O 1
ATOM 2866 N N . GLY B 1 141 ? -9.199 4.729 -15.875 1.00 7.18 155 GLY B N 1
ATOM 2867 C CA . GLY B 1 141 ? -8.699 4.550 -17.232 1.00 9.05 155 GLY B CA 1
ATOM 2868 C C . GLY B 1 141 ? -9.828 4.578 -18.250 1.00 16.25 155 GLY B C 1
ATOM 2869 O O . GLY B 1 141 ? -9.733 5.231 -19.295 1.00 8.08 155 GLY B O 1
ATOM 2870 N N . ALA B 1 142 ? -10.911 3.870 -17.937 1.00 18.44 156 ALA B N 1
ATOM 2871 C CA . ALA B 1 142 ? -12.062 3.816 -18.841 1.00 11.56 156 ALA B CA 1
ATOM 2872 C C . ALA B 1 142 ? -12.719 5.187 -19.026 1.00 5.99 156 ALA B C 1
ATOM 2873 O O . ALA B 1 142 ? -13.034 5.574 -20.150 1.00 11.69 156 ALA B O 1
ATOM 2875 N N . LEU B 1 143 ? -12.928 5.918 -17.926 1.00 2.82 157 LEU B N 1
ATOM 2876 C CA . LEU B 1 143 ? -13.606 7.219 -17.998 1.00 3.21 157 LEU B CA 1
ATOM 2877 C C . LEU B 1 143 ? -12.753 8.247 -18.719 1.00 8.54 157 LEU B C 1
ATOM 2878 O O . LEU B 1 143 ? -13.268 9.092 -19.477 1.00 9.35 157 LEU B O 1
ATOM 2883 N N . VAL B 1 144 ? -11.448 8.197 -18.478 1.00 5.18 158 VAL B N 1
ATOM 2884 C CA . VAL B 1 144 ? -10.547 9.094 -19.193 1.00 4.43 158 VAL B CA 1
ATOM 2885 C C . VAL B 1 144 ? -10.472 8.707 -20.674 1.00 17.28 158 VAL B C 1
ATOM 2886 O O . VAL B 1 144 ? -10.467 9.577 -21.548 1.00 5.21 158 VAL B O 1
ATOM 2890 N N . SER B 1 145 ? -10.441 7.408 -20.962 1.00 3.61 159 SER B N 1
ATOM 2891 C CA . SER B 1 145 ? -10.445 6.986 -22.371 1.00 5.00 159 SER B CA 1
ATOM 2892 C C . SER B 1 145 ? -11.692 7.492 -23.098 1.00 8.01 159 SER B C 1
ATOM 2893 O O . SER B 1 145 ? -11.625 7.910 -24.260 1.00 8.39 159 SER B O 1
ATOM 2896 N N . TYR B 1 146 ? -12.833 7.455 -22.414 1.00 5.61 160 TYR B N 1
ATOM 2897 C CA . TYR B 1 146 ? -14.074 7.942 -22.998 1.00 4.93 160 TYR B CA 1
ATOM 2898 C C . TYR B 1 146 ? -13.980 9.448 -23.210 1.00 9.37 160 TYR B C 1
ATOM 2899 O O . TYR B 1 146 ? -14.383 9.977 -24.250 1.00 6.36 160 TYR B O 1
ATOM 2908 N N . ILE B 1 147 ? -13.445 10.143 -22.216 1.00 5.46 161 ILE B N 1
ATOM 2909 C CA . ILE B 1 147 ? -13.274 11.586 -22.345 1.00 6.95 161 ILE B CA 1
ATOM 2910 C C . ILE B 1 147 ? -12.413 11.963 -23.548 1.00 9.79 161 ILE B C 1
ATOM 2911 O O . ILE B 1 147 ? -12.818 12.802 -24.338 1.00 13.60 161 ILE B O 1
ATOM 2916 N N . VAL B 1 148 ? -11.243 11.344 -23.701 1.00 9.97 162 VAL B N 1
ATOM 2917 C CA . VAL B 1 148 ? -10.372 11.704 -24.827 1.00 10.67 162 VAL B CA 1
ATOM 2918 C C . VAL B 1 148 ? -10.972 11.303 -26.180 1.00 12.59 162 VAL B C 1
ATOM 2919 O O . VAL B 1 148 ? -10.968 12.100 -27.121 1.00 11.89 162 VAL B O 1
ATOM 2923 N N . TYR B 1 149 ? -11.490 10.080 -26.268 1.00 11.64 163 TYR B N 1
ATOM 2924 C CA . TYR B 1 149 ? -12.173 9.608 -27.471 1.00 11.83 163 TYR B CA 1
ATOM 2925 C C . TYR B 1 149 ? -13.257 10.568 -27.935 1.00 15.11 163 TYR B C 1
ATOM 2926 O O . TYR B 1 149 ? -13.337 10.898 -29.118 1.00 15.24 163 TYR B O 1
ATOM 2935 N N . THR B 1 150 ? -14.097 11.031 -27.014 1.00 12.77 164 THR B N 1
ATOM 2936 C CA . THR B 1 150 ? -15.232 11.864 -27.420 1.00 20.71 164 THR B CA 1
ATOM 2937 C C . THR B 1 150 ? -14.837 13.318 -27.611 1.00 20.56 164 THR B C 1
ATOM 2938 O O . THR B 1 150 ? -15.476 14.067 -28.349 1.00 20.07 164 THR B O 1
ATOM 2942 N N . ARG B 1 151 ? -13.769 13.723 -26.949 1.00 17.81 165 ARG B N 1
ATOM 2943 C CA . ARG B 1 151 ? -13.374 15.118 -26.974 1.00 13.65 165 ARG B CA 1
ATOM 2944 C C . ARG B 1 151 ? -12.562 15.465 -28.226 1.00 21.10 165 ARG B C 1
ATOM 2945 O O . ARG B 1 151 ? -12.582 16.606 -28.706 1.00 16.16 165 ARG B O 1
ATOM 2953 N N . PHE B 1 152 ? -11.853 14.473 -28.752 1.00 14.60 166 PHE B N 1
ATOM 2954 C CA . PHE B 1 152 ? -11.025 14.665 -29.939 1.00 18.62 166 PHE B CA 1
ATOM 2955 C C . PHE B 1 152 ? -11.390 13.655 -31.018 1.00 19.52 166 PHE B C 1
ATOM 2956 O O . PHE B 1 152 ? -10.690 12.676 -31.204 1.00 17.60 166 PHE B O 1
ATOM 2964 N N . PRO B 1 153 ? -12.490 13.893 -31.733 1.00 18.86 167 PRO B N 1
ATOM 2965 C CA . PRO B 1 153 ? -12.981 12.861 -32.648 1.00 22.03 167 PRO B CA 1
ATOM 2966 C C . PRO B 1 153 ? -11.993 12.520 -33.766 1.00 28.32 167 PRO B C 1
ATOM 2967 O O . PRO B 1 153 ? -12.146 11.470 -34.385 1.00 25.98 167 PRO B O 1
ATOM 2971 N N . SER B 1 154 ? -10.987 13.361 -33.992 1.00 26.46 168 SER B N 1
ATOM 2972 C CA . SER B 1 154 ? -10.042 13.151 -35.095 1.00 39.12 168 SER B CA 1
ATOM 2973 C C . SER B 1 154 ? -8.733 12.500 -34.661 1.00 39.65 168 SER B C 1
ATOM 2974 O O . SER B 1 154 ? -8.013 11.934 -35.482 1.00 40.88 168 SER B O 1
ATOM 2977 N N . ALA B 1 155 ? -8.409 12.593 -33.379 1.00 27.09 169 ALA B N 1
ATOM 2978 C CA . ALA B 1 155 ? -7.156 12.036 -32.901 1.00 21.32 169 ALA B CA 1
ATOM 2979 C C . ALA B 1 155 ? -7.076 10.560 -33.251 1.00 16.22 169 ALA B C 1
ATOM 2980 O O . ALA B 1 155 ? -8.090 9.869 -33.251 1.00 16.24 169 ALA B O 1
ATOM 2982 N N . ASN B 1 156 ? -5.873 10.085 -33.553 1.00 17.22 170 ASN B N 1
ATOM 2983 C CA . ASN B 1 156 ? -5.645 8.659 -33.745 1.00 17.53 170 ASN B CA 1
ATOM 2984 C C . ASN B 1 156 ? -5.289 7.998 -32.433 1.00 16.06 170 ASN B C 1
ATOM 2985 O O . ASN B 1 156 ? -5.211 8.655 -31.394 1.00 21.08 170 ASN B O 1
ATOM 2990 N N . GLU B 1 157 ? -5.076 6.693 -32.468 1.00 11.77 171 GLU B N 1
ATOM 2991 C CA . GLU B 1 157 ? -4.894 5.958 -31.236 1.00 15.41 171 GLU B CA 1
ATOM 2992 C C . GLU B 1 157 ? -3.722 6.512 -30.430 1.00 27.83 171 GLU B C 1
ATOM 2993 O O . GLU B 1 157 ? -3.812 6.656 -29.211 1.00 25.30 171 GLU B O 1
ATOM 2999 N N . GLY B 1 158 ? -2.630 6.837 -31.119 1.00 26.85 172 GLY B N 1
ATOM 3000 C CA . GLY B 1 158 ? -1.426 7.322 -30.467 1.00 19.61 172 GLY B CA 1
ATOM 3001 C C . GLY B 1 158 ? -1.628 8.641 -29.747 1.00 18.81 172 GLY B C 1
ATOM 3002 O O . GLY B 1 158 ? -1.090 8.850 -28.663 1.00 18.97 172 GLY B O 1
ATOM 3003 N N . MET B 1 159 ? -2.406 9.537 -30.337 1.00 17.06 173 MET B N 1
ATOM 3004 C CA . MET B 1 159 ? -2.704 10.802 -29.667 1.00 24.54 173 MET B CA 1
ATOM 3005 C C . MET B 1 159 ? -3.603 10.578 -28.443 1.00 25.23 173 MET B C 1
ATOM 3006 O O . MET B 1 159 ? -3.386 11.183 -27.394 1.00 19.77 173 MET B O 1
ATOM 3011 N N . LEU B 1 160 ? -4.595 9.697 -28.577 1.00 18.30 174 LEU B N 1
ATOM 3012 C CA . LEU B 1 160 ? -5.493 9.375 -27.462 1.00 18.86 174 LEU B CA 1
ATOM 3013 C C . LEU B 1 160 ? -4.72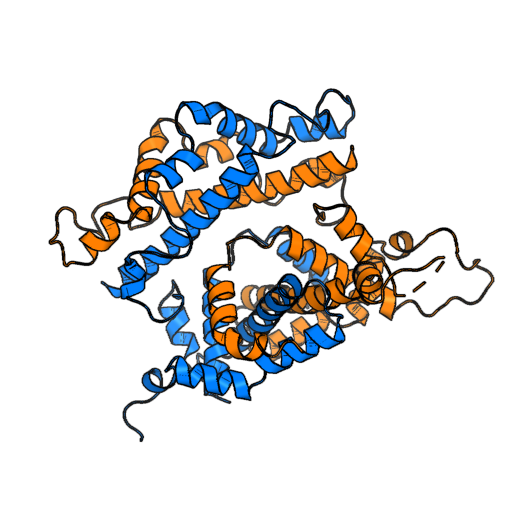8 8.746 -26.306 1.00 14.55 174 LEU B C 1
ATOM 3014 O O . LEU B 1 160 ? -4.933 9.104 -25.149 1.00 19.63 174 LEU B O 1
ATOM 3019 N N . SER B 1 161 ? -3.850 7.802 -26.621 1.00 19.14 175 SER B N 1
ATOM 3020 C CA . SER B 1 161 ? -3.053 7.130 -25.600 1.00 18.22 175 SER B CA 1
ATOM 3021 C C . SER B 1 161 ? -2.149 8.093 -24.843 1.00 23.83 175 SER B C 1
ATOM 3022 O O . SER B 1 161 ? -1.939 7.948 -23.640 1.00 19.35 175 SER B O 1
ATOM 3025 N N . GLN B 1 162 ? -1.618 9.076 -25.557 1.00 22.05 176 GLN B N 1
ATOM 3026 C CA . GLN B 1 162 ? -0.678 10.022 -24.974 1.00 26.65 176 GLN B CA 1
ATOM 3027 C C . GLN B 1 162 ? -1.413 10.986 -24.069 1.00 20.95 176 GLN B C 1
ATOM 3028 O O . GLN B 1 162 ? -1.002 11.236 -22.940 1.00 17.17 176 GLN B O 1
ATOM 3034 N N . MET B 1 163 ? -2.503 11.540 -24.580 1.00 20.33 177 MET B N 1
ATOM 3035 C CA . MET B 1 163 ? -3.350 12.417 -23.790 1.00 22.32 177 MET B CA 1
ATOM 3036 C C . MET B 1 163 ? -3.809 11.692 -22.514 1.00 22.48 177 MET B C 1
ATOM 3037 O O . MET B 1 163 ? -3.764 12.240 -21.412 1.00 18.41 177 MET B O 1
ATOM 3042 N N . LYS B 1 164 ? -4.226 10.443 -22.660 1.00 15.09 178 LYS B N 1
ATOM 3043 C CA . LYS B 1 164 ? -4.667 9.667 -21.503 1.00 20.01 178 LYS B CA 1
ATOM 3044 C C . LYS B 1 164 ? -3.519 9.507 -20.503 1.00 25.42 178 LYS B C 1
ATOM 3045 O O . LYS B 1 164 ? -3.695 9.696 -19.297 1.00 16.73 178 LYS B O 1
ATOM 3051 N N . GLU B 1 165 ? -2.339 9.172 -21.016 1.00 22.98 179 GLU B N 1
ATOM 3052 C CA . GLU B 1 165 ? -1.184 8.946 -20.158 1.00 21.27 179 GLU B CA 1
ATOM 3053 C C . GLU B 1 165 ? -0.829 10.204 -19.377 1.00 13.89 179 GLU B C 1
ATOM 3054 O O . GLU B 1 165 ? -0.427 10.128 -18.217 1.00 19.07 179 GLU B O 1
ATOM 3060 N N . SER B 1 166 ? -0.988 11.363 -20.010 1.00 10.09 180 SER B N 1
ATOM 3061 C CA . SER B 1 166 ? -0.664 12.621 -19.359 1.00 13.77 180 SER B CA 1
ATOM 3062 C C . SER B 1 166 ? -1.572 12.844 -18.138 1.00 19.24 180 SER B C 1
ATOM 3063 O O . SER B 1 166 ? -1.228 13.585 -17.213 1.00 24.04 180 SER B O 1
ATOM 3066 N N . ILE B 1 167 ? -2.734 12.200 -18.147 1.00 13.24 181 ILE B N 1
ATOM 3067 C CA . ILE B 1 167 ? -3.727 12.388 -17.093 1.00 5.48 181 ILE B CA 1
ATOM 3068 C C . ILE B 1 167 ? -3.653 11.328 -15.974 1.00 10.72 181 ILE B C 1
ATOM 3069 O O . ILE B 1 167 ? -3.747 11.665 -14.804 1.00 15.14 181 ILE B O 1
ATOM 3074 N N . VAL B 1 168 ? -3.483 10.052 -16.321 1.00 14.30 182 VAL B N 1
ATOM 3075 C CA . VAL B 1 168 ? -3.636 9.004 -15.305 1.00 7.05 182 VAL B CA 1
ATOM 3076 C C . VAL B 1 168 ? -2.351 8.538 -14.608 1.00 15.02 182 VAL B C 1
ATOM 3077 O O . VAL B 1 168 ? -2.403 7.650 -13.756 1.00 16.66 182 VAL B O 1
ATOM 3081 N N . ASN B 1 169 ? -1.212 9.135 -14.956 1.00 11.68 183 ASN B N 1
ATOM 3082 C CA . ASN B 1 169 ? 0.068 8.764 -14.341 1.00 9.83 183 ASN B CA 1
ATOM 3083 C C . ASN B 1 169 ? 0.138 9.183 -12.870 1.00 12.05 183 ASN B C 1
ATOM 3084 O O . ASN B 1 169 ? -0.557 10.107 -12.451 1.00 13.51 183 ASN B O 1
ATOM 3089 N N . ASN B 1 170 ? 0.976 8.500 -12.096 1.00 18.19 184 ASN B N 1
ATOM 3090 C CA . ASN B 1 170 ? 1.095 8.758 -10.662 1.00 17.64 184 ASN B CA 1
ATOM 3091 C C . ASN B 1 170 ? 1.413 10.202 -10.274 1.00 16.24 184 ASN B C 1
ATOM 3092 O O . ASN B 1 170 ? 0.970 10.677 -9.222 1.00 15.21 184 ASN B O 1
ATOM 3097 N N . ASN B 1 171 ? 2.190 10.889 -11.106 1.00 10.52 185 ASN B N 1
ATOM 3098 C CA . ASN B 1 171 ? 2.545 12.273 -10.818 1.00 14.22 185 ASN B CA 1
ATOM 3099 C C . ASN B 1 171 ? 1.306 13.141 -10.839 1.00 14.38 185 ASN B C 1
ATOM 3100 O O . ASN B 1 171 ? 1.114 14.003 -9.977 1.00 8.00 185 ASN B O 1
ATOM 3105 N N . ASN B 1 172 ? 0.471 12.933 -11.852 1.00 15.96 186 ASN B N 1
ATOM 3106 C CA . ASN B 1 172 ? -0.736 13.735 -11.970 1.00 14.30 186 ASN B CA 1
ATOM 3107 C C . ASN B 1 172 ? -1.714 13.389 -10.855 1.00 5.94 186 ASN B C 1
ATOM 3108 O O . ASN B 1 172 ? -2.357 14.268 -10.306 1.00 6.45 186 ASN B O 1
ATOM 3113 N N . LEU B 1 173 ? -1.798 12.114 -10.496 1.00 5.88 187 LEU B N 1
ATOM 3114 C CA . LEU B 1 173 ? -2.716 11.691 -9.430 1.00 9.72 187 LEU B CA 1
ATOM 3115 C C . LEU B 1 173 ? -2.326 12.268 -8.070 1.00 14.64 187 LEU B C 1
ATOM 3116 O O . LEU B 1 173 ? -3.187 12.610 -7.245 1.00 5.40 187 LEU B O 1
ATOM 3121 N N . PHE B 1 174 ? -1.022 12.388 -7.846 1.00 12.37 188 PHE B N 1
ATOM 3122 C CA . PHE B 1 174 ? -0.524 12.997 -6.616 1.00 6.22 188 PHE B CA 1
ATOM 3123 C C . PHE B 1 174 ? -0.901 14.469 -6.616 1.00 7.06 188 PHE B C 1
ATOM 3124 O O . PHE B 1 174 ? -1.341 14.994 -5.607 1.00 11.56 188 PHE B O 1
ATOM 3132 N N . ASP B 1 175 ? -0.759 15.136 -7.754 1.00 6.22 189 ASP B N 1
ATOM 3133 C CA . ASP B 1 175 ? -1.248 16.515 -7.840 1.00 12.07 189 ASP B CA 1
ATOM 3134 C C . ASP B 1 175 ? -2.750 16.617 -7.587 1.00 17.37 189 ASP B C 1
ATOM 3135 O O . ASP B 1 175 ? -3.206 17.590 -6.970 1.00 13.62 189 ASP B O 1
ATOM 3140 N N . TRP B 1 176 ? -3.522 15.621 -8.041 1.00 7.74 190 TRP B N 1
ATOM 3141 C CA . TRP B 1 176 ? -4.957 15.618 -7.754 1.00 7.13 190 TRP B CA 1
ATOM 3142 C C . TRP B 1 176 ? -5.232 15.478 -6.252 1.00 10.49 190 TRP B C 1
ATOM 3143 O O . TRP B 1 176 ? -6.084 16.177 -5.697 1.00 12.07 190 TRP B O 1
ATOM 3154 N N . SER B 1 177 ? -4.506 14.579 -5.593 1.00 12.73 191 SER B N 1
ATOM 3155 C CA . SER B 1 177 ? -4.711 14.350 -4.161 1.00 9.62 191 SER B CA 1
ATOM 3156 C C . SER B 1 177 ? -4.530 15.649 -3.377 1.00 13.03 191 SER B C 1
ATOM 3157 O O . SER B 1 177 ? -5.188 15.883 -2.361 1.00 10.66 191 SER B O 1
ATOM 3160 N N . THR B 1 178 ? -3.627 16.496 -3.851 1.00 12.01 192 THR B N 1
ATOM 3161 C CA . THR B 1 178 ? -3.356 17.748 -3.161 1.00 10.85 192 THR B CA 1
ATOM 3162 C C . THR B 1 178 ? -4.513 18.702 -3.391 1.00 13.73 192 THR B C 1
ATOM 3163 O O . THR B 1 178 ? -5.027 19.327 -2.464 1.00 17.72 192 THR B O 1
ATOM 3167 N N . LYS B 1 179 ? -4.923 18.808 -4.644 1.00 6.52 193 LYS B N 1
ATOM 3168 C CA . LYS B 1 179 ? -6.059 19.640 -4.995 1.00 9.68 193 LYS B CA 1
ATOM 3169 C C . LYS B 1 179 ? -7.312 19.225 -4.226 1.00 14.32 193 LYS B C 1
ATOM 3170 O O . LYS B 1 179 ? -8.105 20.071 -3.816 1.00 16.53 193 LYS B O 1
ATOM 3176 N N . LEU B 1 180 ? -7.498 17.924 -4.037 1.00 10.16 194 LEU B N 1
ATOM 3177 C CA . LEU B 1 180 ? -8.693 17.419 -3.353 1.00 8.58 194 LEU B CA 1
ATOM 3178 C C . LEU B 1 180 ? -8.534 17.430 -1.833 1.00 12.18 194 LEU B C 1
ATOM 3179 O O . LEU B 1 180 ? -9.460 17.062 -1.110 1.00 12.50 194 LEU B O 1
ATOM 3184 N N . ASN B 1 181 ? -7.358 17.839 -1.357 1.00 14.35 195 ASN B N 1
ATOM 3185 C CA . ASN B 1 181 ? -7.053 17.890 0.083 1.00 12.26 195 ASN B CA 1
ATOM 3186 C C . ASN B 1 181 ? -7.030 16.533 0.771 1.00 12.19 195 ASN B C 1
ATOM 3187 O O . ASN B 1 181 ? -7.409 16.424 1.933 1.00 15.36 195 ASN B O 1
ATOM 3192 N N . PHE B 1 182 ? -6.603 15.497 0.060 1.00 18.45 196 PHE B N 1
ATOM 3193 C CA . PHE B 1 182 ? -6.537 14.174 0.661 1.00 24.72 196 PHE B CA 1
ATOM 3194 C C . PHE B 1 182 ? -5.502 14.077 1.772 1.00 26.63 196 PHE B C 1
ATOM 3195 O O . PHE B 1 182 ? -5.586 13.210 2.637 1.00 26.54 196 PHE B O 1
ATOM 3203 N N . THR B 1 183 ? -4.529 14.974 1.753 1.00 36.45 197 THR B N 1
ATOM 3204 C CA . THR B 1 183 ? -3.490 14.961 2.766 1.00 47.89 197 THR B CA 1
ATOM 3205 C C . THR B 1 183 ? -4.115 15.101 4.153 1.00 54.50 197 THR B C 1
ATOM 3206 O O . THR B 1 183 ? -3.703 14.430 5.098 1.00 59.68 197 THR B O 1
ATOM 3210 N N . LYS B 1 184 ? -5.130 15.954 4.264 1.00 51.15 198 LYS B N 1
ATOM 3211 C CA . LYS B 1 184 ? -5.871 16.099 5.511 1.00 43.79 198 LYS B CA 1
ATOM 3212 C C . LYS B 1 184 ? -6.769 14.899 5.784 1.00 40.37 198 LYS B C 1
ATOM 3213 O O . LYS B 1 184 ? -6.998 14.548 6.941 1.00 45.03 198 LYS B O 1
ATOM 3219 N N . ARG B 1 185 ? -7.299 14.281 4.730 1.00 27.27 199 ARG B N 1
ATOM 3220 C CA . ARG B 1 185 ? -8.154 13.112 4.916 1.00 25.57 199 ARG B CA 1
ATOM 3221 C C . ARG B 1 185 ? -7.399 12.007 5.649 1.00 22.62 199 ARG B C 1
ATOM 3222 O O . ARG B 1 185 ? -7.980 11.261 6.434 1.00 26.19 199 ARG B O 1
ATOM 3230 N N . LEU B 1 186 ? -6.101 11.906 5.385 1.00 31.66 200 LEU B N 1
ATOM 3231 C CA . LEU B 1 186 ? -5.283 10.826 5.940 1.00 34.66 200 LEU B CA 1
ATOM 3232 C C . LEU B 1 186 ? -4.726 11.099 7.340 1.00 40.01 200 LEU B C 1
ATOM 3233 O O . LEU B 1 186 ? -4.043 10.252 7.910 1.00 46.62 200 LEU B O 1
ATOM 3238 N N . GLN B 1 187 ? -5.017 12.271 7.894 1.00 44.73 201 GLN B N 1
ATOM 3239 C CA . GLN B 1 187 ? -4.579 12.601 9.250 1.00 50.82 201 GLN B CA 1
ATOM 3240 C C . GLN B 1 187 ? -5.469 11.951 10.311 1.00 48.48 201 GLN B C 1
ATOM 3241 O O . GLN B 1 187 ? -6.696 12.046 10.245 1.00 48.79 201 GLN B O 1
ATOM 3247 N N . GLY B 1 188 ? -4.841 11.302 11.290 1.00 41.04 202 GLY B N 1
ATOM 3248 C CA . GLY B 1 188 ? -5.550 10.691 12.404 1.00 36.71 202 GLY B CA 1
ATOM 3249 C C . GLY B 1 188 ? -4.930 11.066 13.741 1.00 35.36 202 GLY B C 1
ATOM 3250 O O . GLY B 1 188 ? -4.474 12.198 13.926 1.00 28.68 202 GLY B O 1
ATOM 3251 N N . ASN B 1 189 ? -4.903 10.125 14.681 1.00 23.48 203 ASN B N 1
ATOM 3252 C CA . ASN B 1 189 ? -4.305 10.412 15.987 1.00 28.15 203 ASN B CA 1
ATOM 3253 C C . ASN B 1 189 ? -2.825 10.757 15.821 1.00 22.55 203 ASN B C 1
ATOM 3254 O O . ASN B 1 189 ? -2.356 11.803 16.273 1.00 18.34 203 ASN B O 1
ATOM 3259 N N . ILE B 1 190 ? -2.105 9.882 15.131 1.00 15.94 204 ILE B N 1
ATOM 3260 C CA . ILE B 1 190 ? -0.656 9.989 15.028 1.00 22.44 204 ILE B CA 1
ATOM 3261 C C . ILE B 1 190 ? -0.226 10.849 13.853 1.00 28.89 204 ILE B C 1
ATOM 3262 O O . ILE B 1 190 ? -0.581 10.574 12.712 1.00 30.87 204 ILE B O 1
ATOM 3267 N N . ALA B 1 191 ? 0.540 11.895 14.138 1.00 18.11 205 ALA B N 1
ATOM 3268 C CA . ALA B 1 191 ? 1.088 12.723 13.076 1.00 26.93 205 ALA B CA 1
ATOM 3269 C C . ALA B 1 191 ? 2.541 13.027 13.372 1.00 25.53 205 ALA B C 1
ATOM 3270 O O . ALA B 1 191 ? 2.910 13.328 14.520 1.00 19.11 205 ALA B O 1
ATOM 3272 N N . THR B 1 192 ? 3.374 12.939 12.341 1.00 18.88 206 THR B N 1
ATOM 3273 C CA . THR B 1 192 ? 4.764 13.339 12.491 1.00 27.78 206 THR B CA 1
ATOM 3274 C C . THR B 1 192 ? 4.848 14.857 12.677 1.00 26.73 206 THR B C 1
ATOM 3275 O O . THR B 1 192 ? 4.295 15.606 11.872 1.00 24.78 206 THR B O 1
ATOM 3279 N N . PRO B 1 193 ? 5.532 15.316 13.742 1.00 22.14 207 PRO B N 1
ATOM 3280 C CA . PRO B 1 193 ? 5.687 16.760 13.959 1.00 28.85 207 PRO B CA 1
ATOM 3281 C C . PRO B 1 193 ? 6.453 17.410 12.807 1.00 36.79 207 PRO B C 1
ATOM 3282 O O . PRO B 1 193 ? 7.140 16.725 12.045 1.00 29.91 207 PRO B O 1
ATOM 3286 N N . THR B 1 194 ? 6.330 18.726 12.691 1.00 38.19 208 THR B N 1
ATOM 3287 C CA . THR B 1 194 ? 6.934 19.467 11.593 1.00 42.99 208 THR B CA 1
ATOM 3288 C C . THR B 1 194 ? 8.457 19.372 11.631 1.00 43.71 208 THR B C 1
ATOM 3289 O O . THR B 1 194 ? 9.127 19.574 10.623 1.00 45.57 208 THR B O 1
ATOM 3293 N N . ARG B 1 195 ? 8.993 19.050 12.803 1.00 47.65 209 ARG B N 1
ATOM 3294 C CA . ARG B 1 195 ? 10.435 19.033 13.019 1.00 50.92 209 ARG B CA 1
ATOM 3295 C C . ARG B 1 195 ? 11.110 17.713 12.631 1.00 46.60 209 ARG B C 1
ATOM 3296 O O . ARG B 1 195 ? 12.329 17.663 12.465 1.00 46.21 209 ARG B O 1
ATOM 3304 N N . VAL B 1 196 ? 10.334 16.644 12.485 1.00 38.26 210 VAL B N 1
ATOM 3305 C CA . VAL B 1 196 ? 10.942 15.352 12.181 1.00 29.63 210 VAL B CA 1
ATOM 3306 C C . VAL B 1 196 ? 10.668 14.851 10.754 1.00 23.44 210 VAL B C 1
ATOM 3307 O O . VAL B 1 196 ? 9.636 15.159 10.151 1.00 22.88 210 VAL B O 1
ATOM 3311 N N . VAL B 1 197 ? 11.614 14.095 10.205 1.00 14.43 211 VAL B N 1
ATOM 3312 C CA . VAL B 1 197 ? 11.496 13.718 8.805 1.00 25.35 211 VAL B CA 1
ATOM 3313 C C . VAL B 1 197 ? 10.291 12.815 8.613 1.00 24.43 211 VAL B C 1
ATOM 3314 O O . VAL B 1 197 ? 10.036 11.912 9.418 1.00 19.83 211 VAL B O 1
ATOM 3318 N N . LYS B 1 198 ? 9.544 13.096 7.550 1.00 21.04 212 LYS B N 1
ATOM 3319 C CA . LYS B 1 198 ? 8.270 12.441 7.281 1.00 23.67 212 LYS B CA 1
ATOM 3320 C C . LYS B 1 198 ? 8.441 11.127 6.531 1.00 21.98 212 LYS B C 1
ATOM 3321 O O . LYS B 1 198 ? 9.511 10.847 5.992 1.00 25.35 212 LYS B O 1
ATOM 3327 N N . ASP B 1 199 ? 7.380 10.324 6.515 1.00 24.26 213 ASP B N 1
ATOM 3328 C CA . ASP B 1 199 ? 7.331 9.109 5.702 1.00 31.90 213 ASP B CA 1
ATOM 3329 C C . ASP B 1 199 ? 7.166 9.471 4.237 1.00 24.74 213 ASP B C 1
ATOM 3330 O O . ASP B 1 199 ? 6.760 10.586 3.910 1.00 31.46 213 ASP B O 1
ATOM 3335 N N . LYS B 1 200 ? 7.452 8.519 3.356 1.00 28.75 214 LYS B N 1
ATOM 3336 C CA . LYS B 1 200 ? 7.159 8.698 1.940 1.00 30.55 214 LYS B CA 1
ATOM 3337 C C . LYS B 1 200 ? 5.657 8.545 1.713 1.00 33.27 214 LYS B C 1
ATOM 3338 O O . LYS B 1 200 ? 5.089 7.489 1.993 1.00 40.72 214 LYS B O 1
ATOM 3344 N N . MET B 1 201 ? 5.014 9.591 1.201 1.00 22.19 215 MET B N 1
ATOM 3345 C CA . MET B 1 201 ? 3.559 9.600 1.112 1.00 22.27 215 MET B CA 1
ATOM 3346 C C . MET B 1 201 ? 2.993 9.630 -0.312 1.00 24.97 215 MET B C 1
ATOM 3347 O O . MET B 1 201 ? 1.787 9.417 -0.508 1.00 18.51 215 MET B O 1
ATOM 3352 N N . SER B 1 202 ? 3.855 9.871 -1.299 1.00 13.34 216 SER B N 1
ATOM 3353 C CA . SER B 1 202 ? 3.386 10.114 -2.653 1.00 14.14 216 SER B CA 1
ATOM 3354 C C . SER B 1 202 ? 2.564 8.968 -3.217 1.00 14.30 216 SER B C 1
ATOM 3355 O O . SER B 1 202 ? 1.426 9.175 -3.645 1.00 14.19 216 SER B O 1
ATOM 3358 N N . LYS B 1 203 ? 3.112 7.758 -3.198 1.00 7.56 217 LYS B N 1
ATOM 3359 C CA . LYS B 1 203 ? 2.360 6.629 -3.708 1.00 16.42 217 LYS B CA 1
ATOM 3360 C C . LYS B 1 203 ? 1.014 6.497 -2.984 1.00 19.62 217 LYS B C 1
ATOM 3361 O O . LYS B 1 203 ? -0.028 6.243 -3.600 1.00 14.63 217 LYS B O 1
ATOM 3367 N N . ARG B 1 204 ? 1.051 6.666 -1.669 1.00 10.96 218 ARG B N 1
ATOM 3368 C CA . ARG B 1 204 ? -0.125 6.472 -0.832 1.00 13.57 218 ARG B CA 1
ATOM 3369 C C . ARG B 1 204 ? -1.248 7.443 -1.174 1.00 9.55 218 ARG B C 1
ATOM 3370 O O . ARG B 1 204 ? -2.434 7.084 -1.160 1.00 8.86 218 ARG B O 1
ATOM 3378 N N . TYR B 1 205 ? -0.870 8.677 -1.486 1.00 11.44 219 TYR B N 1
ATOM 3379 C CA . TYR B 1 205 ? -1.835 9.666 -1.921 1.00 10.68 219 TYR B CA 1
ATOM 3380 C C . TYR B 1 205 ? -2.438 9.286 -3.268 1.00 20.23 219 TYR B C 1
ATOM 3381 O O . TYR B 1 205 ? -3.656 9.327 -3.445 1.00 15.19 219 TYR B O 1
ATOM 3390 N N . ALA B 1 206 ? -1.585 8.929 -4.222 1.00 13.87 220 ALA B N 1
ATOM 3391 C CA . ALA B 1 206 ? -2.071 8.542 -5.547 1.00 18.00 220 ALA B CA 1
ATOM 3392 C C . ALA B 1 206 ? -3.064 7.395 -5.458 1.00 10.02 220 ALA B C 1
ATOM 3393 O O . ALA B 1 206 ? -4.108 7.420 -6.120 1.00 12.30 220 ALA B O 1
ATOM 3395 N N . ASP B 1 207 ? -2.732 6.383 -4.655 1.00 10.71 221 ASP B N 1
ATOM 3396 C CA . ASP B 1 207 ? -3.610 5.230 -4.467 1.00 8.79 221 ASP B CA 1
ATOM 3397 C C . ASP B 1 207 ? -4.973 5.642 -3.935 1.00 15.70 221 ASP B C 1
ATOM 3398 O O . ASP B 1 207 ? -5.976 5.062 -4.323 1.00 11.96 221 ASP B O 1
ATOM 3403 N N . CYS B 1 208 ? -5.002 6.625 -3.030 1.00 8.24 222 CYS B N 1
ATOM 3404 C CA . CYS B 1 208 ? -6.266 7.084 -2.446 1.00 5.64 222 CYS B CA 1
ATOM 3405 C C . CYS B 1 208 ? -7.194 7.664 -3.509 1.00 7.52 222 CYS B C 1
ATOM 3406 O O . CYS B 1 208 ? -8.405 7.428 -3.491 1.00 9.12 222 CYS B O 1
ATOM 3409 N N . VAL B 1 209 ? -6.619 8.454 -4.415 1.00 10.08 223 VAL B N 1
ATOM 3410 C CA . VAL B 1 209 ? -7.377 8.996 -5.536 1.00 6.48 223 VAL B CA 1
ATOM 3411 C C . VAL B 1 209 ? -8.049 7.858 -6.316 1.00 12.78 223 VAL B C 1
ATOM 3412 O O . VAL B 1 209 ? -9.252 7.885 -6.577 1.00 11.76 223 VAL B O 1
ATOM 3416 N N . GLN B 1 210 ? -7.280 6.831 -6.644 1.00 13.82 224 GLN B N 1
ATOM 3417 C CA . GLN B 1 210 ? -7.819 5.700 -7.387 1.00 4.49 224 GLN B CA 1
ATOM 3418 C C . GLN B 1 210 ? -8.914 5.012 -6.584 1.00 8.61 224 GLN B C 1
ATOM 3419 O O . GLN B 1 210 ? -9.991 4.723 -7.113 1.00 3.77 224 GLN B O 1
ATOM 3425 N N . ALA B 1 211 ? -8.659 4.813 -5.295 1.00 6.74 225 ALA B N 1
ATOM 3426 C CA . ALA B 1 211 ? -9.624 4.147 -4.423 1.00 8.75 225 ALA B CA 1
ATOM 3427 C C . ALA B 1 211 ? -10.904 4.949 -4.269 1.00 5.31 225 ALA B C 1
ATOM 3428 O O . ALA B 1 211 ? -11.991 4.376 -4.136 1.00 6.24 225 ALA B O 1
ATOM 3430 N N . TYR B 1 212 ? -10.779 6.272 -4.253 1.00 3.10 226 TYR B N 1
ATOM 3431 C CA . TYR B 1 212 ? -11.958 7.115 -4.129 1.00 2.80 226 TYR B CA 1
ATOM 3432 C C . TYR B 1 212 ? -12.830 6.976 -5.387 1.00 5.59 226 TYR B C 1
ATOM 3433 O O . TYR B 1 212 ? -14.062 6.886 -5.322 1.00 3.85 226 TYR B O 1
ATOM 3442 N N . ILE B 1 213 ? -12.182 6.956 -6.539 1.00 2.76 227 ILE B N 1
ATOM 3443 C CA . ILE B 1 213 ? -12.912 6.720 -7.776 1.00 3.41 227 ILE B CA 1
ATOM 3444 C C . ILE B 1 213 ? -13.555 5.331 -7.754 1.00 3.23 227 ILE B C 1
ATOM 3445 O O . ILE B 1 213 ? -14.699 5.151 -8.170 1.00 5.74 227 ILE B O 1
ATOM 3450 N N . GLY B 1 214 ? -12.822 4.352 -7.246 1.00 2.58 228 GLY B N 1
ATOM 3451 C CA . GLY B 1 214 ? -13.398 3.031 -7.082 1.00 3.17 228 GLY B CA 1
ATOM 3452 C C . GLY B 1 214 ? -14.677 3.065 -6.246 1.00 8.75 228 GLY B C 1
ATOM 3453 O O . GLY B 1 214 ? -15.641 2.365 -6.565 1.00 8.45 228 GLY B O 1
ATOM 3454 N N . ALA B 1 215 ? -14.694 3.883 -5.186 1.00 6.79 229 ALA B N 1
ATOM 3455 C CA . ALA B 1 215 ? -15.883 3.987 -4.330 1.00 4.90 229 ALA B CA 1
ATOM 3456 C C . ALA B 1 215 ? -17.035 4.697 -5.051 1.00 2.71 229 ALA B C 1
ATOM 3457 O O . ALA B 1 215 ? -18.202 4.323 -4.904 1.00 5.79 229 ALA B O 1
ATOM 3459 N N . LEU B 1 216 ? -16.715 5.727 -5.827 1.00 4.67 230 LEU B N 1
ATOM 3460 C CA . LEU B 1 216 ? -17.747 6.416 -6.599 1.00 9.59 230 LEU B CA 1
ATOM 3461 C C . LEU B 1 216 ? -18.430 5.434 -7.558 1.00 11.30 230 LEU B C 1
ATOM 3462 O O . LEU B 1 216 ? -19.660 5.453 -7.716 1.00 9.13 230 LEU B O 1
ATOM 3467 N N . VAL B 1 217 ? -17.622 4.578 -8.185 1.00 5.77 231 VAL B N 1
ATOM 3468 C CA . VAL B 1 217 ? -18.121 3.585 -9.142 1.00 7.34 231 VAL B CA 1
ATOM 3469 C C . VAL B 1 217 ? -19.026 2.544 -8.494 1.00 11.07 231 VAL B C 1
ATOM 3470 O O . VAL B 1 217 ? -20.105 2.264 -9.005 1.00 7.92 231 VAL B O 1
ATOM 3474 N N . ILE B 1 218 ? -18.595 1.975 -7.370 1.00 6.34 232 ILE B N 1
ATOM 3475 C CA . ILE B 1 218 ? -19.418 0.988 -6.665 1.00 5.59 232 ILE B CA 1
ATOM 3476 C C . ILE B 1 218 ? -20.796 1.556 -6.334 1.00 11.08 232 ILE B C 1
ATOM 3477 O O . ILE B 1 218 ? -21.815 0.874 -6.438 1.00 6.62 232 ILE B O 1
ATOM 3482 N N . ASP B 1 219 ? -20.825 2.819 -5.931 1.00 7.63 233 ASP B N 1
ATOM 3483 C CA . ASP B 1 219 ? -22.088 3.447 -5.589 1.00 9.01 233 ASP B CA 1
ATOM 3484 C C . ASP B 1 219 ? -22.975 3.776 -6.809 1.00 11.96 233 ASP B C 1
ATOM 3485 O O . ASP B 1 219 ? -24.202 3.833 -6.679 1.00 14.43 233 ASP B O 1
ATOM 3490 N N . ARG B 1 220 ? -22.372 3.982 -7.982 1.00 7.93 234 ARG B N 1
ATOM 3491 C CA . ARG B 1 220 ? -23.145 4.438 -9.149 1.00 6.31 234 ARG B CA 1
ATOM 3492 C C . ARG B 1 220 ? -23.505 3.322 -10.143 1.00 13.71 234 ARG B C 1
ATOM 3493 O O . ARG B 1 220 ? -24.480 3.423 -10.889 1.00 15.75 234 ARG B O 1
ATOM 3501 N N . PHE B 1 221 ? -22.728 2.254 -10.149 1.00 7.66 235 PHE B N 1
ATOM 3502 C CA . PHE B 1 221 ? -22.969 1.190 -11.115 1.00 15.28 235 PHE B CA 1
ATOM 3503 C C . PHE B 1 221 ? -24.398 0.653 -10.985 1.00 10.10 235 PHE B C 1
ATOM 3504 O O . PHE B 1 221 ? -24.813 0.193 -9.925 1.00 12.06 235 PHE B O 1
ATOM 3512 N N . GLY B 1 222 ? -25.152 0.749 -12.066 1.00 7.53 236 GLY B N 1
ATOM 3513 C CA . GLY B 1 222 ? -26.541 0.329 -12.067 1.00 9.71 236 GLY B CA 1
ATOM 3514 C C . GLY B 1 222 ? -26.834 -0.505 -13.307 1.00 15.60 236 GLY B C 1
ATOM 3515 O O . GLY B 1 222 ? -26.265 -1.590 -13.482 1.00 15.93 236 GLY B O 1
ATOM 3516 N N . THR B 1 223 ? -27.697 -0.008 -14.185 1.00 11.21 237 THR B N 1
ATOM 3517 C CA . THR B 1 223 ? -28.075 -0.812 -15.352 1.00 17.30 237 THR B CA 1
ATOM 3518 C C . THR B 1 223 ? -27.580 -0.277 -16.690 1.00 11.31 237 THR B C 1
ATOM 3519 O O . THR B 1 223 ? -27.801 -0.889 -17.736 1.00 9.68 237 THR B O 1
ATOM 3523 N N . GLU B 1 224 ? -26.937 0.875 -16.686 1.00 3.87 238 GLU B N 1
ATOM 3524 C CA . GLU B 1 224 ? -26.555 1.469 -17.963 1.00 7.21 238 GLU B CA 1
ATOM 3525 C C . GLU B 1 224 ? -25.701 0.519 -18.824 1.00 10.88 238 GLU B C 1
ATOM 3526 O O . GLU B 1 224 ? -25.854 0.484 -20.045 1.00 10.94 238 GLU B O 1
ATOM 3532 N N . PHE B 1 225 ? -24.810 -0.242 -18.183 1.00 12.63 239 PHE B N 1
ATOM 3533 C CA . PHE B 1 225 ? -23.892 -1.144 -18.881 1.00 15.93 239 PHE B CA 1
ATOM 3534 C C . PHE B 1 225 ? -24.130 -2.578 -18.438 1.00 19.66 239 PHE B C 1
ATOM 3535 O O . PHE B 1 225 ? -23.281 -3.458 -18.631 1.00 13.92 239 PHE B O 1
ATOM 3543 N N . LEU B 1 226 ? -25.291 -2.813 -17.843 1.00 15.59 240 LEU B N 1
ATOM 3544 C CA . LEU B 1 226 ? -25.591 -4.116 -17.262 1.00 18.36 240 LEU B CA 1
ATOM 3545 C C . LEU B 1 226 ? -25.614 -5.229 -18.314 1.00 12.95 240 LEU B C 1
ATOM 3546 O O . LEU B 1 226 ? -25.164 -6.339 -18.055 1.00 11.81 240 LEU B O 1
ATOM 3551 N N . ASP B 1 227 ? -26.131 -4.948 -19.502 1.00 11.48 241 ASP B N 1
ATOM 3552 C CA . ASP B 1 227 ? -26.129 -6.003 -20.511 1.00 7.50 241 ASP B CA 1
ATOM 3553 C C . ASP B 1 227 ? -24.702 -6.396 -20.917 1.00 9.71 241 ASP B C 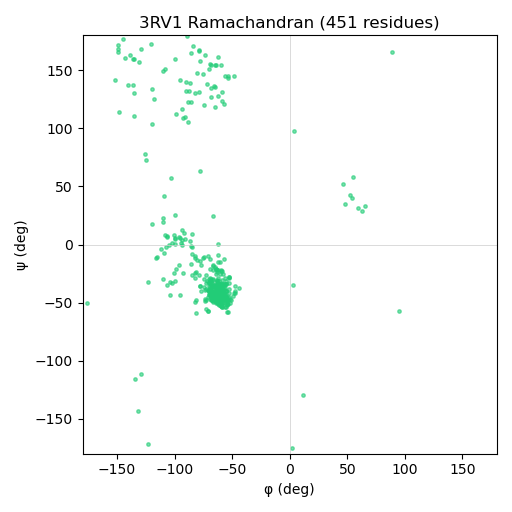1
ATOM 3554 O O . ASP B 1 227 ? -24.402 -7.584 -21.021 1.00 14.95 241 ASP B O 1
ATOM 3559 N N . ILE B 1 228 ? -23.814 -5.415 -21.076 1.00 7.98 242 ILE B N 1
ATOM 3560 C CA . ILE B 1 228 ? -22.408 -5.711 -21.393 1.00 7.59 242 ILE B CA 1
ATOM 3561 C C . ILE B 1 228 ? -21.796 -6.523 -20.275 1.00 14.99 242 ILE B C 1
ATOM 3562 O O . ILE B 1 228 ? -21.123 -7.534 -20.516 1.00 8.25 242 ILE B O 1
ATOM 3567 N N . LYS B 1 229 ? -22.066 -6.079 -19.048 1.00 13.25 243 LYS B N 1
ATOM 3568 C CA . LYS B 1 229 ? -21.519 -6.692 -17.853 1.00 11.60 243 LYS B CA 1
ATOM 3569 C C . LYS B 1 229 ? -21.922 -8.153 -17.734 1.00 16.39 243 LYS B C 1
ATOM 3570 O O . LYS B 1 229 ? -21.063 -9.005 -17.568 1.00 16.58 243 LYS B O 1
ATOM 3576 N N . GLU B 1 230 ? -23.224 -8.437 -17.814 1.00 16.74 244 GLU B N 1
ATOM 3577 C CA . GLU B 1 230 ? -23.711 -9.825 -17.754 1.00 27.17 244 GLU B CA 1
ATOM 3578 C C . GLU B 1 230 ? -23.137 -10.684 -18.889 1.00 19.44 244 GLU B C 1
ATOM 3579 O O . GLU B 1 230 ? -22.772 -11.845 -18.696 1.00 20.37 244 GLU B O 1
ATOM 3585 N N . TRP B 1 231 ? -23.058 -10.092 -20.071 1.00 12.80 245 TRP B N 1
ATOM 3586 C CA . TRP B 1 231 ? -22.506 -10.760 -21.231 1.00 13.85 245 TRP B CA 1
ATOM 3587 C C . TRP B 1 231 ? -21.049 -11.148 -20.981 1.00 22.74 245 TRP B C 1
ATOM 3588 O O . TRP B 1 231 ? -20.650 -12.286 -21.223 1.00 20.29 245 TRP B O 1
ATOM 3599 N N . LEU B 1 232 ? -20.255 -10.199 -20.495 1.00 21.43 246 LEU B N 1
ATOM 3600 C CA . LEU B 1 232 ? -18.852 -10.471 -20.211 1.00 16.25 246 LEU B CA 1
ATOM 3601 C C . LEU B 1 232 ? -18.701 -11.487 -19.090 1.00 21.80 246 LEU B C 1
ATOM 3602 O O . LEU B 1 232 ? -17.791 -12.318 -19.103 1.00 26.25 246 LEU B O 1
ATOM 3607 N N . GLU B 1 233 ? -19.593 -11.431 -18.113 1.00 17.12 247 GLU B N 1
ATOM 3608 C CA . GLU B 1 233 ? -19.470 -12.340 -16.989 1.00 26.03 247 GLU B CA 1
ATOM 3609 C C . GLU B 1 233 ? -19.719 -13.760 -17.481 1.00 32.36 247 GLU B C 1
ATOM 3610 O O . GLU B 1 233 ? -19.025 -14.698 -17.090 1.00 33.22 247 GLU B O 1
ATOM 3616 N N . GLU B 1 234 ? -20.705 -13.906 -18.358 1.00 29.63 248 GLU B N 1
ATOM 3617 C CA . GLU B 1 234 ? -21.021 -15.204 -18.932 1.00 28.76 248 GLU B CA 1
ATOM 3618 C C . GLU B 1 234 ? -19.846 -15.784 -19.723 1.00 21.30 248 GLU B C 1
ATOM 3619 O O . GLU B 1 234 ? -19.497 -16.950 -19.556 1.00 27.67 248 GLU B O 1
ATOM 3625 N N . LEU B 1 235 ? -19.240 -14.974 -20.585 1.00 22.66 249 LEU B N 1
ATOM 3626 C CA . LEU B 1 235 ? -18.086 -15.423 -21.365 1.00 27.26 249 LEU B CA 1
ATOM 3627 C C . LEU B 1 235 ? -16.963 -15.858 -20.435 1.00 32.73 249 LEU B C 1
ATOM 3628 O O . LEU B 1 235 ? -16.179 -16.748 -20.758 1.00 28.45 249 LEU B O 1
ATOM 3633 N N . SER B 1 236 ? -16.908 -15.216 -19.274 1.00 29.87 250 SER B N 1
ATOM 3634 C CA . SER B 1 236 ? -15.822 -15.395 -18.321 1.00 29.28 250 SER B CA 1
ATOM 3635 C C . SER B 1 236 ? -16.109 -16.491 -17.307 1.00 27.45 250 SER B C 1
ATOM 3636 O O . SER B 1 236 ? -15.323 -16.707 -16.384 1.00 32.03 250 SER B O 1
ATOM 3639 N N . GLU B 1 237 ? -17.232 -17.181 -17.476 1.00 35.92 251 GLU B N 1
ATOM 3640 C CA . GLU B 1 237 ? -17.714 -18.093 -16.441 1.00 41.93 251 GLU B CA 1
ATOM 3641 C C . GLU B 1 237 ? -16.765 -19.258 -16.147 1.00 40.21 251 GLU B C 1
ATOM 3642 O O . GLU B 1 237 ? -16.664 -19.695 -15.005 1.00 38.99 251 GLU B O 1
ATOM 3648 N N . LYS B 1 238 ? -16.074 -19.753 -17.173 1.00 43.51 252 LYS B N 1
ATOM 3649 C CA . LYS B 1 238 ? -15.099 -20.830 -16.987 1.00 50.01 252 LYS B CA 1
ATOM 3650 C C . LYS B 1 238 ? -13.893 -20.362 -16.178 1.00 47.41 252 LYS B C 1
ATOM 3651 O O . LYS B 1 238 ? -13.460 -21.039 -15.246 1.00 49.92 252 LYS B O 1
ATOM 3657 N N . LYS B 1 239 ? -13.348 -19.206 -16.541 1.00 35.98 253 LYS B N 1
ATOM 3658 C CA . LYS B 1 239 ? -12.240 -18.634 -15.791 1.00 30.95 253 LYS B CA 1
ATOM 3659 C C . LYS B 1 239 ? -12.629 -18.303 -14.352 1.00 34.38 253 LYS B C 1
ATOM 3660 O O . LYS B 1 239 ? -11.860 -18.560 -13.421 1.00 37.65 253 LYS B O 1
ATOM 3666 N N . LEU B 1 240 ? -13.817 -17.733 -14.168 1.00 32.82 254 LEU B N 1
ATOM 3667 C CA . LEU B 1 240 ? -14.265 -17.331 -12.833 1.00 38.64 254 LEU B CA 1
ATOM 3668 C C . LEU B 1 240 ? -14.484 -18.525 -11.920 1.00 45.09 254 LEU B C 1
ATOM 3669 O O . LEU B 1 240 ? -14.563 -18.376 -10.698 1.00 44.73 254 LEU B O 1
ATOM 3674 N N . ALA B 1 241 ? -14.598 -19.705 -12.520 1.00 49.16 255 ALA B N 1
ATOM 3675 C CA . ALA B 1 241 ? -14.873 -20.924 -11.773 1.00 50.89 255 ALA B CA 1
ATOM 3676 C C . ALA B 1 241 ? -13.609 -21.448 -11.103 1.00 51.31 255 ALA B C 1
ATOM 3677 O O . ALA B 1 241 ? -13.677 -22.127 -10.078 1.00 57.64 255 ALA B O 1
ATOM 3679 N N . LYS B 1 242 ? -12.459 -21.122 -11.685 1.00 46.40 256 LYS B N 1
ATOM 3680 C CA . LYS B 1 242 ? -11.175 -21.473 -11.100 1.00 51.90 256 LYS B CA 1
ATOM 3681 C C . LYS B 1 242 ? -10.854 -20.522 -9.956 1.00 58.33 256 LYS B C 1
ATOM 3682 O O . LYS B 1 242 ? -9.875 -19.777 -10.018 1.00 63.67 256 LYS B O 1
ATOM 3688 N N . SER B 1 243 ? -11.682 -20.549 -8.916 1.00 58.51 257 SER B N 1
ATOM 3689 C CA . SER B 1 243 ? -11.533 -19.638 -7.783 1.00 65.93 257 SER B CA 1
ATOM 3690 C C . SER B 1 243 ? -10.908 -20.305 -6.554 1.00 73.13 257 SER B C 1
ATOM 3691 O O . SER B 1 243 ? -11.490 -20.305 -5.469 1.00 72.47 257 SER B O 1
ATOM 3694 N N . SER B 1 244 ? -9.713 -20.860 -6.731 1.00 78.91 258 SER B N 1
ATOM 3695 C CA . SER B 1 244 ? -9.001 -21.524 -5.643 1.00 79.73 258 SER B CA 1
ATOM 3696 C C . SER B 1 244 ? -7.887 -20.641 -5.085 1.00 81.90 258 SER B C 1
ATOM 3697 O O . SER B 1 244 ? -8.035 -20.028 -4.026 1.00 79.91 258 SER B O 1
#

Foldseek 3Di:
DVVLVLLVVVVVLVVLLVVLVVLVCLLPPLCQDDVVVVCQPVVPDPVSVVVCPDPSNVVSNVSNVCVVVPNSNCVCVVVVNDNPDDPSCVPDDDDDQSDVVLLVQLLAPDVVGHLVVLLVQLLVVLLVVLLVVLCVVCVPDDPVVSVVVSCVCSDLVNLVVVLVVNCVVVVNDDPDPNRSSSSSSSNSSSVCVRPDDCPCVVVVVVVCVVCVVVVVD/DVVLVLLVVVVVLQVLLVVLVVLVCLLPPPLAPDCVVQPPPDDPPDVSNVVCPDPVNVVSNVSNVCVVPPNSNVVCVVVVHDNPDDPSCVVDDDDDQNDPVLLLLLLADQVDDDPVVVVSSHLVVLLVQLLVVLLVVLLVVLCVVCVPDDPVVSVVSSCVCLDLVNLLVVLVVNVCVVVNDDDDDDDPPDDDDDCSNSSSSSSSSNSSSNCVRPDDCPCVVVVVVVCVVCVVVVVPPD

Solvent-accessible surface area: 22198 Å² total; per-residue (Å²): 93,85,101,88,28,12,23,37,0,18,67,1,6,25,2,0,9,10,0,58,42,0,0,100,72,0,8,103,4,36,5,5,32,138,138,43,98,20,74,14,19,97,49,130,37,90,18,0,102,26,0,59,112,1,34,2,0,58,0,0,92,50,8,40,50,30,88,197,58,35,18,10,46,87,12,5,127,87,61,87,11,116,45,61,99,27,81,0,50,145,76,51,174,22,16,17,1,14,57,75,109,27,15,90,41,0,25,87,61,118,138,215,134,23,2,23,34,1,35,19,0,0,73,14,0,1,8,0,0,0,0,29,2,0,22,59,85,43,84,59,22,67,65,34,95,1,38,116,23,42,101,35,0,33,34,67,112,13,0,111,83,11,3,72,149,16,58,0,47,163,106,45,62,75,148,145,146,154,119,53,3,24,0,1,12,0,3,0,0,0,0,0,42,34,13,25,12,20,9,0,41,42,0,32,67,22,0,33,131,24,0,67,166,53,5,82,174,81,57,108,65,3,15,27,24,0,18,70,1,6,33,4,0,8,12,0,51,44,0,0,104,61,0,6,108,5,61,0,4,66,62,99,139,46,3,84,113,83,39,63,136,140,48,13,10,76,24,0,25,78,1,37,2,0,57,0,0,77,51,5,40,51,27,87,192,58,36,39,10,56,84,11,3,132,79,57,96,12,121,48,63,98,26,84,0,53,144,73,47,167,24,18,16,0,12,62,73,119,21,19,63,29,0,17,76,94,174,148,170,94,86,113,48,81,83,22,74,85,7,11,65,17,0,40,19,0,0,74,15,0,1,10,0,0,0,0,28,1,0,24,58,80,64,101,107,13,69,64,38,98,1,42,135,24,44,102,34,0,33,40,74,121,13,0,71,85,11,0,79,150,10,57,0,39,119,79,33,110,59,152,158,73,54,70,134,200,58,141,108,108,160,44,34,110,74,30,1,24,1,1,16,0,3,0,0,0,0,0,43,32,14,26,12,21,6,0,38,41,0,33,72,20,0,33,123,29,0,73,170,50,2,73,135,70,156

Secondary structure (DSSP, 8-state):
-HHHHHHHHHHHHHHHHHHHHHHHHHHT-TTTSTT-TT-TTTT--HHHHHHHTSHHHHHHHHHHHTTTT--HHHHHHHTT--SS--GGGGG-SSPPPS-HHHHHHTT-------SHHHHHHHHHHHHHHHHHHHHHH-TT--HHHHHHHHHHHHSHHHHHHHHHHTTSHHHH-SS---HHHHHHHHHHHHHHHHH-SSTTHHHHHHHHHHTHHHHH-/-HHHHHHHHHHHHHHHHHHHHHHHHHHH-HHHH-SSSS-TT--TTSHHHHHHTSHHHHHHHHHHHTTTT--HHHHHHHTT--SS--GGGGG-SSPPPS-HHHHHHTT-------HHHHHTTSTHHHHHHHHHHHHHHHHHHHHHH-TT--HHHHHHHHHHHHSHHHHHHHHHHTTHHHHT--S----TTSPPPP-HHHHHHHHHHHHHHHHHHH--STTHHHHHHHHHHTHHHHH---

GO terms:
  GO:0042802 identical protein binding (F, IPI)

B-factor: mean 26.34, std 19.63, range [1.62, 129.46]

Radius of gyration: 23.63 Å; Cα contacts (8 Å, |Δi|>4): 564; chains: 2; bounding box: 64×47×69 Å